Protein AF-0000000084386465 (afdb_homodimer)

Nearest PDB structures (foldseek):
  5f5l-assembly1_A  TM=6.661E-01  e=3.246E-19  Micromonospora okii
  2bd0-assembly1_D  TM=6.378E-01  e=7.106E-08  Chlorobaculum tepidum TLS
  5ffq-assembly1_B  TM=6.198E-01  e=1.302E-06  Escherichia coli O157:H7
  3ez4-assembly1_F  TM=2.962E-01  e=9.599E-02  Burkholderia pseudomallei
  8dpb-assembly1_C  TM=3.361E-01  e=9.031E-01  Methylorubrum extorquens AM1

Structure (mmCIF, N/CA/C/O backbone):
data_AF-0000000084386465-model_v1
#
loop_
_entity.id
_entity.type
_entity.pdbx_description
1 polymer 'NmrA-like family protein'
#
loop_
_atom_site.group_PDB
_atom_site.id
_atom_site.type_symbol
_atom_site.label_atom_id
_atom_site.label_alt_id
_atom_site.label_comp_id
_atom_site.label_asym_id
_atom_site.label_entity_id
_atom_site.label_seq_id
_atom_site.pdbx_PDB_ins_code
_atom_site.Cartn_x
_atom_site.Cartn_y
_atom_site.Cartn_z
_atom_site.occupancy
_atom_site.B_iso_or_equiv
_atom_site.auth_seq_id
_atom_site.auth_comp_id
_atom_site.auth_asym_id
_atom_site.auth_atom_id
_atom_site.pdbx_PDB_model_num
ATOM 1 N N . MET A 1 1 ? 12.57 51.125 13.156 1 39.88 1 MET A N 1
ATOM 2 C CA . MET A 1 1 ? 11.781 50.375 12.172 1 39.88 1 MET A CA 1
ATOM 3 C C . MET A 1 1 ? 10.68 49.562 12.859 1 39.88 1 MET A C 1
ATOM 5 O O . MET A 1 1 ? 10.883 49.062 13.961 1 39.88 1 MET A O 1
ATOM 9 N N . ALA A 1 2 ? 9.492 49.844 12.641 1 54.09 2 ALA A N 1
ATOM 10 C CA . ALA A 1 2 ? 8.422 49.344 13.5 1 54.09 2 ALA A CA 1
ATOM 11 C C . ALA A 1 2 ? 8.539 47.844 13.695 1 54.09 2 ALA A C 1
ATOM 13 O O . ALA A 1 2 ? 8.875 47.125 12.758 1 54.09 2 ALA A O 1
ATOM 14 N N . SER A 1 3 ? 8.727 47.375 14.922 1 78.94 3 SER A N 1
ATOM 15 C CA . SER A 1 3 ? 9 46 15.32 1 78.94 3 SER A CA 1
ATOM 16 C C . SER A 1 3 ? 7.891 45.062 14.867 1 78.94 3 SER A C 1
ATOM 18 O O . SER A 1 3 ? 6.711 45.406 14.93 1 78.94 3 SER A O 1
ATOM 20 N N . THR A 1 4 ? 8.094 44.094 13.891 1 88.25 4 THR A N 1
ATOM 21 C CA . THR A 1 4 ? 7.121 43.125 13.422 1 88.25 4 THR A CA 1
ATOM 22 C C . THR A 1 4 ? 7.258 41.812 14.188 1 88.25 4 THR A C 1
ATOM 24 O O . THR A 1 4 ? 8.336 41.5 14.711 1 88.25 4 THR A O 1
ATOM 27 N N . ARG A 1 5 ? 6.188 41.25 14.414 1 93.81 5 ARG A N 1
ATOM 28 C CA . ARG A 1 5 ? 6.195 39.906 14.938 1 93.81 5 ARG A CA 1
ATOM 29 C C . ARG A 1 5 ? 6.348 38.875 13.812 1 93.81 5 ARG A C 1
ATOM 31 O O . ARG A 1 5 ? 5.48 38.75 12.945 1 93.81 5 ARG A O 1
ATOM 38 N N . LYS A 1 6 ? 7.426 38.094 13.836 1 96.5 6 LYS A N 1
ATOM 39 C CA . LYS A 1 6 ? 7.762 37.188 12.742 1 96.5 6 LYS A CA 1
ATOM 40 C C . LYS A 1 6 ? 7.309 35.75 13.055 1 96.5 6 LYS A C 1
ATOM 42 O O . LYS A 1 6 ? 7.691 35.188 14.086 1 96.5 6 LYS A O 1
ATOM 47 N N . VAL A 1 7 ? 6.516 35.25 12.195 1 97.81 7 VAL A N 1
ATOM 48 C CA . VAL A 1 7 ? 6.051 33.875 12.305 1 97.81 7 VAL A CA 1
ATOM 49 C C . VAL A 1 7 ? 6.562 33.062 11.117 1 97.81 7 VAL A C 1
ATOM 51 O O . VAL A 1 7 ? 6.215 33.344 9.969 1 97.81 7 VAL A O 1
ATOM 54 N N . LEU A 1 8 ? 7.398 32.094 11.406 1 98.19 8 LEU A N 1
ATOM 55 C CA . LEU A 1 8 ? 7.852 31.156 10.383 1 98.19 8 LEU A CA 1
ATOM 56 C C . LEU A 1 8 ? 6.852 30.016 10.203 1 98.19 8 LEU A C 1
ATOM 58 O O . LEU A 1 8 ? 6.527 29.312 11.164 1 98.19 8 LEU A O 1
ATOM 62 N N . VAL A 1 9 ? 6.34 29.875 9.008 1 98.12 9 VAL A N 1
ATOM 63 C CA . VAL A 1 9 ? 5.398 28.797 8.703 1 98.12 9 VAL A CA 1
ATOM 64 C C . VAL A 1 9 ? 6.055 27.797 7.754 1 98.12 9 VAL A C 1
ATOM 66 O O . VAL A 1 9 ? 6.277 28.094 6.582 1 98.12 9 VAL A O 1
ATOM 69 N N . LEU A 1 10 ? 6.348 26.609 8.297 1 97.31 10 LEU A N 1
ATOM 70 C CA . LEU A 1 10 ? 6.852 25.531 7.441 1 97.31 10 LEU A CA 1
ATOM 71 C C . LEU A 1 10 ? 5.734 24.953 6.586 1 97.31 10 LEU A C 1
ATOM 73 O O . LEU A 1 10 ? 4.609 24.781 7.059 1 97.31 10 LEU A O 1
ATOM 77 N N . GLY A 1 11 ? 6.082 24.609 5.352 1 93.44 11 GLY A N 1
ATOM 78 C CA . GLY A 1 11 ? 5.078 24.047 4.461 1 93.44 11 GLY A CA 1
ATOM 79 C C . GLY A 1 11 ? 3.99 25.047 4.09 1 93.44 11 GLY A C 1
ATOM 80 O O . GLY A 1 11 ? 2.816 24.672 4.008 1 93.44 11 GLY A O 1
ATOM 81 N N . ALA A 1 12 ? 4.332 26.266 3.836 1 93.56 12 ALA A N 1
ATOM 82 C CA . ALA A 1 12 ? 3.363 27.344 3.699 1 93.56 12 ALA A CA 1
ATOM 83 C C . ALA A 1 12 ? 2.48 27.141 2.471 1 93.56 12 ALA A C 1
ATOM 85 O O . ALA A 1 12 ? 1.375 27.688 2.396 1 93.56 12 ALA A O 1
ATOM 86 N N . THR A 1 13 ? 2.938 26.359 1.527 1 90.44 13 THR A N 1
ATOM 87 C CA . THR A 1 13 ? 2.141 26.141 0.326 1 90.44 13 THR A CA 1
ATOM 88 C C . THR A 1 13 ? 1.492 24.766 0.353 1 90.44 13 THR A C 1
ATOM 90 O O . THR A 1 13 ? 0.796 24.375 -0.589 1 90.44 13 THR A O 1
ATOM 93 N N . GLY A 1 14 ? 1.757 24.078 1.378 1 90 14 GLY A N 1
ATOM 94 C CA . GLY A 1 14 ? 1.074 22.812 1.584 1 90 14 GLY A CA 1
ATOM 95 C C . GLY A 1 14 ? -0.308 22.969 2.189 1 90 14 GLY A C 1
ATOM 96 O O . GLY A 1 14 ? -0.783 24.094 2.379 1 90 14 GLY A O 1
ATOM 97 N N . LYS A 1 15 ? -0.957 21.844 2.496 1 90.44 15 LYS A N 1
ATOM 98 C CA . LYS A 1 15 ? -2.324 21.859 3.004 1 90.44 15 LYS A CA 1
ATOM 99 C C . LYS A 1 15 ? -2.396 22.547 4.367 1 90.44 15 LYS A C 1
ATOM 101 O O . LYS A 1 15 ? -3.076 23.562 4.527 1 90.44 15 LYS A O 1
ATOM 106 N N . GLN A 1 16 ? -1.587 22.031 5.25 1 95.06 16 GLN A N 1
ATOM 107 C CA . GLN A 1 16 ? -1.687 22.562 6.605 1 95.06 16 GLN A CA 1
ATOM 108 C C . GLN A 1 16 ? -1.074 23.969 6.695 1 95.06 16 GLN A C 1
ATOM 110 O O . GLN A 1 16 ? -1.676 24.875 7.27 1 95.06 16 GLN A O 1
ATOM 115 N N . GLY A 1 17 ? 0.125 24.188 6.102 1 95.56 17 GLY A N 1
ATOM 116 C CA . GLY A 1 17 ? 0.75 25.5 6.141 1 95.56 17 GLY A CA 1
ATOM 117 C C . GLY A 1 17 ? -0.101 26.594 5.512 1 95.56 17 GLY A C 1
ATOM 118 O O . GLY A 1 17 ? -0.226 27.688 6.062 1 95.56 17 GLY A O 1
ATOM 119 N N . ALA A 1 18 ? -0.693 26.297 4.391 1 93.06 18 ALA A N 1
ATOM 120 C CA . ALA A 1 18 ? -1.554 27.266 3.725 1 93.06 18 ALA A CA 1
ATOM 121 C C . ALA A 1 18 ? -2.764 27.609 4.59 1 93.06 18 ALA A C 1
ATOM 123 O O . ALA A 1 18 ? -3.178 28.766 4.652 1 93.06 18 ALA A O 1
ATOM 124 N N . ALA A 1 19 ? -3.33 26.609 5.219 1 95.31 19 ALA A N 1
ATOM 125 C CA . ALA A 1 19 ? -4.473 26.828 6.102 1 95.31 19 ALA A CA 1
ATOM 126 C C . ALA A 1 19 ? -4.094 27.734 7.273 1 95.31 19 ALA A C 1
ATOM 128 O O . ALA A 1 19 ? -4.891 28.578 7.703 1 95.31 19 ALA A O 1
ATOM 129 N N . VAL A 1 20 ? -2.891 27.562 7.773 1 97.62 20 VAL A N 1
ATOM 130 C CA . VAL A 1 20 ? -2.4 28.406 8.859 1 97.62 20 VAL A CA 1
ATOM 131 C C . VAL A 1 20 ? -2.268 29.859 8.375 1 97.62 20 VAL A C 1
ATOM 133 O O . VAL A 1 20 ? -2.729 30.781 9.039 1 97.62 20 VAL A O 1
ATOM 136 N N . VAL A 1 21 ? -1.655 30.047 7.223 1 96.06 21 VAL A N 1
ATOM 137 C CA . VAL A 1 21 ? -1.481 31.391 6.672 1 96.06 21 VAL A CA 1
ATOM 138 C C . VAL A 1 21 ? -2.846 32.031 6.457 1 96.06 21 VAL A C 1
ATOM 140 O O . VAL A 1 21 ? -3.068 33.188 6.875 1 96.06 21 VAL A O 1
ATOM 143 N N . ASP A 1 22 ? -3.781 31.297 5.863 1 94.25 22 ASP A N 1
ATOM 144 C CA . ASP A 1 22 ? -5.121 31.812 5.621 1 94.25 22 ASP A CA 1
ATOM 145 C C . ASP A 1 22 ? -5.781 32.25 6.922 1 94.25 22 ASP A C 1
ATOM 147 O O . ASP A 1 22 ? -6.367 33.344 6.996 1 94.25 22 ASP A O 1
ATOM 151 N N . ALA A 1 23 ? -5.68 31.422 7.922 1 96.38 23 ALA A N 1
ATOM 152 C CA . ALA A 1 23 ? -6.309 31.719 9.211 1 96.38 23 ALA A CA 1
ATOM 153 C C . ALA A 1 23 ? -5.652 32.938 9.875 1 96.38 23 ALA A C 1
ATOM 155 O O . ALA A 1 23 ? -6.332 33.75 10.508 1 96.38 23 ALA A O 1
ATOM 156 N N . LEU A 1 24 ? -4.34 33.062 9.766 1 96.38 24 LEU A N 1
ATOM 157 C CA . LEU A 1 24 ? -3.623 34.219 10.328 1 96.38 24 LEU A CA 1
ATOM 158 C C . LEU A 1 24 ? -4.062 35.531 9.68 1 96.38 24 LEU A C 1
ATOM 160 O O . LEU A 1 24 ? -4.16 36.562 10.344 1 96.38 24 LEU A O 1
ATOM 164 N N . LEU A 1 25 ? -4.316 35.438 8.383 1 94.12 25 LEU A N 1
ATOM 165 C CA . LEU A 1 25 ? -4.719 36.625 7.641 1 94.12 25 LEU A CA 1
ATOM 166 C C . LEU A 1 25 ? -6.109 37.094 8.07 1 94.12 25 LEU A C 1
ATOM 168 O O . LEU A 1 25 ? -6.492 38.219 7.812 1 94.12 25 LEU A O 1
ATOM 172 N N . GLU A 1 26 ? -6.848 36.188 8.672 1 92.69 26 GLU A N 1
ATOM 173 C CA . GLU A 1 26 ? -8.203 36.531 9.102 1 92.69 26 GLU A CA 1
ATOM 174 C C . GLU A 1 26 ? -8.211 37.125 10.508 1 92.69 26 GLU A C 1
ATOM 176 O O . GLU A 1 26 ? -9.234 37.656 10.961 1 92.69 26 GLU A O 1
ATOM 181 N N . LEU A 1 27 ? -7.082 37.094 11.148 1 91.5 27 LEU A N 1
ATOM 182 C CA . LEU A 1 27 ? -6.992 37.656 12.484 1 91.5 27 LEU A CA 1
ATOM 183 C C . LEU A 1 27 ? -7.062 39.188 12.438 1 91.5 27 LEU A C 1
ATOM 185 O O . LEU A 1 27 ? -6.668 39.781 11.445 1 91.5 27 LEU A O 1
ATOM 189 N N . PRO A 1 28 ? -7.527 39.719 13.57 1 88.62 28 PRO A N 1
ATOM 190 C CA . PRO A 1 28 ? -7.457 41.156 13.633 1 88.62 28 PRO A CA 1
ATOM 191 C C . PRO A 1 28 ? -6.023 41.688 13.586 1 88.62 28 PRO A C 1
ATOM 193 O O . PRO A 1 28 ? -5.094 41 14 1 88.62 28 PRO A O 1
ATOM 196 N N . ALA A 1 29 ? -5.918 42.875 13.094 1 83.38 29 ALA A N 1
ATOM 197 C CA . ALA A 1 29 ? -4.602 43.5 13.047 1 83.38 29 ALA A CA 1
ATOM 198 C C . ALA A 1 29 ? -3.969 43.562 14.438 1 83.38 29 ALA A C 1
ATOM 200 O O . ALA A 1 29 ? -4.66 43.781 15.43 1 83.38 29 ALA A O 1
ATOM 201 N N . SER A 1 30 ? -2.762 43.188 14.398 1 81.25 30 SER A N 1
ATOM 202 C CA . SER A 1 30 ? -2.047 43.188 15.672 1 81.25 30 SER A CA 1
ATOM 203 C C . SER A 1 30 ? -0.932 44.25 15.672 1 81.25 30 SER A C 1
ATOM 205 O O . SER A 1 30 ? -0.537 44.75 14.617 1 81.25 30 SER A O 1
ATOM 207 N N . SER A 1 31 ? -0.549 44.719 16.891 1 81.5 31 SER A N 1
ATOM 208 C CA . SER A 1 31 ? 0.614 45.531 17.141 1 81.5 31 SER A CA 1
ATOM 209 C C . SER A 1 31 ? 1.599 44.844 18.078 1 81.5 31 SER A C 1
ATOM 211 O O . SER A 1 31 ? 1.257 44.531 19.219 1 81.5 31 SER A O 1
ATOM 213 N N . PRO A 1 32 ? 2.666 44.625 17.547 1 88 32 PRO A N 1
ATOM 214 C CA . PRO A 1 32 ? 3.229 44.906 16.234 1 88 32 PRO A CA 1
ATOM 215 C C . PRO A 1 32 ? 2.594 44.062 15.125 1 88 32 PRO A C 1
ATOM 217 O O . PRO A 1 32 ? 2.006 43 15.398 1 88 32 PRO A O 1
ATOM 220 N N . PRO A 1 33 ? 2.779 44.5 13.914 1 89.94 33 PRO A N 1
ATOM 221 C CA . PRO A 1 33 ? 2.201 43.781 12.789 1 89.94 33 PRO A CA 1
ATOM 222 C C . PRO A 1 33 ? 2.875 42.406 12.562 1 89.94 33 PRO A C 1
ATOM 224 O O . PRO A 1 33 ? 4.047 42.25 12.906 1 89.94 33 PRO A O 1
ATOM 227 N N . LEU A 1 34 ? 2.137 41.625 11.898 1 92.38 34 LEU A N 1
ATOM 228 C CA . LEU A 1 34 ? 2.605 40.25 11.648 1 92.38 34 LEU A CA 1
ATOM 229 C C . LEU A 1 34 ? 3.377 40.188 10.336 1 92.38 34 LEU A C 1
ATOM 231 O O . LEU A 1 34 ? 2.975 40.781 9.336 1 92.38 34 LEU A O 1
ATOM 235 N N . GLU A 1 35 ? 4.469 39.562 10.398 1 95.5 35 GLU A N 1
ATOM 236 C CA . GLU A 1 35 ? 5.199 39.125 9.211 1 95.5 35 GLU A CA 1
ATOM 237 C C . GLU A 1 35 ? 5.289 37.625 9.141 1 95.5 35 GLU A C 1
ATOM 239 O O . GLU A 1 35 ? 5.828 36.969 10.055 1 95.5 35 GLU A O 1
ATOM 244 N N . ILE A 1 36 ? 4.766 37.094 8.055 1 96.81 36 ILE A N 1
ATOM 245 C CA . ILE A 1 36 ? 4.785 35.656 7.871 1 96.81 36 ILE A CA 1
ATOM 246 C C . ILE A 1 36 ? 5.945 35.25 6.957 1 96.81 36 ILE A C 1
ATOM 248 O O . ILE A 1 36 ? 5.996 35.688 5.797 1 96.81 36 ILE A O 1
ATOM 252 N N . LEU A 1 37 ? 6.879 34.562 7.516 1 97.06 37 LEU A N 1
ATOM 253 C CA . LEU A 1 37 ? 7.91 33.938 6.715 1 97.06 37 LEU A CA 1
ATOM 254 C C . LEU A 1 37 ? 7.422 32.594 6.188 1 97.06 37 LEU A C 1
ATOM 256 O O . LEU A 1 37 ? 7.316 31.609 6.945 1 97.06 37 LEU A O 1
ATOM 260 N N . ALA A 1 38 ? 7.137 32.531 4.891 1 96.81 38 ALA A N 1
ATOM 261 C CA . ALA A 1 38 ? 6.516 31.344 4.27 1 96.81 38 ALA A CA 1
ATOM 262 C C . ALA A 1 38 ? 7.57 30.438 3.635 1 96.81 38 ALA A C 1
ATOM 264 O O . ALA A 1 38 ? 8.031 30.703 2.52 1 96.81 38 ALA A O 1
ATOM 265 N N . LEU A 1 39 ? 7.941 29.406 4.328 1 96.06 39 LEU A N 1
ATOM 266 C CA . LEU A 1 39 ? 8.914 28.469 3.783 1 96.06 39 LEU A CA 1
ATOM 267 C C . LEU A 1 39 ? 8.289 27.609 2.682 1 96.06 39 LEU A C 1
ATOM 269 O O . LEU A 1 39 ? 7.246 26.984 2.891 1 96.06 39 LEU A O 1
ATOM 273 N N . THR A 1 40 ? 8.875 27.641 1.625 1 93.19 40 THR A N 1
ATOM 274 C CA . THR A 1 40 ? 8.391 26.906 0.459 1 93.19 40 THR A CA 1
ATOM 275 C C . THR A 1 40 ? 9.555 26.5 -0.446 1 93.19 40 THR A C 1
ATOM 277 O O . THR A 1 40 ? 10.609 27.141 -0.419 1 93.19 40 THR A O 1
ATOM 280 N N . ARG A 1 41 ? 9.383 25.438 -1.142 1 86.12 41 ARG A N 1
ATOM 281 C CA . ARG A 1 41 ? 10.398 24.969 -2.08 1 86.12 41 ARG A CA 1
ATOM 282 C C . ARG A 1 41 ? 10.453 25.859 -3.32 1 86.12 41 ARG A C 1
ATOM 284 O O . ARG A 1 41 ? 11.484 25.938 -3.986 1 86.12 41 ARG A O 1
ATOM 291 N N . ASN A 1 42 ? 9.211 26.531 -3.609 1 86.25 42 ASN A N 1
ATOM 292 C CA . ASN A 1 42 ? 9.062 27.359 -4.805 1 86.25 42 ASN A CA 1
ATOM 293 C C . ASN A 1 42 ? 8.555 28.75 -4.469 1 86.25 42 ASN A C 1
ATOM 295 O O . ASN A 1 42 ? 7.379 29.062 -4.688 1 86.25 42 ASN A O 1
ATOM 299 N N . PRO A 1 43 ? 9.492 29.641 -4.148 1 90.81 43 PRO A N 1
ATOM 300 C CA . PRO A 1 43 ? 9.07 30.969 -3.682 1 90.81 43 PRO A CA 1
ATOM 301 C C . PRO A 1 43 ? 8.453 31.812 -4.793 1 90.81 43 PRO A C 1
ATOM 303 O O . PRO A 1 43 ? 7.77 32.812 -4.516 1 90.81 43 PRO A O 1
ATOM 306 N N . ASP A 1 44 ? 8.648 31.359 -6.012 1 89.69 44 ASP A N 1
ATOM 307 C CA . ASP A 1 44 ? 8.156 32.188 -7.121 1 89.69 44 ASP A CA 1
ATOM 308 C C . ASP A 1 44 ? 6.898 31.562 -7.734 1 89.69 44 ASP A C 1
ATOM 310 O O . ASP A 1 44 ? 6.473 31.969 -8.82 1 89.69 44 ASP A O 1
ATOM 314 N N . SER A 1 45 ? 6.34 30.625 -7.035 1 88.56 45 SER A N 1
ATOM 315 C CA . SER A 1 45 ? 5.156 29.953 -7.562 1 88.56 45 SER A CA 1
ATOM 316 C C . SER A 1 45 ? 3.949 30.891 -7.57 1 88.56 45 SER A C 1
ATOM 318 O O . SER A 1 45 ? 3.904 31.859 -6.812 1 88.56 45 SER A O 1
ATOM 320 N N . ALA A 1 46 ? 2.992 30.547 -8.414 1 85.31 46 ALA A N 1
ATOM 321 C CA . ALA A 1 46 ? 1.735 31.297 -8.469 1 85.31 46 ALA A CA 1
ATOM 322 C C . ALA A 1 46 ? 1.006 31.234 -7.133 1 85.31 46 ALA A C 1
ATOM 324 O O . ALA A 1 46 ? 0.377 32.219 -6.719 1 85.31 46 ALA A O 1
ATOM 325 N N . LYS A 1 47 ? 1.113 30.188 -6.484 1 84.75 47 LYS A N 1
ATOM 326 C CA . LYS A 1 47 ? 0.475 30.016 -5.184 1 84.75 47 LYS A CA 1
ATOM 327 C C . LYS A 1 47 ? 1.054 30.984 -4.16 1 84.75 47 LYS A C 1
ATOM 329 O O . LYS A 1 47 ? 0.316 31.562 -3.359 1 84.75 47 LYS A O 1
ATOM 334 N N . VAL A 1 48 ? 2.312 31.156 -4.168 1 89.81 48 VAL A N 1
ATOM 335 C CA . VAL A 1 48 ? 2.977 32.062 -3.242 1 89.81 48 VAL A CA 1
ATOM 336 C C . VAL A 1 48 ? 2.551 33.5 -3.543 1 89.81 48 VAL A C 1
ATOM 338 O O . VAL A 1 48 ? 2.266 34.281 -2.627 1 89.81 48 VAL A O 1
ATOM 341 N N . GLN A 1 49 ? 2.521 33.812 -4.816 1 90.38 49 GLN A N 1
ATOM 342 C CA . GLN A 1 49 ? 2.111 35.156 -5.207 1 90.38 49 GLN A CA 1
ATOM 343 C C . GLN A 1 49 ? 0.684 35.438 -4.754 1 90.38 49 GLN A C 1
ATOM 345 O O . GLN A 1 49 ? 0.389 36.562 -4.285 1 90.38 49 GLN A O 1
ATOM 350 N N . SER A 1 50 ? -0.132 34.469 -4.902 1 88.31 50 SER A N 1
ATOM 351 C CA . SER A 1 50 ? -1.511 34.625 -4.449 1 88.31 50 SER A CA 1
ATOM 352 C C . SER A 1 50 ? -1.574 34.844 -2.945 1 88.31 50 SER A C 1
ATOM 354 O O . SER A 1 50 ? -2.381 35.656 -2.477 1 88.31 50 SER A O 1
ATOM 356 N N . LEU A 1 51 ? -0.748 34.188 -2.285 1 89.12 51 LEU A N 1
ATOM 357 C CA . LEU A 1 51 ? -0.677 34.344 -0.837 1 89.12 51 LEU A CA 1
ATOM 358 C C . LEU A 1 51 ? -0.197 35.75 -0.468 1 89.12 51 LEU A C 1
ATOM 360 O O . LEU A 1 51 ? -0.74 36.375 0.444 1 89.12 51 LEU A O 1
ATOM 364 N N . ILE A 1 52 ? 0.747 36.25 -1.151 1 91.25 52 ILE A N 1
ATOM 365 C CA . ILE A 1 52 ? 1.307 37.562 -0.912 1 91.25 52 ILE A CA 1
ATOM 366 C C . ILE A 1 52 ? 0.24 38.625 -1.163 1 91.25 52 ILE A C 1
ATOM 368 O O . ILE A 1 52 ? 0.057 39.562 -0.349 1 91.25 52 ILE A O 1
ATOM 372 N N . ASP A 1 53 ? -0.464 38.469 -2.238 1 91.06 53 ASP A N 1
ATOM 373 C CA . ASP A 1 53 ? -1.487 39.438 -2.605 1 91.06 53 ASP A CA 1
ATOM 374 C C . ASP A 1 53 ? -2.617 39.469 -1.578 1 91.06 53 ASP A C 1
ATOM 376 O O . ASP A 1 53 ? -3.074 40.531 -1.173 1 91.06 53 ASP A O 1
ATOM 380 N N . ALA A 1 54 ? -2.969 38.312 -1.164 1 87 54 ALA A N 1
ATOM 381 C CA . ALA A 1 54 ? -4.02 38.188 -0.155 1 87 54 ALA A CA 1
ATOM 382 C C . ALA A 1 54 ? -3.584 38.812 1.162 1 87 54 ALA A C 1
ATOM 384 O O . ALA A 1 54 ? -4.387 39.469 1.844 1 87 54 ALA A O 1
ATOM 385 N N . ALA A 1 55 ? -2.4 38.688 1.468 1 90.62 55 ALA A N 1
ATOM 386 C CA . ALA A 1 55 ? -1.859 39.219 2.723 1 90.62 55 ALA A CA 1
ATOM 387 C C . ALA A 1 55 ? -1.771 40.75 2.699 1 90.62 55 ALA A C 1
ATOM 389 O O . ALA A 1 55 ? -2.08 41.406 3.693 1 90.62 55 ALA A O 1
ATOM 390 N N . LYS A 1 56 ? -1.376 41.281 1.585 1 88.19 56 LYS A N 1
ATOM 391 C CA . LYS A 1 56 ? -1.24 42.719 1.433 1 88.19 56 LYS A CA 1
ATOM 392 C C . LYS A 1 56 ? -2.568 43.438 1.695 1 88.19 56 LYS A C 1
ATOM 394 O O . LYS A 1 56 ? -2.6 44.469 2.336 1 88.19 56 LYS A O 1
ATOM 399 N N . ALA A 1 57 ? -3.549 42.781 1.271 1 86.88 57 ALA A N 1
ATOM 400 C CA . ALA A 1 57 ? -4.887 43.344 1.438 1 86.88 57 ALA A CA 1
ATOM 401 C C . ALA A 1 57 ? -5.281 43.406 2.91 1 86.88 57 ALA A C 1
ATOM 403 O O . ALA A 1 57 ? -6.117 44.219 3.309 1 86.88 57 ALA A O 1
ATOM 404 N N . LYS A 1 58 ? -4.621 42.625 3.709 1 87.38 58 LYS A N 1
ATOM 405 C CA . LYS A 1 58 ? -4.961 42.531 5.125 1 87.38 58 LYS A CA 1
ATOM 406 C C . LYS A 1 58 ? -3.914 43.219 5.992 1 87.38 58 LYS A C 1
ATOM 408 O O . LYS A 1 58 ? -3.945 43.125 7.219 1 87.38 58 LYS A O 1
ATOM 413 N N . GLY A 1 59 ? -2.932 43.844 5.41 1 85.06 59 GLY A N 1
ATOM 414 C CA . GLY A 1 59 ? -1.896 44.531 6.148 1 85.06 59 GLY A CA 1
ATOM 415 C C . GLY A 1 59 ? -0.854 43.625 6.742 1 85.06 59 GLY A C 1
ATOM 416 O O . GLY A 1 59 ? -0.182 4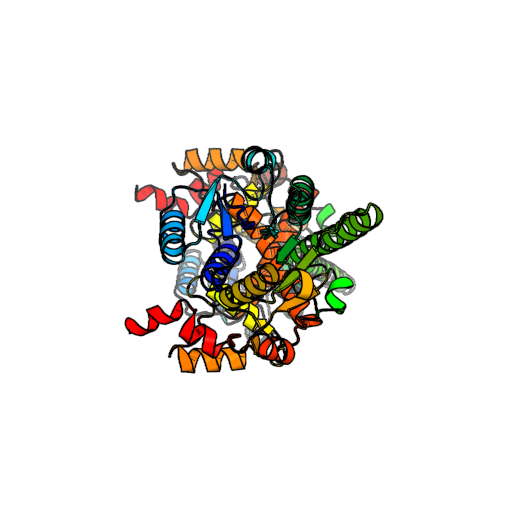3.969 7.715 1 85.06 59 GLY A O 1
ATOM 417 N N . VAL A 1 60 ? -0.845 42.406 6.27 1 90.69 60 VAL A N 1
ATOM 418 C CA . VAL A 1 60 ? 0.136 41.438 6.707 1 90.69 60 VAL A CA 1
ATOM 419 C C . VAL A 1 60 ? 1.196 41.25 5.625 1 90.69 60 VAL A C 1
ATOM 421 O O . VAL A 1 60 ? 0.891 41.281 4.434 1 90.69 60 VAL A O 1
ATOM 424 N N . THR A 1 61 ? 2.395 41.188 6.062 1 93.12 61 THR A N 1
ATOM 425 C CA . THR A 1 61 ? 3.477 40.906 5.121 1 93.12 61 THR A CA 1
ATOM 426 C C . THR A 1 61 ? 3.764 39.406 5.039 1 93.12 61 THR A C 1
ATOM 428 O O . THR A 1 61 ? 3.893 38.75 6.066 1 93.12 61 THR A O 1
ATOM 431 N N . VAL A 1 62 ? 3.756 38.906 3.824 1 95.25 62 VAL A N 1
ATOM 432 C CA . VAL A 1 62 ? 4.207 37.531 3.586 1 95.25 62 VAL A CA 1
ATOM 433 C C . VAL A 1 62 ? 5.531 37.562 2.828 1 95.25 62 VAL A C 1
ATOM 435 O O . VAL A 1 62 ? 5.629 38.125 1.747 1 95.25 62 VAL A O 1
ATOM 438 N N . THR A 1 63 ? 6.555 37.031 3.436 1 95.75 63 THR A N 1
ATOM 439 C CA . THR A 1 63 ? 7.883 36.906 2.84 1 95.75 63 THR A CA 1
ATOM 440 C C . THR A 1 63 ? 8.188 35.469 2.465 1 95.75 63 THR A C 1
ATOM 442 O O . THR A 1 63 ? 8.383 34.625 3.342 1 95.75 63 THR A O 1
ATOM 445 N N . PRO A 1 64 ? 8.258 35.156 1.156 1 95.56 64 PRO A N 1
ATOM 446 C CA . PRO A 1 64 ? 8.648 33.781 0.772 1 95.56 64 PRO A CA 1
ATOM 447 C C . PRO A 1 64 ? 10.094 33.469 1.138 1 95.56 64 PRO A C 1
ATOM 449 O O . PRO A 1 64 ? 10.984 34.312 0.949 1 95.56 64 PRO A O 1
ATOM 452 N N . VAL A 1 65 ? 10.258 32.375 1.772 1 95.06 65 VAL A N 1
ATOM 453 C CA . VAL A 1 65 ? 11.578 31.875 2.131 1 95.06 65 VAL A CA 1
ATOM 454 C C . VAL A 1 65 ? 11.82 30.531 1.432 1 95.06 65 VAL A C 1
ATOM 456 O O . VAL A 1 65 ? 11.047 29.594 1.59 1 95.06 65 VAL A O 1
ATOM 459 N N . GLN A 1 66 ? 12.859 30.469 0.673 1 92.88 66 GLN A N 1
ATOM 460 C CA . GLN A 1 66 ? 13.148 29.25 -0.063 1 92.88 66 GLN A CA 1
ATOM 461 C C . GLN A 1 66 ? 13.742 28.188 0.855 1 92.88 66 GLN A C 1
ATOM 463 O O . GLN A 1 66 ? 14.672 28.453 1.612 1 92.88 66 GLN A O 1
ATOM 468 N N . GLY A 1 67 ? 13.117 27.016 0.791 1 91.81 67 GLY A N 1
ATOM 469 C CA . GLY A 1 67 ? 13.656 25.891 1.557 1 91.81 67 GLY A CA 1
ATOM 470 C C . GLY A 1 67 ? 12.766 24.672 1.522 1 91.81 67 GLY A C 1
ATOM 471 O O . GLY A 1 67 ? 11.586 24.766 1.184 1 91.81 67 GLY A O 1
ATOM 472 N N . ASP A 1 68 ? 13.406 23.516 1.812 1 89.5 68 ASP A N 1
ATOM 473 C CA . ASP A 1 68 ? 12.711 22.234 1.989 1 89.5 68 ASP A CA 1
ATOM 474 C C . ASP A 1 68 ? 12.781 21.781 3.443 1 89.5 68 ASP A C 1
ATOM 476 O O . ASP A 1 68 ? 13.797 21.969 4.113 1 89.5 68 ASP A O 1
ATOM 480 N N . LEU A 1 69 ? 11.727 21.141 3.844 1 89.88 69 LEU A N 1
ATOM 481 C CA . LEU A 1 69 ? 11.656 20.672 5.223 1 89.88 69 LEU A CA 1
ATOM 482 C C . LEU A 1 69 ? 12.836 19.766 5.543 1 89.88 69 LEU A C 1
ATOM 484 O O . LEU A 1 69 ? 13.32 19.734 6.68 1 89.88 69 LEU A O 1
ATOM 488 N N . LYS A 1 70 ? 13.211 19 4.535 1 85.06 70 LYS A N 1
ATOM 489 C CA . LYS A 1 70 ? 14.203 17.969 4.777 1 85.06 70 LYS A CA 1
ATOM 490 C C . LYS A 1 70 ? 15.617 18.5 4.562 1 85.06 70 LYS A C 1
ATOM 492 O O . LYS A 1 70 ? 16.594 17.766 4.777 1 85.06 70 LYS A O 1
ATOM 497 N N . ASP A 1 71 ? 15.688 19.828 4.105 1 85.25 71 ASP A N 1
ATOM 498 C CA . ASP A 1 71 ? 16.984 20.469 3.93 1 85.25 71 ASP A CA 1
ATOM 499 C C . ASP A 1 71 ? 17.484 21.094 5.238 1 85.25 71 ASP A C 1
ATOM 501 O O . ASP A 1 71 ? 16.75 21.109 6.23 1 85.25 71 ASP A O 1
ATOM 505 N N . SER A 1 72 ? 18.734 21.562 5.133 1 85.75 72 SER A N 1
ATOM 506 C CA . SER A 1 72 ? 19.297 22.266 6.273 1 85.75 72 SER A CA 1
ATOM 507 C C . SER A 1 72 ? 18.547 23.562 6.547 1 85.75 72 SER A C 1
ATOM 509 O O . SER A 1 72 ? 18.172 24.281 5.613 1 85.75 72 SER A O 1
ATOM 511 N N . GLN A 1 73 ? 18.391 23.844 7.887 1 91.06 73 GLN A N 1
ATOM 512 C CA . GLN A 1 73 ? 17.703 25.047 8.344 1 91.06 73 GLN A CA 1
ATOM 513 C C . GLN A 1 73 ? 18.609 26.281 8.25 1 91.06 73 GLN A C 1
ATOM 515 O O . GLN A 1 73 ? 18.125 27.406 8.336 1 91.06 73 GLN A O 1
ATOM 520 N N . ALA A 1 74 ? 19.844 26.062 8.062 1 89.38 74 ALA A N 1
ATOM 521 C CA . ALA A 1 74 ? 20.859 27.109 8.227 1 89.38 74 ALA A CA 1
ATOM 522 C C . ALA A 1 74 ? 20.578 28.281 7.297 1 89.38 74 ALA A C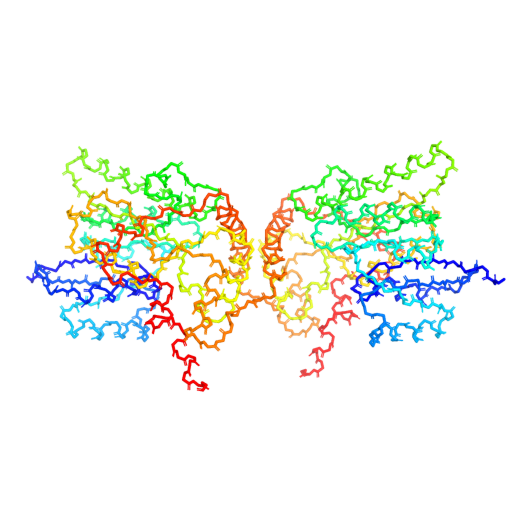 1
ATOM 524 O O . ALA A 1 74 ? 20.672 29.438 7.719 1 89.38 74 ALA A O 1
ATOM 525 N N . GLN A 1 75 ? 20.266 28 6.133 1 89.88 75 GLN A N 1
ATOM 526 C CA . GLN A 1 75 ? 20.031 29.078 5.172 1 89.88 75 GLN A CA 1
ATOM 527 C C . GLN A 1 75 ? 18.844 29.938 5.578 1 89.88 75 GLN A C 1
ATOM 529 O O . GLN A 1 75 ? 18.844 31.156 5.391 1 89.88 75 GLN A O 1
ATOM 534 N N . VAL A 1 76 ? 17.844 29.312 6.102 1 92.75 76 VAL A N 1
ATOM 535 C CA . VAL A 1 76 ? 16.641 30.016 6.531 1 92.75 76 VAL A CA 1
ATOM 536 C C . VAL A 1 76 ? 16.984 30.984 7.664 1 92.75 76 VAL A C 1
ATOM 538 O O . VAL A 1 76 ? 16.625 32.156 7.613 1 92.75 76 VAL A O 1
ATOM 541 N N . PHE A 1 77 ? 17.797 30.578 8.602 1 93.5 77 PHE A N 1
ATOM 542 C CA . PHE A 1 77 ? 18.016 31.375 9.805 1 93.5 77 PHE A CA 1
ATOM 543 C C . PHE A 1 77 ? 19.219 32.312 9.633 1 93.5 77 PHE A C 1
ATOM 545 O O . PHE A 1 77 ? 19.422 33.219 10.43 1 93.5 77 PHE A O 1
ATOM 552 N N . GLN A 1 78 ? 20.016 32.062 8.594 1 91.81 78 GLN A N 1
ATOM 553 C CA . GLN A 1 78 ? 20.984 33.062 8.188 1 91.81 78 GLN A CA 1
ATOM 554 C C . GLN A 1 78 ? 20.297 34.312 7.617 1 91.81 78 GLN A C 1
ATOM 556 O O . GLN A 1 78 ? 20.672 35.438 7.914 1 91.81 78 GLN A O 1
ATOM 561 N N . ALA A 1 79 ? 19.297 34.062 6.855 1 91.38 79 ALA A N 1
ATOM 562 C CA . ALA A 1 79 ? 18.547 35.125 6.23 1 91.38 79 ALA A CA 1
ATOM 563 C C . ALA A 1 79 ? 17.578 35.781 7.223 1 91.38 79 ALA A C 1
ATOM 565 O O . ALA A 1 79 ? 17.297 36.969 7.137 1 91.38 79 ALA A O 1
ATOM 566 N N . HIS A 1 80 ? 17.094 35.031 8.109 1 93.06 80 HIS A N 1
ATOM 567 C CA . HIS A 1 80 ? 16.156 35.469 9.148 1 93.06 80 HIS A CA 1
ATOM 568 C C . HIS A 1 80 ? 16.609 35 10.523 1 93.06 80 HIS A C 1
ATOM 570 O O . HIS A 1 80 ? 16.031 34.031 11.07 1 93.06 80 HIS A O 1
ATOM 576 N N . PRO A 1 81 ? 17.469 35.719 11.086 1 92.31 81 PRO A N 1
ATOM 577 C CA . PRO A 1 81 ? 18.156 35.219 12.289 1 92.31 81 PRO A CA 1
ATOM 578 C C . PRO A 1 81 ? 17.281 35.281 13.531 1 92.31 81 PRO A C 1
ATOM 580 O O . PRO A 1 81 ? 17.609 34.656 14.555 1 92.31 81 PRO A O 1
ATOM 583 N N . SER A 1 82 ? 16.219 36.094 13.461 1 94.19 82 SER A N 1
ATOM 584 C CA . SER A 1 82 ? 15.328 36.156 14.617 1 94.19 82 SER A CA 1
ATOM 585 C C . SER A 1 82 ? 13.875 35.969 14.219 1 94.19 82 SER A C 1
ATOM 587 O O . SER A 1 82 ? 13.375 36.625 13.297 1 94.19 82 SER A O 1
ATOM 589 N N . ILE A 1 83 ? 13.227 35.031 14.914 1 96.44 83 ILE A N 1
ATOM 590 C CA . ILE A 1 83 ? 11.797 34.781 14.719 1 96.44 83 ILE A CA 1
ATOM 591 C C . ILE A 1 83 ? 11.102 34.75 16.078 1 96.44 83 ILE A C 1
ATOM 593 O O . ILE A 1 83 ? 11.734 34.5 17.109 1 96.44 83 ILE A O 1
ATOM 597 N N . ASP A 1 84 ? 9.82 35.031 16.078 1 97.44 84 ASP A N 1
ATOM 598 C CA . ASP A 1 84 ? 9.039 35.031 17.312 1 97.44 84 ASP A CA 1
ATOM 599 C C . ASP A 1 84 ? 8.328 33.688 17.5 1 97.44 84 ASP A C 1
ATOM 601 O O . ASP A 1 84 ? 8.242 33.156 18.609 1 97.44 84 ASP A O 1
ATOM 605 N N . THR A 1 85 ? 7.789 33.219 16.406 1 98.38 85 THR A N 1
ATOM 606 C CA . THR A 1 85 ? 7.035 31.953 16.438 1 98.38 85 THR A CA 1
ATOM 607 C C . THR A 1 85 ? 7.387 31.078 15.25 1 98.38 85 THR A C 1
ATOM 609 O O . THR A 1 85 ? 7.578 31.578 14.133 1 98.38 85 THR A O 1
ATOM 612 N N . ALA A 1 86 ? 7.477 29.766 15.477 1 98.69 86 ALA A N 1
ATOM 613 C CA . ALA A 1 86 ? 7.633 28.781 14.398 1 98.69 86 ALA A CA 1
ATOM 614 C C . ALA A 1 86 ? 6.465 27.797 14.383 1 98.69 86 ALA A C 1
ATOM 616 O O . ALA A 1 86 ? 6.168 27.156 15.398 1 98.69 86 ALA A O 1
ATOM 617 N N . PHE A 1 87 ? 5.785 27.766 13.312 1 98.81 87 PHE A N 1
ATOM 618 C CA . PHE A 1 87 ? 4.859 26.672 13.047 1 98.81 87 PHE A CA 1
ATOM 619 C C . PHE A 1 87 ? 5.555 25.547 12.297 1 98.81 87 PHE A C 1
ATOM 621 O O . PHE A 1 87 ? 6.004 25.719 11.164 1 98.81 87 PHE A O 1
ATOM 628 N N . ILE A 1 88 ? 5.57 24.359 12.891 1 98.69 88 ILE A N 1
ATOM 629 C CA . ILE A 1 88 ? 6.352 23.25 12.367 1 98.69 88 ILE A CA 1
ATOM 630 C C . ILE A 1 88 ? 5.418 22.125 11.938 1 98.69 88 ILE A C 1
ATOM 632 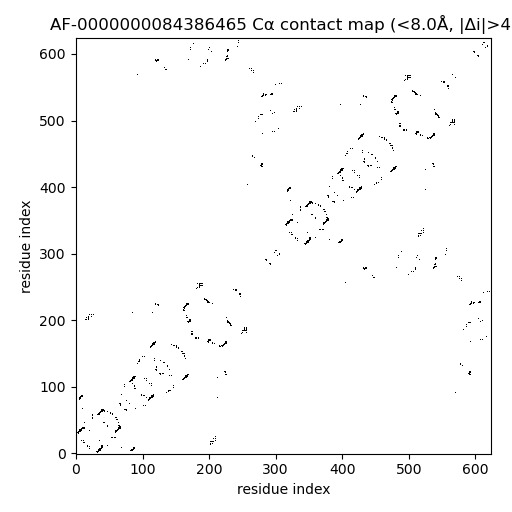O O . ILE A 1 88 ? 4.633 21.625 12.75 1 98.69 88 ILE A O 1
ATOM 636 N N . VAL A 1 89 ? 5.461 21.781 10.727 1 97.5 89 VAL A N 1
ATOM 637 C CA . VAL A 1 89 ? 4.812 20.609 10.148 1 97.5 89 VAL A CA 1
ATOM 638 C C . VAL A 1 89 ? 5.863 19.656 9.586 1 97.5 89 VAL A C 1
ATOM 640 O O . VAL A 1 89 ? 6.938 20.094 9.156 1 97.5 89 VAL A O 1
ATOM 643 N N . THR A 1 90 ? 5.648 18.406 9.727 1 93.44 90 THR A N 1
ATOM 644 C CA . THR A 1 90 ? 6.523 17.406 9.125 1 93.44 90 THR A CA 1
ATOM 645 C C . THR A 1 90 ? 5.762 16.578 8.102 1 93.44 90 THR A C 1
ATOM 647 O O . THR A 1 90 ? 4.531 16.609 8.047 1 93.44 90 THR A O 1
ATOM 650 N N . THR A 1 91 ? 6.504 15.992 7.258 1 85 91 THR A N 1
ATOM 651 C CA . THR A 1 91 ? 5.945 15.055 6.293 1 85 91 THR A CA 1
ATOM 652 C C . THR A 1 91 ? 6.559 13.664 6.473 1 85 91 THR A C 1
ATOM 654 O O . THR A 1 91 ? 7.637 13.531 7.047 1 85 91 THR A O 1
ATOM 657 N N . ILE A 1 92 ? 5.836 12.711 5.992 1 75.44 92 ILE A N 1
ATOM 658 C CA . ILE A 1 92 ? 6.219 11.32 6.172 1 75.44 92 ILE A CA 1
ATOM 659 C C . ILE A 1 92 ? 7.656 11.109 5.699 1 75.44 92 ILE A C 1
ATOM 661 O O . ILE A 1 92 ? 8.055 11.633 4.66 1 75.44 92 ILE A O 1
ATOM 665 N N . GLY A 1 93 ? 8.453 10.328 6.441 1 70.94 93 GLY A N 1
ATOM 666 C CA . GLY A 1 93 ? 9.852 10.039 6.18 1 70.94 93 GLY A CA 1
ATOM 667 C C . GLY A 1 93 ? 10.797 10.75 7.133 1 70.94 93 GLY A C 1
ATOM 668 O O . GLY A 1 93 ? 11.016 11.953 7.02 1 70.94 93 GLY A O 1
ATOM 669 N N . ASN A 1 94 ? 11.289 10.117 8.102 1 79.19 94 ASN A N 1
ATOM 670 C CA . ASN A 1 94 ? 12.203 10.617 9.125 1 79.19 94 ASN A CA 1
ATOM 671 C C . ASN A 1 94 ? 11.656 11.867 9.812 1 79.19 94 ASN A C 1
ATOM 673 O O . ASN A 1 94 ? 12.359 12.867 9.945 1 79.19 94 ASN A O 1
ATOM 677 N N . GLU A 1 95 ? 10.414 11.82 10.172 1 88.38 95 GLU A N 1
ATOM 678 C CA . GLU A 1 95 ? 9.742 12.984 10.734 1 88.38 95 GLU A CA 1
ATOM 679 C C . GLU A 1 95 ? 10.375 13.391 12.062 1 88.38 95 GLU A C 1
ATOM 681 O O . GLU A 1 95 ? 10.414 14.578 12.398 1 88.38 95 GLU A O 1
ATOM 686 N N . ASP A 1 96 ? 10.914 12.422 12.82 1 93.12 96 ASP A N 1
ATOM 687 C CA . ASP A 1 96 ? 11.539 12.719 14.102 1 93.12 96 ASP A CA 1
ATOM 688 C C . ASP A 1 96 ? 12.82 13.531 13.914 1 93.12 96 ASP A C 1
ATOM 690 O O . ASP A 1 96 ? 13.031 14.539 14.586 1 93.12 96 ASP A O 1
ATOM 694 N N . VAL A 1 97 ? 13.625 13.148 12.938 1 92.12 97 VAL A N 1
ATOM 695 C CA . VAL A 1 97 ? 14.891 13.836 12.664 1 92.12 97 VAL A CA 1
ATOM 696 C C . VAL A 1 97 ? 14.609 15.258 12.188 1 92.12 97 VAL A C 1
ATOM 698 O O . VAL A 1 97 ? 15.172 16.219 12.719 1 92.12 97 VAL A O 1
ATOM 701 N N . VAL A 1 98 ? 13.711 15.383 11.273 1 93.06 98 VAL A N 1
ATOM 702 C CA . VAL A 1 98 ? 13.391 16.672 10.664 1 93.06 98 VAL A CA 1
ATOM 703 C C . VAL A 1 98 ? 12.734 17.578 11.695 1 93.06 98 VAL A C 1
ATOM 705 O O . VAL A 1 98 ? 13.125 18.734 11.852 1 93.06 98 VAL A O 1
ATOM 708 N N . GLY A 1 99 ? 11.742 17.047 12.406 1 97.75 99 GLY A N 1
ATOM 709 C CA . GLY A 1 99 ? 11.016 17.828 13.391 1 97.75 99 GLY A CA 1
ATOM 710 C C . GLY A 1 99 ? 11.906 18.344 14.508 1 97.75 99 GLY A C 1
ATOM 711 O O . GLY A 1 99 ? 11.844 19.516 14.875 1 97.75 99 GLY A O 1
ATOM 712 N N . LYS A 1 100 ? 12.742 17.5 15.008 1 97.69 100 LYS A N 1
ATOM 713 C CA . LYS A 1 100 ? 13.648 17.906 16.078 1 97.69 100 LYS A CA 1
ATOM 714 C C . LYS A 1 100 ? 14.625 18.969 15.617 1 97.69 100 LYS A C 1
ATOM 716 O O . LYS A 1 100 ? 14.914 19.922 16.359 1 97.69 100 LYS A O 1
ATOM 721 N N . ALA A 1 101 ? 15.094 18.797 14.414 1 96.94 101 ALA A N 1
ATOM 722 C CA . ALA A 1 101 ? 16.031 19.781 13.859 1 96.94 101 ALA A CA 1
ATOM 723 C C . ALA A 1 101 ? 15.398 21.156 13.742 1 96.94 101 ALA A C 1
ATOM 725 O O . ALA A 1 101 ? 16.031 22.172 14.047 1 96.94 101 ALA A O 1
ATOM 726 N N . TRP A 1 102 ? 14.172 21.172 13.32 1 97.94 102 TRP A N 1
ATOM 727 C CA . TRP A 1 102 ? 13.484 22.453 13.164 1 97.94 102 TRP A CA 1
ATOM 728 C C . TRP A 1 102 ? 13.156 23.062 14.523 1 97.94 102 TRP A C 1
ATOM 730 O O . TRP A 1 102 ? 13.203 24.281 14.695 1 97.94 102 TRP A O 1
ATOM 740 N N . VAL A 1 103 ? 12.789 22.234 15.516 1 98.44 103 VAL A N 1
ATOM 741 C CA . VAL A 1 103 ? 12.578 22.719 16.875 1 98.44 103 VAL A CA 1
ATOM 742 C C . VAL A 1 103 ? 13.852 23.391 17.391 1 98.44 103 VAL A C 1
ATOM 744 O O . VAL A 1 103 ? 13.82 24.531 17.859 1 98.44 103 VAL A O 1
ATOM 747 N N . ASP A 1 104 ? 14.93 22.703 17.25 1 98.25 104 ASP A N 1
ATOM 748 C CA . ASP A 1 104 ? 16.203 23.219 17.75 1 98.25 104 ASP A CA 1
ATOM 749 C C . ASP A 1 104 ? 16.609 24.5 17.016 1 98.25 104 ASP A C 1
ATOM 751 O O . ASP A 1 104 ? 17.062 25.453 17.641 1 98.25 104 ASP A O 1
ATOM 755 N N . ALA A 1 105 ? 16.438 24.5 15.719 1 97.56 105 ALA A N 1
ATOM 756 C CA . ALA A 1 105 ? 16.797 25.672 14.922 1 97.56 105 ALA A CA 1
ATOM 757 C C . ALA A 1 105 ? 15.953 26.875 15.32 1 97.56 105 ALA A C 1
ATOM 759 O O . ALA A 1 105 ? 16.453 28 15.375 1 97.56 105 ALA A O 1
ATOM 760 N N . ALA A 1 106 ? 14.664 26.672 15.555 1 97.75 106 ALA A N 1
ATOM 761 C CA . ALA A 1 106 ? 13.789 27.75 16 1 97.75 106 ALA A CA 1
ATOM 762 C C . ALA A 1 106 ? 14.242 28.312 17.344 1 97.75 106 ALA A C 1
ATOM 764 O O . ALA A 1 106 ? 14.273 29.516 17.531 1 97.75 106 ALA A O 1
ATOM 765 N N . ILE A 1 107 ? 14.578 27.422 18.234 1 97.75 107 ILE A N 1
ATOM 766 C CA . ILE A 1 107 ? 15.078 27.812 19.547 1 97.75 107 ILE A CA 1
ATOM 767 C C . ILE A 1 107 ? 16.344 28.656 19.391 1 97.75 107 ILE A C 1
ATOM 769 O O . ILE A 1 107 ? 16.469 29.719 20 1 97.75 107 ILE A O 1
ATOM 773 N N . ASP A 1 108 ? 17.219 28.188 18.562 1 96.56 108 ASP A N 1
ATOM 774 C CA . ASP A 1 108 ? 18.484 28.875 18.344 1 96.56 108 ASP A CA 1
ATOM 775 C C . ASP A 1 108 ? 18.266 30.25 17.734 1 96.56 108 ASP A C 1
ATOM 777 O O . ASP A 1 108 ? 19.031 31.188 17.984 1 96.56 108 ASP A O 1
ATOM 781 N N . ALA A 1 109 ? 17.203 30.406 17.016 1 96.56 109 ALA A N 1
ATOM 782 C CA . ALA A 1 109 ? 16.859 31.656 16.359 1 96.56 109 ALA A CA 1
ATOM 783 C C . ALA A 1 109 ? 16.109 32.594 17.297 1 96.56 109 ALA A C 1
ATOM 785 O O . ALA A 1 109 ? 15.664 33.656 16.906 1 96.56 109 ALA A O 1
ATOM 786 N N . GLY A 1 110 ? 15.883 32.125 18.531 1 95.94 110 GLY A N 1
ATOM 787 C CA . GLY A 1 110 ? 15.312 33 19.562 1 95.94 110 GLY A CA 1
ATOM 788 C C . GLY A 1 110 ? 13.797 32.938 19.625 1 95.94 110 GLY A C 1
ATOM 789 O O . GLY A 1 110 ? 13.164 33.812 20.203 1 95.94 110 GLY A O 1
ATOM 790 N N . ALA A 1 111 ? 13.227 31.969 19 1 97.12 111 ALA A N 1
ATOM 791 C CA . ALA A 1 111 ? 11.773 31.859 19.016 1 97.12 111 ALA A CA 1
ATOM 792 C C . ALA A 1 111 ? 11.242 31.844 20.453 1 97.12 111 ALA A C 1
ATOM 794 O O . ALA A 1 111 ? 11.82 31.203 21.328 1 97.12 111 ALA A O 1
ATOM 795 N N . ALA A 1 112 ? 10.133 32.594 20.641 1 97.75 112 ALA A N 1
ATOM 796 C CA . ALA A 1 112 ? 9.445 32.562 21.938 1 97.75 112 ALA A CA 1
ATOM 797 C C . ALA A 1 112 ? 8.344 31.516 21.969 1 97.75 112 ALA A C 1
ATOM 799 O O . ALA A 1 112 ? 7.852 31.156 23.031 1 97.75 112 ALA A O 1
ATOM 800 N N . GLN A 1 113 ? 7.969 31.047 20.75 1 98.69 113 GLN A N 1
ATOM 801 C CA . GLN A 1 113 ? 6.906 30.047 20.656 1 98.69 113 GLN A CA 1
ATOM 802 C C . GLN A 1 113 ? 7.16 29.062 19.516 1 98.69 113 GLN A C 1
ATOM 804 O O . GLN A 1 113 ? 7.605 29.469 18.438 1 98.69 113 GLN A O 1
ATOM 809 N N . VAL A 1 114 ? 6.805 27.812 19.781 1 98.88 114 VAL A N 1
ATOM 810 C CA . VAL A 1 114 ? 6.742 26.797 18.734 1 98.88 114 VAL A CA 1
ATOM 811 C C . VAL A 1 114 ? 5.359 26.156 18.719 1 98.88 114 VAL A C 1
ATOM 813 O O . VAL A 1 114 ? 4.84 25.75 19.766 1 98.88 114 VAL A O 1
ATOM 816 N N . VAL A 1 115 ? 4.707 26.172 17.625 1 98.94 115 VAL A N 1
ATOM 817 C CA . VAL A 1 115 ? 3.484 25.422 17.375 1 98.94 115 VAL A CA 1
ATOM 818 C C . VAL A 1 115 ? 3.783 24.234 16.453 1 98.94 115 VAL A C 1
ATOM 820 O O . VAL A 1 115 ? 4.23 24.422 15.328 1 98.94 115 VAL A O 1
ATOM 823 N N . PHE A 1 116 ? 3.574 23.031 16.969 1 98.88 116 PHE A N 1
ATOM 824 C CA . PHE A 1 116 ? 3.873 21.812 16.234 1 98.88 116 PHE A CA 1
ATOM 825 C C . PHE A 1 116 ? 2.596 21.047 15.914 1 98.88 116 PHE A C 1
ATOM 827 O O . PHE A 1 116 ? 1.78 20.797 16.812 1 98.88 116 PHE A O 1
ATOM 834 N N . THR A 1 117 ? 2.346 20.766 14.625 1 98.69 117 THR A N 1
ATOM 835 C CA . THR A 1 117 ? 1.224 19.906 14.258 1 98.69 117 THR A CA 1
ATOM 836 C C . THR A 1 117 ? 1.652 18.438 14.219 1 98.69 117 THR A C 1
ATOM 838 O O . THR A 1 117 ? 2.453 18.047 13.367 1 98.69 117 THR A O 1
ATOM 841 N N . SER A 1 118 ? 1.124 17.672 15.133 1 98.31 118 SER A N 1
ATOM 842 C CA . SER A 1 118 ? 1.42 16.25 15.336 1 98.31 118 SER A CA 1
ATOM 843 C C . SER A 1 118 ? 0.239 15.383 14.93 1 98.31 118 SER A C 1
ATOM 845 O O . SER A 1 118 ? -0.298 15.531 13.828 1 98.31 118 SER A O 1
ATOM 847 N N . VAL A 1 119 ? -0.091 14.375 15.742 1 97.44 119 VAL A N 1
ATOM 848 C CA . VAL A 1 119 ? -1.191 13.453 15.492 1 97.44 119 VAL A CA 1
ATOM 849 C C . VAL A 1 119 ? -1.754 12.938 16.812 1 97.44 119 VAL A C 1
ATOM 851 O O . VAL A 1 119 ? -1.007 12.727 17.766 1 97.44 119 VAL A O 1
ATOM 854 N N . ASP A 1 120 ? -3.07 12.836 16.859 1 98 120 ASP A N 1
ATOM 855 C CA . ASP A 1 120 ? -3.707 12.281 18.047 1 98 120 ASP A CA 1
ATOM 856 C C . ASP A 1 120 ? -3.484 10.773 18.141 1 98 120 ASP A C 1
ATOM 858 O O . ASP A 1 120 ? -3.512 10.078 17.125 1 98 120 ASP A O 1
ATOM 862 N N . ARG A 1 121 ? -3.311 10.273 19.297 1 95.56 121 ARG A N 1
ATOM 863 C CA . ARG A 1 121 ? -3.084 8.852 19.547 1 95.56 121 ARG A CA 1
ATOM 864 C C . ARG A 1 121 ? -3.938 8.352 20.703 1 95.56 121 ARG A C 1
ATOM 866 O O . ARG A 1 121 ? -3.465 7.586 21.547 1 95.56 121 ARG A O 1
ATOM 873 N N . GLY A 1 122 ? -5.137 8.859 20.812 1 93.19 122 GLY A N 1
ATOM 874 C CA . GLY A 1 122 ? -6.086 8.336 21.797 1 93.19 122 GLY A CA 1
ATOM 875 C C . GLY A 1 122 ? -6.617 9.391 22.734 1 93.19 122 GLY A C 1
ATOM 876 O O . GLY A 1 122 ? -7.219 9.07 23.766 1 93.19 122 GLY A O 1
ATOM 877 N N . GLY A 1 123 ? -6.383 10.68 22.391 1 94.88 123 GLY A N 1
ATOM 878 C CA . GLY A 1 123 ? -6.801 11.773 23.266 1 94.88 123 GLY A CA 1
ATOM 879 C C . GLY A 1 123 ? -5.637 12.516 23.891 1 94.88 123 GLY A C 1
ATOM 880 O O . GLY A 1 123 ? -4.496 12.055 23.828 1 94.88 123 GLY A O 1
ATOM 881 N N . GLU A 1 124 ? -5.949 13.641 24.484 1 95.06 124 GLU A N 1
ATOM 882 C CA . GLU A 1 124 ? -4.926 14.578 24.938 1 95.06 124 GLU A CA 1
ATOM 883 C C . GLU A 1 124 ? -3.984 13.93 25.938 1 95.06 124 GLU A C 1
ATOM 885 O O . GLU A 1 124 ? -2.764 14.039 25.828 1 95.06 124 GLU A O 1
ATOM 890 N N . ASP A 1 125 ? -4.512 13.219 26.875 1 93.94 125 ASP A N 1
ATOM 891 C CA . ASP A 1 125 ? -3.672 12.633 27.922 1 93.94 125 ASP A CA 1
ATOM 892 C C . ASP A 1 125 ? -2.992 11.359 27.422 1 93.94 125 ASP A C 1
ATOM 894 O O . ASP A 1 125 ? -1.785 11.18 27.609 1 93.94 125 ASP A O 1
ATOM 898 N N . LYS A 1 126 ? -3.707 10.516 26.734 1 94.75 126 LYS A N 1
ATOM 899 C CA . LYS A 1 126 ? -3.197 9.219 26.297 1 94.75 126 LYS A CA 1
ATOM 900 C C . LYS A 1 126 ? -2.111 9.383 25.234 1 94.75 126 LYS A C 1
ATOM 902 O O . LYS A 1 126 ? -1.183 8.57 25.172 1 94.75 126 LYS A O 1
ATOM 907 N N . SER A 1 127 ? -2.184 10.422 24.484 1 96.38 127 SER A N 1
ATOM 908 C CA . SER A 1 127 ? -1.244 10.633 23.391 1 96.38 127 SER A CA 1
ATOM 909 C C . SER A 1 127 ? 0.181 10.797 23.906 1 96.38 127 SER A C 1
ATOM 911 O O . SER A 1 127 ? 1.145 10.547 23.172 1 96.38 127 SER A O 1
ATOM 913 N N . TRP A 1 128 ? 0.349 11.227 25.188 1 96.81 128 TRP A N 1
ATOM 914 C CA . TRP A 1 128 ? 1.686 11.367 25.75 1 96.81 128 TRP A CA 1
ATOM 915 C C . TRP A 1 128 ? 2.309 10 26.031 1 96.81 128 TRP A C 1
ATOM 917 O O . TRP A 1 128 ? 3.527 9.836 25.922 1 96.81 128 TRP A O 1
ATOM 927 N N . GLU A 1 129 ? 1.456 9.055 26.297 1 95.06 129 GLU A N 1
ATOM 928 C CA . GLU A 1 129 ? 1.938 7.762 26.781 1 95.06 129 GLU A CA 1
ATOM 929 C C . GLU A 1 129 ? 1.81 6.691 25.703 1 95.06 129 GLU A C 1
ATOM 931 O O . GLU A 1 129 ? 2.225 5.547 25.891 1 95.06 129 GLU A O 1
ATOM 936 N N . ASN A 1 130 ? 1.224 7.031 24.578 1 91.5 130 ASN A N 1
ATOM 937 C CA . ASN A 1 130 ? 0.932 6.07 23.516 1 91.5 130 ASN A CA 1
ATOM 938 C C . ASN A 1 130 ? 1.605 6.457 22.203 1 91.5 130 ASN A C 1
ATOM 940 O O . ASN A 1 130 ? 0.947 6.957 21.281 1 91.5 130 ASN A O 1
ATOM 944 N N . PRO A 1 131 ? 2.881 6.191 22.062 1 91.44 131 PRO A N 1
ATOM 945 C CA . PRO A 1 131 ? 3.539 6.508 20.797 1 91.44 131 PRO A CA 1
ATOM 946 C C . PRO A 1 131 ? 2.996 5.688 19.625 1 91.44 131 PRO A C 1
ATOM 948 O O . PRO A 1 131 ? 3.137 6.086 18.469 1 91.44 131 PRO A O 1
ATOM 951 N N . THR A 1 132 ? 2.318 4.543 19.891 1 87.69 132 THR A N 1
ATOM 952 C CA . THR A 1 132 ? 1.8 3.559 18.953 1 87.69 132 THR A CA 1
ATOM 953 C C . THR A 1 132 ? 2.939 2.887 18.188 1 87.69 132 THR A C 1
ATOM 955 O O . THR A 1 132 ? 4.113 3.148 18.453 1 87.69 132 THR A O 1
ATOM 958 N N . ASP A 1 133 ? 2.645 1.905 17.234 1 79.31 133 ASP A N 1
ATOM 959 C CA . ASP A 1 133 ? 3.635 1.254 16.391 1 79.31 133 ASP A CA 1
ATOM 960 C C . ASP A 1 133 ? 3.512 1.729 14.938 1 79.31 133 ASP A C 1
ATOM 962 O O . ASP A 1 133 ? 4.145 1.171 14.039 1 79.31 133 ASP A O 1
ATOM 966 N N . VAL A 1 134 ? 2.656 2.725 14.758 1 77.94 134 VAL A N 1
ATOM 967 C CA . VAL A 1 134 ? 2.578 3.375 13.461 1 77.94 134 VAL A CA 1
ATOM 968 C C . VAL A 1 134 ? 3.791 4.281 13.258 1 77.94 134 VAL A C 1
ATOM 970 O O . VAL A 1 134 ? 3.971 5.254 14 1 77.94 134 VAL A O 1
ATOM 973 N N . PRO A 1 135 ? 4.59 4.086 12.297 1 80.31 135 PRO A N 1
ATOM 974 C CA . PRO A 1 135 ? 5.891 4.75 12.219 1 80.31 135 PRO A CA 1
ATOM 975 C C . PRO A 1 135 ? 5.773 6.273 12.211 1 80.31 135 PRO A C 1
ATOM 977 O O . PRO A 1 135 ? 6.484 6.953 12.961 1 80.31 135 PRO A O 1
ATOM 980 N N . HIS A 1 136 ? 4.91 6.82 11.438 1 85.81 136 HIS A N 1
ATOM 981 C CA . HIS A 1 136 ? 4.855 8.281 11.414 1 85.81 136 HIS A CA 1
ATOM 982 C C . HIS A 1 136 ? 4.238 8.836 12.695 1 85.81 136 HIS A C 1
ATOM 984 O O . HIS A 1 136 ? 4.523 9.969 13.086 1 85.81 136 HIS A O 1
ATOM 990 N N . PHE A 1 137 ? 3.32 8.062 13.422 1 90.94 137 PHE A N 1
ATOM 991 C CA . PHE A 1 137 ? 2.83 8.484 14.727 1 90.94 137 PHE A CA 1
ATOM 992 C C . PHE A 1 137 ? 3.959 8.508 15.75 1 90.94 137 PHE A C 1
ATOM 994 O O . PHE A 1 137 ? 4.102 9.469 16.5 1 90.94 137 PHE A O 1
ATOM 1001 N N . LEU A 1 138 ? 4.742 7.402 15.695 1 90.31 138 LEU A N 1
ATOM 1002 C CA . LEU A 1 138 ? 5.879 7.262 16.594 1 90.31 138 LEU A CA 1
ATOM 1003 C C . LEU A 1 138 ? 6.863 8.406 16.422 1 90.31 138 LEU A C 1
ATOM 1005 O O . LEU A 1 138 ? 7.363 8.961 17.406 1 90.31 138 LEU A O 1
ATOM 1009 N N . GLN A 1 139 ? 7.148 8.734 15.242 1 91.12 139 GLN A N 1
ATOM 1010 C CA . GLN A 1 139 ? 8.117 9.781 14.938 1 91.12 139 GLN A CA 1
ATOM 1011 C C . GLN A 1 139 ? 7.598 11.148 15.367 1 91.12 139 GLN A C 1
ATOM 1013 O O . GLN A 1 139 ? 8.359 11.961 15.898 1 91.12 139 GLN A O 1
ATOM 1018 N N . LYS A 1 140 ? 6.301 11.375 15.148 1 95.56 140 LYS A N 1
ATOM 1019 C CA . LYS A 1 140 ? 5.727 12.648 15.594 1 95.56 140 LYS A CA 1
ATO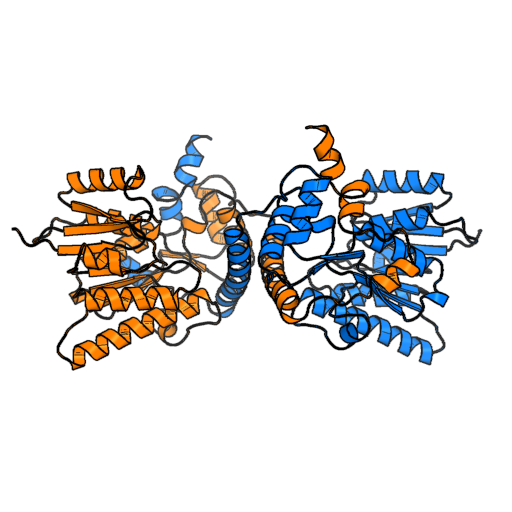M 1020 C C . LYS A 1 140 ? 5.695 12.734 17.109 1 95.56 140 LYS A C 1
ATOM 1022 O O . LYS A 1 140 ? 5.898 13.805 17.688 1 95.56 140 LYS A O 1
ATOM 1027 N N . HIS A 1 141 ? 5.426 11.641 17.75 1 97.25 141 HIS A N 1
ATOM 1028 C CA . HIS A 1 141 ? 5.492 11.586 19.203 1 97.25 141 HIS A CA 1
ATOM 1029 C C . HIS A 1 141 ? 6.879 11.969 19.719 1 97.25 141 HIS A C 1
ATOM 1031 O O . HIS A 1 141 ? 7.004 12.703 20.703 1 97.25 141 HIS A O 1
ATOM 1037 N N . ALA A 1 142 ? 7.891 11.531 19.078 1 97.12 142 ALA A N 1
ATOM 1038 C CA . ALA A 1 142 ? 9.266 11.844 19.469 1 97.12 142 ALA A CA 1
ATOM 1039 C C . ALA A 1 142 ? 9.531 13.344 19.375 1 97.12 142 ALA A C 1
ATOM 1041 O O . ALA A 1 142 ? 10.25 13.906 20.203 1 97.12 142 ALA A O 1
ATOM 1042 N N . VAL A 1 143 ? 8.969 13.953 18.359 1 98.44 143 VAL A N 1
ATOM 1043 C CA . VAL A 1 143 ? 9.133 15.398 18.203 1 98.44 143 VAL A CA 1
ATOM 1044 C C . VAL A 1 143 ? 8.422 16.125 19.344 1 98.44 143 VAL A C 1
ATOM 1046 O O . VAL A 1 143 ? 8.945 17.109 19.875 1 98.44 143 VAL A O 1
ATOM 1049 N N . GLU A 1 144 ? 7.199 15.656 19.734 1 98.75 144 GLU A N 1
ATOM 1050 C CA . GLU A 1 144 ? 6.465 16.25 20.844 1 98.75 144 GLU A CA 1
ATOM 1051 C C . GLU A 1 144 ? 7.301 16.234 22.125 1 98.75 144 GLU A C 1
ATOM 1053 O O . GLU A 1 144 ? 7.406 17.25 22.812 1 98.75 144 GLU A O 1
ATOM 1058 N N . VAL A 1 145 ? 7.836 15.109 22.391 1 98.62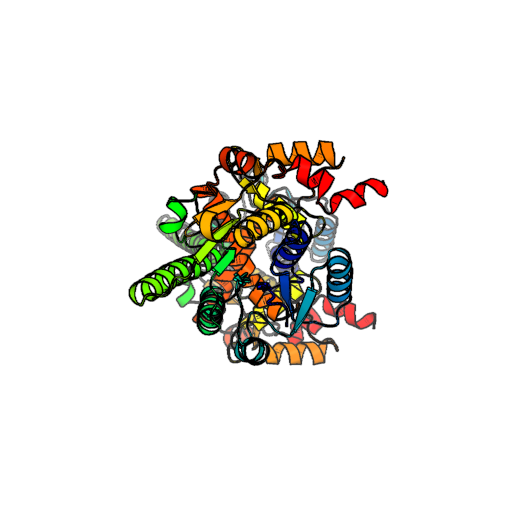 145 VAL A N 1
ATOM 1059 C CA . VAL A 1 145 ? 8.609 14.922 23.609 1 98.62 145 VAL A CA 1
ATOM 1060 C C . VAL A 1 145 ? 9.844 15.82 23.578 1 98.62 145 VAL A C 1
ATOM 1062 O O . VAL A 1 145 ? 10.172 16.469 24.578 1 98.62 145 VAL A O 1
ATOM 1065 N N . HIS A 1 146 ? 10.484 15.867 22.469 1 98.69 146 HIS A N 1
ATOM 1066 C CA . HIS A 1 146 ? 11.656 16.719 22.297 1 98.69 146 HIS A CA 1
ATOM 1067 C C . HIS A 1 146 ? 11.328 18.188 22.562 1 98.69 146 HIS A C 1
ATOM 1069 O O . HIS A 1 146 ? 12.047 18.859 23.281 1 98.69 146 HIS A O 1
ATOM 1075 N N . LEU A 1 147 ? 10.242 18.625 21.984 1 98.88 147 LEU A N 1
ATOM 1076 C CA . LEU A 1 147 ? 9.805 20.016 22.156 1 98.88 147 LEU A CA 1
ATOM 1077 C C . LEU A 1 147 ? 9.531 20.328 23.625 1 98.88 147 LEU A C 1
ATOM 1079 O O . LEU A 1 147 ? 10.023 21.328 24.141 1 98.88 147 LEU A O 1
ATOM 1083 N N . ARG A 1 148 ? 8.766 19.516 24.234 1 98.62 148 ARG A N 1
ATOM 1084 C CA . ARG A 1 148 ? 8.453 19.672 25.641 1 98.62 148 ARG A CA 1
ATOM 1085 C C . ARG A 1 148 ? 9.719 19.703 26.484 1 98.62 148 ARG A C 1
ATOM 1087 O O . ARG A 1 148 ? 9.898 20.609 27.312 1 98.62 148 ARG A O 1
ATOM 1094 N N . ASP A 1 149 ? 10.594 18.734 26.234 1 98.56 149 ASP A N 1
ATOM 1095 C CA . ASP A 1 149 ? 11.805 18.609 27.047 1 98.56 149 ASP A CA 1
ATOM 1096 C C . ASP A 1 149 ? 12.742 19.797 26.828 1 98.56 149 ASP A C 1
ATOM 1098 O O . ASP A 1 149 ? 13.359 20.281 27.781 1 98.56 149 ASP A O 1
ATOM 1102 N N . ARG A 1 150 ? 12.875 20.234 25.609 1 98.56 150 ARG A N 1
ATOM 1103 C CA . ARG A 1 150 ? 13.703 21.406 25.328 1 98.56 150 ARG A CA 1
ATOM 1104 C C . ARG A 1 150 ? 13.164 22.641 26.016 1 98.56 150 ARG A C 1
ATOM 1106 O O . ARG A 1 150 ? 13.938 23.453 26.547 1 98.56 150 ARG A O 1
ATOM 1113 N N . ALA A 1 151 ? 11.867 22.812 26 1 98.62 151 ALA A N 1
ATOM 1114 C CA . ALA A 1 151 ? 11.258 23.938 26.688 1 98.62 151 ALA A CA 1
ATOM 1115 C C . ALA A 1 151 ? 11.523 23.891 28.188 1 98.62 151 ALA A C 1
ATOM 1117 O O . ALA A 1 151 ? 11.82 24.922 28.797 1 98.62 151 ALA A O 1
ATOM 1118 N N . ASP A 1 152 ? 11.445 22.703 28.75 1 98.38 152 ASP A N 1
ATOM 1119 C CA . ASP A 1 152 ? 11.711 22.531 30.172 1 98.38 152 ASP A CA 1
ATOM 1120 C C . ASP A 1 152 ? 13.164 22.859 30.5 1 98.38 152 ASP A C 1
ATOM 1122 O O . ASP A 1 152 ? 13.438 23.5 31.516 1 98.38 152 ASP A O 1
ATOM 1126 N N . GLN A 1 153 ? 14.039 22.422 29.672 1 98.19 153 GLN A N 1
ATOM 1127 C CA . GLN A 1 153 ? 15.461 22.719 29.875 1 98.19 153 GLN A CA 1
ATOM 1128 C C . GLN A 1 153 ? 15.719 24.234 29.812 1 98.19 153 GLN A C 1
ATOM 1130 O O . GLN A 1 153 ? 16.469 24.766 30.625 1 98.19 153 GLN A O 1
ATOM 1135 N N . LEU A 1 154 ? 15.148 24.875 28.859 1 98.12 154 LEU A N 1
ATOM 1136 C CA . LEU A 1 154 ? 15.312 26.312 28.719 1 98.12 154 LEU A CA 1
ATOM 1137 C C . LEU A 1 154 ? 14.773 27.062 29.938 1 98.12 154 LEU A C 1
ATOM 1139 O O . LEU A 1 154 ? 15.367 28.047 30.375 1 98.12 154 LEU A O 1
ATOM 1143 N N . ALA A 1 155 ? 13.688 26.609 30.438 1 97.19 155 ALA A N 1
ATOM 1144 C CA . ALA A 1 155 ? 13.086 27.234 31.609 1 97.19 155 ALA A CA 1
ATOM 1145 C C . ALA A 1 155 ? 14.039 27.188 32.812 1 97.19 155 ALA A C 1
ATOM 1147 O O . ALA A 1 155 ? 14.102 28.125 33.594 1 97.19 155 ALA A O 1
ATOM 1148 N N . LYS A 1 156 ? 14.734 26.094 32.906 1 97.19 156 LYS A N 1
ATOM 1149 C CA . LYS A 1 156 ? 15.719 25.969 34 1 97.19 156 LYS A CA 1
ATOM 1150 C C . LYS A 1 156 ? 16.844 26.984 33.844 1 97.19 156 LYS A C 1
ATOM 1152 O O . LYS A 1 156 ? 17.438 27.422 34.844 1 97.19 156 LYS A O 1
ATOM 1157 N N . ASP A 1 157 ? 17.047 27.406 32.688 1 95.38 157 ASP A N 1
ATOM 1158 C CA . ASP A 1 157 ? 18.109 28.359 32.375 1 95.38 157 ASP A CA 1
ATOM 1159 C C . ASP A 1 157 ? 17.562 29.781 32.312 1 95.38 157 ASP A C 1
ATOM 1161 O O . ASP A 1 157 ? 18.281 30.703 31.922 1 95.38 157 ASP A O 1
ATOM 1165 N N . GLY A 1 158 ? 16.297 29.969 32.531 1 96.19 158 GLY A N 1
ATOM 1166 C CA . GLY A 1 158 ? 15.703 31.281 32.656 1 96.19 158 GLY A CA 1
ATOM 1167 C C . GLY A 1 158 ? 15.102 31.797 31.375 1 96.19 158 GLY A C 1
ATOM 1168 O O . GLY A 1 158 ? 14.734 32.969 31.266 1 96.19 158 GLY A O 1
ATOM 1169 N N . ARG A 1 159 ? 15.016 30.922 30.391 1 97.38 159 ARG A N 1
ATOM 1170 C CA . ARG A 1 159 ? 14.391 31.297 29.125 1 97.38 159 ARG A CA 1
ATOM 1171 C C . ARG A 1 159 ? 13.078 30.547 28.922 1 97.38 159 ARG A C 1
ATOM 1173 O O . ARG A 1 159 ? 13.039 29.312 29.047 1 97.38 159 ARG A O 1
ATOM 1180 N N . THR A 1 160 ? 12.102 31.359 28.594 1 97.56 160 THR A N 1
ATOM 1181 C CA . THR A 1 160 ? 10.797 30.734 28.391 1 97.56 160 THR A CA 1
ATOM 1182 C C . THR A 1 160 ? 10.562 30.453 26.906 1 97.56 160 THR A C 1
ATOM 1184 O O . THR A 1 160 ? 10.672 31.344 26.078 1 97.56 160 THR A O 1
ATOM 1187 N N . LEU A 1 161 ? 10.312 29.25 26.578 1 98.62 161 LEU A N 1
ATOM 1188 C CA . LEU A 1 161 ? 9.789 28.828 25.281 1 98.62 161 LEU A CA 1
ATOM 1189 C C . LEU A 1 161 ? 8.367 28.281 25.422 1 98.62 161 LEU A C 1
ATOM 1191 O O . LEU A 1 161 ? 8.156 27.25 26.047 1 98.62 161 LEU A O 1
ATOM 1195 N N . ARG A 1 162 ? 7.445 29.016 24.875 1 98.69 162 ARG A N 1
ATOM 1196 C CA . ARG A 1 162 ? 6.074 28.516 24.844 1 98.69 162 ARG A CA 1
ATOM 1197 C C . ARG A 1 162 ? 5.883 27.516 23.703 1 98.69 162 ARG A C 1
ATOM 1199 O O . ARG A 1 162 ? 6.492 27.656 22.641 1 98.69 162 ARG A O 1
ATOM 1206 N N . TRP A 1 163 ? 5.043 26.5 24.016 1 98.88 163 TRP A N 1
ATOM 1207 C CA . TRP A 1 163 ? 4.785 25.547 22.938 1 98.88 163 TRP A CA 1
ATOM 1208 C C . TRP A 1 163 ? 3.324 25.109 22.938 1 98.88 163 TRP A C 1
ATOM 1210 O O . TRP A 1 163 ? 2.674 25.094 23.984 1 98.88 163 TRP A O 1
ATOM 1220 N N . THR A 1 164 ? 2.816 24.906 21.797 1 98.88 164 THR A N 1
ATOM 1221 C CA . THR A 1 164 ? 1.522 24.281 21.531 1 98.88 164 THR A CA 1
ATOM 1222 C C . THR A 1 164 ? 1.67 23.125 20.562 1 98.88 164 THR A C 1
ATOM 1224 O O . THR A 1 164 ? 2.375 23.234 19.562 1 98.88 164 THR A O 1
ATOM 1227 N N . ILE A 1 165 ? 1.115 22 20.969 1 98.88 165 ILE A N 1
ATOM 1228 C CA . ILE A 1 165 ? 1.064 20.844 20.094 1 98.88 165 ILE A CA 1
ATOM 1229 C C . ILE A 1 165 ? -0.372 20.609 19.625 1 98.88 165 ILE A C 1
ATOM 1231 O O . ILE A 1 165 ? -1.284 20.5 20.453 1 98.88 165 ILE A O 1
ATOM 1235 N N . LEU A 1 166 ? -0.568 20.688 18.344 1 98.81 166 LEU A N 1
ATOM 1236 C CA . LEU A 1 166 ? -1.841 20.312 17.734 1 98.81 166 LEU A CA 1
ATOM 1237 C C . LEU A 1 166 ? -1.803 18.859 17.25 1 98.81 166 LEU A C 1
ATOM 1239 O O . LEU A 1 166 ? -0.878 18.469 16.547 1 98.81 166 LEU A O 1
ATOM 1243 N N . ARG A 1 167 ? -2.781 18.062 17.703 1 98.69 167 ARG A N 1
ATOM 1244 C CA . ARG A 1 167 ? -2.854 16.641 17.344 1 98.69 167 ARG A CA 1
ATOM 1245 C C . ARG A 1 167 ? -4.078 16.359 16.484 1 98.69 167 ARG A C 1
ATOM 1247 O O . ARG A 1 167 ? -5.082 15.844 16.984 1 98.69 167 ARG A O 1
ATOM 1254 N N . PRO A 1 168 ? -3.934 16.672 15.164 1 98.31 168 PRO A N 1
ATOM 1255 C CA . PRO A 1 168 ? -5.051 16.344 14.273 1 98.31 168 PRO A CA 1
ATOM 1256 C C . PRO A 1 168 ? -5.352 14.844 14.242 1 98.31 168 PRO A C 1
ATOM 1258 O O . PRO A 1 168 ? -4.453 14.023 14.453 1 98.31 168 PRO A O 1
ATOM 1261 N N . THR A 1 169 ? -6.621 14.523 14.047 1 97.31 169 THR A N 1
ATOM 1262 C CA . THR A 1 169 ? -7.039 13.172 13.695 1 97.31 169 THR A CA 1
ATOM 1263 C C . THR A 1 169 ? -6.977 12.961 12.188 1 97.31 169 THR A C 1
ATOM 1265 O O . THR A 1 169 ? -6.172 13.586 11.5 1 97.31 169 THR A O 1
ATOM 1268 N N . ALA A 1 170 ? -7.695 11.984 11.633 1 93.25 170 ALA A N 1
ATOM 1269 C CA . ALA A 1 170 ? -7.699 11.836 10.188 1 93.25 170 ALA A CA 1
ATOM 1270 C C . ALA A 1 170 ? -8.25 13.086 9.508 1 93.25 170 ALA A C 1
ATOM 1272 O O . ALA A 1 170 ? -9.117 13.766 10.055 1 93.25 170 ALA A O 1
ATOM 1273 N N . PHE A 1 171 ? -7.742 13.367 8.281 1 93.88 171 PHE A N 1
ATOM 1274 C CA . PHE A 1 171 ? -8.188 14.578 7.598 1 93.88 171 PHE A CA 1
ATOM 1275 C C . PHE A 1 171 ? -9.5 14.32 6.855 1 93.88 171 PHE A C 1
ATOM 1277 O O . PHE A 1 171 ? -9.609 13.367 6.09 1 93.88 171 PHE A O 1
ATOM 1284 N N . LEU A 1 172 ? -10.477 15.18 7.113 1 94.19 172 LEU A N 1
ATOM 1285 C CA . LEU A 1 172 ? -11.656 15.172 6.25 1 94.19 172 LEU A CA 1
ATOM 1286 C C . LEU A 1 172 ? -11.258 15.305 4.785 1 94.19 172 LEU A C 1
ATOM 1288 O O . LEU A 1 172 ? -11.875 14.695 3.91 1 94.19 172 LEU A O 1
ATOM 1292 N N . ASP A 1 173 ? -10.203 15.992 4.539 1 93.56 173 ASP A N 1
ATOM 1293 C CA . ASP A 1 173 ? -9.703 16.312 3.205 1 93.56 173 ASP A CA 1
ATOM 1294 C C . ASP A 1 173 ? -9.211 15.062 2.486 1 93.56 173 ASP A C 1
ATOM 1296 O O . ASP A 1 173 ? -9.023 15.07 1.27 1 93.56 173 ASP A O 1
ATOM 1300 N N . ASN A 1 174 ? -8.992 13.945 3.225 1 87 174 ASN A N 1
ATOM 1301 C CA . ASN A 1 174 ? -8.648 12.664 2.617 1 87 174 ASN A CA 1
ATOM 1302 C C . ASN A 1 174 ? -9.797 12.109 1.775 1 87 174 ASN A C 1
ATOM 1304 O O . ASN A 1 174 ? -9.602 11.188 0.981 1 87 174 ASN A O 1
ATOM 1308 N N . THR A 1 175 ? -10.969 12.625 1.927 1 88.75 175 THR A N 1
ATOM 1309 C CA . THR A 1 175 ? -12.148 12.148 1.207 1 88.75 175 THR A CA 1
ATOM 1310 C C . THR A 1 175 ? -12.383 12.984 -0.047 1 88.75 175 THR A C 1
ATOM 1312 O O . THR A 1 175 ? -13.438 12.867 -0.687 1 88.75 175 THR A O 1
ATOM 1315 N N . ASN A 1 176 ? -11.469 13.914 -0.371 1 88 176 ASN A N 1
ATOM 1316 C CA . ASN A 1 176 ? -11.57 14.695 -1.598 1 88 176 ASN A CA 1
ATOM 1317 C C . ASN A 1 176 ? -11.586 13.797 -2.834 1 88 176 ASN A C 1
ATOM 1319 O O . ASN A 1 176 ? -11.188 12.633 -2.766 1 88 176 ASN A O 1
ATOM 1323 N N . PRO A 1 177 ? -12.078 14.344 -3.957 1 80.19 177 PRO A N 1
ATOM 1324 C CA . PRO A 1 177 ? -12.07 13.547 -5.184 1 80.19 177 PRO A CA 1
ATOM 1325 C C . PRO A 1 177 ? -10.664 13.078 -5.566 1 80.19 177 PRO A C 1
ATOM 1327 O O . PRO A 1 177 ? -9.672 13.695 -5.168 1 80.19 177 PRO A O 1
ATOM 1330 N N . GLY A 1 178 ? -10.664 11.992 -6.289 1 71 178 GLY A N 1
ATOM 1331 C CA . GLY A 1 178 ? -9.391 11.469 -6.762 1 71 178 GLY A CA 1
ATOM 1332 C C . GLY A 1 178 ? -9.07 10.102 -6.203 1 71 178 GLY A C 1
ATOM 1333 O O . GLY A 1 178 ? -9.828 9.562 -5.391 1 71 178 GLY A O 1
ATOM 1334 N N . MET A 1 179 ? -7.922 9.508 -6.594 1 65.12 179 MET A N 1
ATOM 1335 C CA . MET A 1 179 ? -7.535 8.148 -6.234 1 65.12 179 MET A CA 1
ATOM 1336 C C . MET A 1 179 ? -7.297 8.023 -4.734 1 65.12 179 MET A C 1
ATOM 1338 O O . MET A 1 179 ? -7.68 7.031 -4.117 1 65.12 179 MET A O 1
ATOM 1342 N N . PHE A 1 180 ? -6.73 9.039 -4.191 1 71.88 180 PHE A N 1
ATOM 1343 C CA . PHE A 1 180 ? -6.445 8.977 -2.762 1 71.88 180 PHE A CA 1
ATOM 1344 C C . PHE A 1 180 ? -7.734 8.953 -1.951 1 71.88 180 PHE A C 1
ATOM 1346 O O . PHE A 1 180 ? -7.844 8.203 -0.975 1 71.88 180 PHE A O 1
ATOM 1353 N N . GLY A 1 181 ? -8.672 9.812 -2.336 1 78.75 181 GLY A N 1
ATOM 1354 C CA . GLY A 1 181 ? -9.961 9.781 -1.663 1 78.75 181 GLY A CA 1
ATOM 1355 C C . GLY A 1 181 ? -10.648 8.43 -1.752 1 78.75 181 GLY A C 1
ATOM 1356 O O . GLY A 1 181 ? -11.234 7.965 -0.774 1 78.75 181 GLY A O 1
ATOM 1357 N N . LYS A 1 182 ? -10.531 7.793 -2.9 1 73.62 182 LYS A N 1
ATOM 1358 C CA . LYS A 1 182 ? -11.117 6.473 -3.098 1 73.62 182 LYS A CA 1
ATOM 1359 C C . LYS A 1 182 ? -10.445 5.43 -2.215 1 73.62 182 LYS A C 1
ATOM 1361 O O . LYS A 1 182 ? -11.109 4.582 -1.62 1 73.62 182 LYS A O 1
ATOM 1366 N N . VAL A 1 183 ? -9.086 5.531 -2.164 1 71.25 183 VAL A N 1
ATOM 1367 C CA . VAL A 1 183 ? -8.312 4.59 -1.359 1 71.25 183 VAL A CA 1
ATOM 1368 C C . VAL A 1 183 ? -8.641 4.781 0.119 1 71.25 183 VAL A C 1
ATOM 1370 O O . VAL A 1 183 ? -8.828 3.809 0.852 1 71.25 183 VAL A O 1
ATOM 1373 N N . PHE A 1 184 ? -8.711 5.992 0.563 1 80.25 184 PHE A N 1
ATOM 1374 C CA . PHE A 1 184 ? -9.039 6.285 1.952 1 80.25 184 PHE A CA 1
ATOM 1375 C C . PHE A 1 184 ? -10.422 5.738 2.305 1 80.25 184 PHE A C 1
ATOM 1377 O O . PHE A 1 184 ? -10.594 5.109 3.35 1 80.25 184 PHE A O 1
ATOM 1384 N N . ALA A 1 185 ? -11.383 6.008 1.415 1 80.94 185 ALA A N 1
ATOM 1385 C CA . ALA A 1 185 ? -12.734 5.508 1.636 1 80.94 185 ALA A CA 1
ATOM 1386 C C . ALA A 1 185 ? -12.75 3.984 1.708 1 80.94 185 ALA A C 1
ATOM 1388 O O . ALA A 1 185 ? -13.453 3.402 2.543 1 80.94 185 ALA A O 1
ATOM 1389 N N . ALA A 1 186 ? -12.031 3.393 0.823 1 74.56 186 ALA A N 1
ATOM 1390 C CA . ALA A 1 186 ? -11.961 1.934 0.814 1 74.56 186 ALA A CA 1
ATOM 1391 C C . ALA A 1 186 ? -11.391 1.404 2.129 1 74.56 186 ALA A C 1
ATOM 1393 O O . ALA A 1 186 ? -11.922 0.447 2.699 1 74.56 186 ALA A O 1
ATOM 1394 N N . MET A 1 187 ? -10.344 1.994 2.574 1 76.56 187 MET A N 1
ATOM 1395 C CA . MET A 1 187 ? -9.734 1.572 3.828 1 76.56 187 MET A CA 1
ATOM 1396 C C . MET A 1 187 ? -10.664 1.832 5.008 1 76.56 187 MET A C 1
ATOM 1398 O O . MET A 1 187 ? -10.766 1.009 5.918 1 76.56 187 MET A O 1
ATOM 1402 N N . TRP A 1 188 ? -11.305 3.016 4.969 1 82.75 188 TRP A N 1
ATOM 1403 C CA . TRP A 1 188 ? -12.281 3.371 5.992 1 82.75 188 TRP A CA 1
ATOM 1404 C C . TRP A 1 188 ? -13.398 2.334 6.066 1 82.75 188 TRP A C 1
ATOM 1406 O O . TRP A 1 188 ? -13.867 1.988 7.152 1 82.75 188 TRP A O 1
ATOM 1416 N N . SER A 1 189 ? -13.742 1.769 5.008 1 80.75 189 SER A N 1
ATOM 1417 C CA . SER A 1 189 ? -14.836 0.804 4.93 1 80.75 189 SER A CA 1
ATOM 1418 C C . SER A 1 189 ? -14.461 -0.509 5.613 1 80.75 189 SER A C 1
ATOM 1420 O O . SER A 1 189 ? -15.328 -1.342 5.883 1 80.75 189 SER A O 1
ATOM 1422 N N . THR A 1 190 ? -13.164 -0.717 5.848 1 73.31 190 THR A N 1
ATOM 1423 C CA . THR A 1 190 ? -12.719 -1.979 6.43 1 73.31 190 THR A CA 1
ATOM 1424 C C . THR A 1 190 ? -12.852 -1.947 7.949 1 73.31 190 THR A C 1
ATOM 1426 O O . THR A 1 190 ? -12.719 -2.977 8.609 1 73.31 190 THR A O 1
ATOM 1429 N N . LEU A 1 191 ? -13.086 -0.77 8.508 1 79.81 191 LEU A N 1
ATOM 1430 C CA . LEU A 1 191 ? -13.297 -0.696 9.953 1 79.81 191 LEU A CA 1
ATOM 1431 C C . LEU A 1 191 ? -14.578 -1.409 10.352 1 79.81 191 LEU A C 1
ATOM 1433 O O . LEU A 1 191 ? -15.539 -1.447 9.586 1 79.81 191 LEU A O 1
ATOM 1437 N N . PRO A 1 192 ? -14.609 -1.981 11.617 1 79.25 192 PRO A N 1
ATOM 1438 C CA . PRO A 1 192 ? -15.875 -2.539 12.102 1 79.25 192 PRO A CA 1
ATOM 1439 C C . PRO A 1 192 ? -17.031 -1.55 11.992 1 79.25 192 PRO A C 1
ATOM 1441 O O . PRO A 1 192 ? -16.844 -0.345 12.18 1 79.25 192 PRO A O 1
ATOM 1444 N N . ALA A 1 193 ? -18.281 -2.08 11.75 1 83.44 193 ALA A N 1
ATOM 1445 C CA . ALA A 1 193 ? -19.453 -1.269 11.461 1 83.44 193 ALA A CA 1
ATOM 1446 C C . ALA A 1 193 ? -19.75 -0.302 12.602 1 83.44 193 ALA A C 1
ATOM 1448 O O . ALA A 1 193 ? -20.25 0.802 12.375 1 83.44 193 ALA A O 1
ATOM 1449 N N . ASP A 1 194 ? -19.375 -0.701 13.766 1 88.75 194 ASP A N 1
ATOM 1450 C CA . ASP A 1 194 ? -19.719 0.106 14.93 1 88.75 194 ASP A CA 1
ATOM 1451 C C . ASP A 1 194 ? -18.547 0.998 15.344 1 88.75 194 ASP A C 1
ATOM 1453 O O . ASP A 1 194 ? -18.641 1.713 16.344 1 88.75 194 ASP A O 1
ATOM 1457 N N . ARG A 1 195 ? -17.5 0.927 14.531 1 87.94 195 ARG A N 1
ATOM 1458 C CA . ARG A 1 195 ? -16.328 1.726 14.867 1 87.94 195 ARG A CA 1
ATOM 1459 C C . ARG A 1 195 ? -16.359 3.068 14.148 1 87.94 195 ARG A C 1
ATOM 1461 O O . ARG A 1 195 ? -16.375 3.119 12.914 1 87.94 195 ARG A O 1
ATOM 1468 N N . SER A 1 196 ? -16.312 4.152 14.93 1 92.94 196 SER A N 1
ATOM 1469 C CA . SER A 1 196 ? -16.25 5.488 14.352 1 92.94 196 SER A CA 1
ATOM 1470 C C . SER A 1 196 ? -14.812 5.934 14.133 1 92.94 196 SER A C 1
ATOM 1472 O O . SER A 1 196 ? -13.891 5.391 14.75 1 92.94 196 SER A O 1
ATOM 1474 N N . LEU A 1 197 ? -14.617 6.75 13.172 1 92.44 197 LEU A N 1
ATOM 1475 C CA . LEU A 1 197 ? -13.359 7.426 12.906 1 92.44 197 LEU A CA 1
ATOM 1476 C C . LEU A 1 197 ? -13.477 8.922 13.164 1 92.44 197 LEU A C 1
ATOM 1478 O O . LEU A 1 197 ? -14.453 9.555 12.75 1 92.44 197 LEU A O 1
ATOM 1482 N N . GLN A 1 198 ? -12.562 9.508 13.953 1 95.69 198 GLN A N 1
ATOM 1483 C CA . GLN A 1 198 ? -12.539 10.953 14.141 1 95.69 198 GLN A CA 1
ATOM 1484 C C . GLN A 1 198 ? -11.766 11.641 13.016 1 95.69 198 GLN A C 1
ATOM 1486 O O . GLN A 1 198 ? -10.734 11.133 12.57 1 95.69 198 GLN A O 1
ATOM 1491 N N . LEU A 1 199 ? -12.32 12.719 12.5 1 96.56 199 LEU A N 1
ATOM 1492 C CA . LEU A 1 199 ? -11.75 13.461 11.383 1 96.56 199 LEU A CA 1
ATOM 1493 C C . LEU A 1 199 ? -11.727 14.961 11.68 1 96.56 199 LEU A C 1
ATOM 1495 O O . LEU A 1 199 ? -12.555 15.453 12.445 1 96.56 199 LEU A O 1
ATOM 1499 N N . VAL A 1 200 ? -10.812 15.656 11.133 1 98 200 VAL A N 1
ATOM 1500 C CA . VAL A 1 200 ? -10.695 17.109 11.219 1 98 200 VAL A CA 1
ATOM 1501 C C . VAL A 1 200 ? -10.336 17.672 9.852 1 98 200 VAL A C 1
ATOM 1503 O O . VAL A 1 200 ? -9.641 17.031 9.062 1 98 200 VAL A O 1
ATOM 1506 N N . SER A 1 201 ? -10.891 18.844 9.508 1 97 201 SER A N 1
ATOM 1507 C CA . SER A 1 201 ? -10.523 19.484 8.25 1 97 201 SER A CA 1
ATOM 1508 C C . SER A 1 201 ? -9.188 20.203 8.367 1 97 201 SER A C 1
ATOM 1510 O O . SER A 1 201 ? -8.844 20.719 9.43 1 97 201 SER A O 1
ATOM 1512 N N . VAL A 1 202 ? -8.5 20.266 7.27 1 96.69 202 VAL A N 1
ATOM 1513 C CA . VAL A 1 202 ? -7.234 21 7.215 1 96.69 202 VAL A CA 1
ATOM 1514 C C . VAL A 1 202 ? -7.477 22.469 7.559 1 96.69 202 VAL A C 1
ATOM 1516 O O . VAL A 1 202 ? -6.66 23.094 8.234 1 96.69 202 VAL A O 1
ATOM 1519 N N . ARG A 1 203 ? -8.578 23.016 7.148 1 95.94 203 ARG A N 1
ATOM 1520 C CA . ARG A 1 203 ? -8.977 24.375 7.48 1 95.94 203 ARG A CA 1
ATOM 1521 C C . ARG A 1 203 ? -9 24.594 8.992 1 95.94 203 ARG A C 1
ATOM 1523 O O . ARG A 1 203 ? -8.469 25.578 9.492 1 95.94 203 ARG A O 1
ATOM 1530 N N . ASP A 1 204 ? -9.594 23.656 9.664 1 98 204 ASP A N 1
ATOM 1531 C CA . ASP A 1 204 ? -9.758 23.812 11.109 1 98 204 ASP A CA 1
ATOM 1532 C C . ASP A 1 204 ? -8.422 23.656 11.836 1 98 204 ASP A C 1
ATOM 1534 O O . ASP A 1 204 ? -8.203 24.281 12.875 1 98 204 ASP A O 1
ATOM 1538 N N . ILE A 1 205 ? -7.508 22.844 11.32 1 98.31 205 ILE A N 1
ATOM 1539 C CA . ILE A 1 205 ? -6.152 22.812 11.859 1 98.31 205 ILE A CA 1
ATOM 1540 C C . ILE A 1 205 ? -5.531 24.203 11.797 1 98.31 205 ILE A C 1
ATOM 1542 O O . ILE A 1 205 ? -4.938 24.672 12.766 1 98.31 205 ILE A O 1
ATOM 1546 N N . GLY A 1 206 ? -5.695 24.875 10.641 1 98.06 206 GLY A N 1
ATOM 1547 C CA . GLY A 1 206 ? -5.203 26.234 10.477 1 98.06 206 GLY A CA 1
ATOM 1548 C C . GLY A 1 206 ? -5.797 27.203 11.484 1 98.06 206 GLY A C 1
ATOM 1549 O O . GLY A 1 206 ? -5.09 28.047 12.031 1 98.06 206 GLY A O 1
ATOM 1550 N N . LEU A 1 207 ? -7.078 27.078 11.758 1 97.44 207 LEU A N 1
ATOM 1551 C CA . LEU A 1 207 ? -7.758 27.953 12.703 1 97.44 207 LEU A CA 1
ATOM 1552 C C . LEU A 1 207 ? -7.18 27.797 14.102 1 97.44 207 LEU A C 1
ATOM 1554 O O . LEU A 1 207 ? -6.898 28.797 14.773 1 97.44 207 LEU A O 1
ATOM 1558 N N . PHE A 1 208 ? -6.996 26.578 14.492 1 98.25 208 PHE A N 1
ATOM 1559 C CA . PHE A 1 208 ? -6.477 26.359 15.828 1 98.25 208 PHE A CA 1
ATOM 1560 C C . PHE A 1 208 ? -5.02 26.781 15.93 1 98.25 208 PHE A C 1
ATOM 1562 O O . PHE A 1 208 ? -4.582 27.281 16.969 1 98.25 208 PHE A O 1
ATOM 1569 N N . ALA A 1 209 ? -4.258 26.578 14.852 1 98.69 209 ALA A N 1
ATOM 1570 C CA . ALA A 1 209 ? -2.887 27.078 14.836 1 98.69 209 ALA A CA 1
ATOM 1571 C C . ALA A 1 209 ? -2.852 28.609 14.977 1 98.69 209 ALA A C 1
ATOM 1573 O O . ALA A 1 209 ? -2.062 29.141 15.758 1 98.69 209 ALA A O 1
ATOM 1574 N N . ALA A 1 210 ? -3.695 29.297 14.258 1 97.88 210 ALA A N 1
ATOM 1575 C CA . ALA A 1 210 ? -3.758 30.75 14.312 1 97.88 210 ALA A CA 1
ATOM 1576 C C . ALA A 1 210 ? -4.16 31.234 15.711 1 97.88 210 ALA A C 1
ATOM 1578 O O . ALA A 1 210 ? -3.635 32.219 16.203 1 97.88 210 ALA A O 1
ATOM 1579 N N . LYS A 1 211 ? -5.094 30.5 16.344 1 97.38 211 LYS A N 1
ATOM 1580 C CA . LYS A 1 211 ? -5.48 30.844 17.703 1 97.38 211 LYS A CA 1
ATOM 1581 C C . LYS A 1 211 ? -4.293 30.734 18.656 1 97.38 211 LYS A C 1
ATOM 1583 O O . LYS A 1 211 ? -4.078 31.609 19.5 1 97.38 211 LYS A O 1
ATOM 1588 N N . ALA A 1 212 ? -3.555 29.688 18.516 1 98.12 212 ALA A N 1
ATOM 1589 C CA . ALA A 1 212 ? -2.381 29.484 19.359 1 98.12 212 ALA A CA 1
ATOM 1590 C C . ALA A 1 212 ? -1.346 30.578 19.125 1 98.12 212 ALA A C 1
ATOM 1592 O O . ALA A 1 212 ? -0.777 31.109 20.078 1 98.12 212 ALA A O 1
ATOM 1593 N N . ILE A 1 213 ? -1.146 30.953 17.891 1 97.75 213 ILE A N 1
ATOM 1594 C CA . ILE A 1 213 ? -0.143 31.938 17.531 1 97.75 213 ILE A CA 1
ATOM 1595 C C . ILE A 1 213 ? -0.582 33.312 18.016 1 97.75 213 ILE A C 1
ATOM 1597 O O . ILE A 1 213 ? 0.247 34.125 18.453 1 97.75 213 ILE A O 1
ATOM 1601 N N . ALA A 1 214 ? -1.824 33.594 18.031 1 95.81 214 ALA A N 1
ATOM 1602 C CA . ALA A 1 214 ? -2.365 34.875 18.438 1 95.81 214 ALA A CA 1
ATOM 1603 C C . ALA A 1 214 ? -2.338 35.031 19.953 1 95.81 214 ALA A C 1
ATOM 1605 O O . ALA A 1 214 ? -2.297 36.156 20.469 1 95.81 214 ALA A O 1
ATOM 1606 N N . ASP A 1 215 ? -2.359 33.938 20.672 1 96.38 215 ASP A N 1
ATOM 1607 C CA . ASP A 1 215 ? -2.391 33.969 22.141 1 96.38 215 ASP A CA 1
ATOM 1608 C C . ASP A 1 215 ? -1.396 32.969 22.719 1 96.38 215 ASP A C 1
ATOM 1610 O O . ASP A 1 215 ? -1.791 32 23.391 1 96.38 215 ASP A O 1
ATOM 1614 N N . PRO A 1 216 ? -0.112 33.25 22.531 1 97.19 216 PRO A N 1
ATOM 1615 C CA . PRO A 1 216 ? 0.91 32.312 22.984 1 97.19 216 PRO A CA 1
ATOM 1616 C C . PRO A 1 216 ? 0.8 31.984 24.469 1 97.19 216 PRO A C 1
ATOM 1618 O O . PRO A 1 216 ? 1.02 30.828 24.859 1 97.19 216 PRO A O 1
ATOM 1621 N N . GLU A 1 217 ? 0.451 32.875 25.297 1 97.31 217 GLU A N 1
ATOM 1622 C CA . GLU A 1 217 ? 0.365 32.625 26.734 1 97.31 217 GLU A CA 1
ATOM 1623 C C . GLU A 1 217 ? -0.797 31.703 27.062 1 97.31 217 GLU A C 1
ATOM 1625 O O . GLU A 1 217 ? -0.639 30.75 27.844 1 97.31 217 GLU A O 1
ATOM 1630 N N . GLY A 1 218 ? -1.979 31.969 26.484 1 97.56 218 GLY A N 1
ATOM 1631 C CA . GLY A 1 218 ? -3.156 31.156 26.75 1 97.56 218 GLY A CA 1
ATOM 1632 C C . GLY A 1 218 ? -3.027 29.734 26.234 1 97.56 218 GLY A C 1
ATOM 1633 O O . GLY A 1 218 ? -3.67 28.812 26.75 1 97.56 218 GLY A O 1
ATOM 1634 N N . TRP A 1 219 ? -2.141 29.531 25.266 1 98.12 219 TRP A N 1
ATOM 1635 C CA . TRP A 1 219 ? -2.021 28.219 24.625 1 98.12 219 TRP A CA 1
ATOM 1636 C C . TRP A 1 219 ? -0.735 27.531 25.047 1 98.12 219 TRP A C 1
ATOM 1638 O O . TRP A 1 219 ? -0.42 26.438 24.562 1 98.12 219 TRP A O 1
ATOM 1648 N N . ASP A 1 220 ? 0.022 28.188 26 1 98.62 220 ASP A N 1
ATOM 1649 C CA . ASP A 1 220 ? 1.297 27.625 26.422 1 98.62 220 ASP A CA 1
ATOM 1650 C C . ASP A 1 220 ? 1.1 26.266 27.094 1 98.62 220 ASP A C 1
ATOM 1652 O O . ASP A 1 220 ? 0.205 26.094 27.922 1 98.62 220 ASP A O 1
ATOM 1656 N N . ARG A 1 221 ? 1.849 25.297 26.625 1 98.44 221 ARG A N 1
ATOM 1657 C CA . ARG A 1 221 ? 1.911 23.953 27.188 1 98.44 221 ARG A CA 1
ATOM 1658 C C . ARG A 1 221 ? 0.591 23.219 26.984 1 98.44 221 ARG A C 1
ATOM 1660 O O . ARG A 1 221 ? 0.153 22.469 27.859 1 98.44 221 ARG A O 1
ATOM 1667 N N . ARG A 1 222 ? -0.048 23.5 25.875 1 98.06 222 ARG A N 1
ATOM 1668 C CA . ARG A 1 222 ? -1.242 22.75 25.484 1 98.06 222 ARG A CA 1
ATOM 1669 C C . ARG A 1 222 ? -0.939 21.781 24.344 1 98.06 222 ARG A C 1
ATOM 1671 O O . ARG A 1 222 ? -0.292 22.156 23.359 1 98.06 222 ARG A O 1
ATOM 1678 N N . ALA A 1 223 ? -1.295 20.562 24.594 1 98.5 223 ALA A N 1
ATOM 1679 C CA . ALA A 1 223 ? -1.372 19.562 23.531 1 98.5 223 ALA A CA 1
ATOM 1680 C C . ALA A 1 223 ? -2.82 19.188 23.234 1 98.5 223 ALA A C 1
ATOM 1682 O O . ALA A 1 223 ? -3.471 18.516 24.031 1 98.5 223 ALA A O 1
ATOM 1683 N N . VAL A 1 224 ? -3.322 19.656 22.109 1 98.12 224 VAL A N 1
ATOM 1684 C CA . VAL A 1 224 ? -4.758 19.625 21.844 1 98.12 224 VAL A CA 1
ATOM 1685 C C . VAL A 1 224 ? -5.055 18.641 20.703 1 98.12 224 VAL A C 1
ATOM 1687 O O . VAL A 1 224 ? -4.48 18.75 19.625 1 98.12 224 VAL A O 1
ATOM 1690 N N . SER A 1 225 ? -5.914 17.656 21.016 1 98.31 225 SER A N 1
ATOM 1691 C CA . SER A 1 225 ? -6.441 16.781 19.969 1 98.31 225 SER A CA 1
ATOM 1692 C C . SER A 1 225 ? -7.531 17.469 19.172 1 98.31 225 SER A C 1
ATOM 1694 O O . SER A 1 225 ? -8.422 18.109 19.734 1 98.31 225 SER A O 1
ATOM 1696 N N . LEU A 1 226 ? -7.391 17.391 17.828 1 98.38 226 LEU A N 1
ATOM 1697 C CA . LEU A 1 226 ? -8.312 18.125 16.969 1 98.38 226 LEU A CA 1
ATOM 1698 C C . LEU A 1 226 ? -9.195 17.172 16.188 1 98.38 226 LEU A C 1
ATOM 1700 O O . LEU A 1 226 ? -8.688 16.328 15.43 1 98.38 226 LEU A O 1
ATOM 1704 N N . ALA A 1 227 ? -10.461 17.266 16.328 1 98.19 227 ALA A N 1
ATOM 1705 C CA . ALA A 1 227 ? -11.469 16.547 15.555 1 98.19 227 ALA A CA 1
ATOM 1706 C C . ALA A 1 227 ? -12.773 17.344 15.492 1 98.19 227 ALA A C 1
ATOM 1708 O O . ALA A 1 227 ? -13.18 17.953 16.484 1 98.19 227 ALA A O 1
ATOM 1709 N N . GLY A 1 228 ? -13.375 17.391 14.359 1 97.38 228 GLY A N 1
ATOM 1710 C CA . GLY A 1 228 ? -14.68 18.016 14.211 1 97.38 228 GLY A CA 1
ATOM 1711 C C . GLY A 1 228 ? -15.789 17.031 13.898 1 97.38 228 GLY A C 1
ATOM 1712 O O . GLY A 1 228 ? -16.969 17.391 13.875 1 97.38 228 GLY A O 1
ATOM 1713 N N . GLU A 1 229 ? -15.383 15.758 13.656 1 95.75 229 GLU A N 1
ATOM 1714 C CA . GLU A 1 229 ? -16.328 14.695 13.32 1 95.75 229 GLU A CA 1
ATOM 1715 C C . GLU A 1 229 ? -15.938 13.383 13.984 1 95.75 229 GLU A C 1
ATOM 1717 O O . GLU A 1 229 ? -14.75 13.094 14.164 1 95.75 229 GLU A O 1
ATOM 1722 N N . ASP A 1 230 ? -16.844 12.672 14.508 1 96.25 230 ASP A N 1
ATOM 1723 C CA . ASP A 1 230 ? -16.766 11.281 14.961 1 96.25 230 ASP A CA 1
ATOM 1724 C C . ASP A 1 230 ? -17.891 10.453 14.344 1 96.25 230 ASP A C 1
ATOM 1726 O O . ASP A 1 230 ? -19.047 10.531 14.781 1 96.25 230 ASP A O 1
ATOM 1730 N N . ILE A 1 231 ? -17.516 9.648 13.266 1 95 231 ILE A N 1
ATOM 1731 C CA . ILE A 1 231 ? -18.594 9.102 12.453 1 95 231 ILE A CA 1
ATOM 1732 C C . ILE A 1 231 ? -18.203 7.719 11.938 1 95 231 ILE A C 1
ATOM 1734 O O . ILE A 1 231 ? -17.031 7.473 11.617 1 95 231 ILE A O 1
ATOM 1738 N N . THR A 1 232 ? -19.203 6.801 11.883 1 93 232 THR A N 1
ATOM 1739 C CA . THR A 1 232 ? -18.984 5.5 11.258 1 93 232 THR A CA 1
ATOM 1740 C C . THR A 1 232 ? -18.953 5.629 9.742 1 93 232 THR A C 1
ATOM 1742 O O . THR A 1 232 ? -19.422 6.625 9.188 1 93 232 THR A O 1
ATOM 1745 N N . TYR A 1 233 ? -18.406 4.637 9.102 1 90.5 233 TYR A N 1
ATOM 1746 C CA . TYR A 1 233 ? -18.344 4.66 7.648 1 90.5 233 TYR A CA 1
ATOM 1747 C C . TYR A 1 233 ? -19.75 4.695 7.043 1 90.5 233 TYR A C 1
ATOM 1749 O O . TYR A 1 233 ? -20 5.426 6.082 1 90.5 233 TYR A O 1
ATOM 1757 N N . ALA A 1 234 ? -20.656 3.889 7.598 1 91.88 234 ALA A N 1
ATOM 1758 C CA . ALA A 1 234 ? -22.016 3.832 7.094 1 91.88 234 ALA A CA 1
ATOM 1759 C C . ALA A 1 234 ? -22.688 5.203 7.168 1 91.88 234 ALA A C 1
ATOM 1761 O O . ALA A 1 234 ? -23.312 5.648 6.203 1 91.88 234 ALA A O 1
ATOM 1762 N N . LYS A 1 235 ? -22.547 5.863 8.266 1 95.06 235 LYS A N 1
ATOM 1763 C CA . LYS A 1 235 ? -23.156 7.184 8.43 1 95.06 235 LYS A CA 1
ATOM 1764 C C . LYS A 1 235 ? -22.484 8.211 7.52 1 95.06 235 LYS A C 1
ATOM 1766 O O . LYS A 1 235 ? -23.141 9.117 7 1 95.06 235 LYS A O 1
ATOM 1771 N N . ALA A 1 236 ? -21.188 8.125 7.344 1 94.69 236 ALA A N 1
ATOM 1772 C CA . ALA A 1 236 ? -20.469 9.023 6.441 1 94.69 236 ALA A CA 1
ATOM 1773 C C . ALA A 1 236 ? -20.984 8.891 5.012 1 94.69 236 ALA A C 1
ATOM 1775 O O . ALA A 1 236 ? -21.156 9.891 4.312 1 94.69 236 ALA A O 1
ATOM 1776 N N . ARG A 1 237 ? -21.203 7.676 4.656 1 92.38 237 ARG A N 1
ATOM 1777 C CA . ARG A 1 237 ? -21.734 7.449 3.316 1 92.38 237 ARG A CA 1
ATOM 1778 C C . ARG A 1 237 ? -23.109 8.109 3.152 1 92.38 237 ARG A C 1
ATOM 1780 O O . ARG A 1 237 ? -23.406 8.672 2.098 1 92.38 237 ARG A O 1
ATOM 1787 N N . GLU A 1 238 ? -23.906 7.996 4.152 1 94.75 238 GLU A N 1
ATOM 1788 C CA . GLU A 1 238 ? -25.219 8.617 4.117 1 94.75 238 GLU A CA 1
ATOM 1789 C C . GLU A 1 238 ? -25.109 10.133 3.98 1 94.75 238 GLU A C 1
ATOM 1791 O O . GLU A 1 238 ? -25.797 10.742 3.16 1 94.75 238 GLU A O 1
ATOM 1796 N N . VAL A 1 239 ? -24.281 10.758 4.789 1 94.12 239 VAL A N 1
ATOM 1797 C CA . VAL A 1 239 ? -24.078 12.203 4.758 1 94.12 239 VAL A CA 1
ATOM 1798 C C . VAL A 1 239 ? -23.547 12.617 3.389 1 94.12 239 VAL A C 1
ATOM 1800 O O . VAL A 1 239 ? -24 13.602 2.807 1 94.12 239 VAL A O 1
ATOM 1803 N N . PHE A 1 240 ? -22.562 11.836 2.895 1 92.19 240 PHE A N 1
ATOM 1804 C CA . PHE A 1 240 ? -21.953 12.125 1.599 1 92.19 240 PHE A CA 1
ATOM 1805 C C . PHE A 1 240 ? -23.016 12.117 0.498 1 92.19 240 PHE A C 1
ATOM 1807 O O . PHE A 1 240 ? -23.078 13.047 -0.312 1 92.19 240 PHE A O 1
ATOM 1814 N N . LYS A 1 241 ? -23.828 11.094 0.485 1 91.12 241 LYS A N 1
ATOM 1815 C CA . LYS A 1 241 ? -24.875 10.969 -0.527 1 91.12 241 LYS A CA 1
ATOM 1816 C C . LYS A 1 241 ? -25.875 12.125 -0.445 1 91.12 241 LYS A C 1
ATOM 1818 O O . LYS A 1 241 ? -26.266 12.688 -1.47 1 91.12 241 LYS A O 1
ATOM 1823 N N . ARG A 1 242 ? -26.25 12.453 0.698 1 92.38 242 ARG A N 1
ATOM 1824 C CA . ARG A 1 242 ? -27.219 13.531 0.897 1 92.38 242 ARG A CA 1
ATOM 1825 C C . ARG A 1 242 ? -26.656 14.867 0.416 1 92.38 242 ARG A C 1
ATOM 1827 O O . ARG A 1 242 ? -27.359 15.664 -0.198 1 92.38 242 ARG A O 1
ATOM 1834 N N . VAL A 1 243 ? -25.391 15.148 0.635 1 90.12 243 VAL A N 1
ATOM 1835 C CA . VAL A 1 243 ? -24.797 16.469 0.382 1 90.12 243 VAL A CA 1
ATOM 1836 C C . VAL A 1 243 ? -24.312 16.531 -1.062 1 90.12 243 VAL A C 1
ATOM 1838 O O . VAL A 1 243 ? -24.516 17.547 -1.743 1 90.12 243 VAL A O 1
ATOM 1841 N N . VAL A 1 244 ? -23.656 15.469 -1.516 1 87.62 244 VAL A N 1
ATOM 1842 C CA . VAL A 1 244 ? -23 15.484 -2.814 1 87.62 244 VAL A CA 1
ATOM 1843 C C . VAL A 1 244 ? -23.953 14.984 -3.891 1 87.62 244 VAL A C 1
ATOM 1845 O O . VAL A 1 244 ? -23.844 15.367 -5.059 1 87.62 244 VAL A O 1
ATOM 1848 N N . GLY A 1 245 ? -24.875 14.055 -3.504 1 87 245 GLY A N 1
ATOM 1849 C CA . GLY A 1 245 ? -25.859 13.562 -4.445 1 87 245 GLY A CA 1
ATOM 1850 C C . GLY A 1 245 ? -25.453 12.273 -5.125 1 87 245 GLY A C 1
ATOM 1851 O O . GLY A 1 245 ? -26.172 11.766 -5.996 1 87 245 GLY A O 1
ATOM 1852 N N . SER A 1 246 ? -24.281 11.758 -4.836 1 84.56 246 SER A N 1
ATOM 1853 C CA . SER A 1 246 ? -23.797 10.477 -5.34 1 84.56 246 SER A CA 1
ATOM 1854 C C . SER A 1 246 ? -23.172 9.648 -4.227 1 84.56 246 SER A C 1
ATOM 1856 O O . SER A 1 246 ? -22.906 10.156 -3.139 1 84.56 246 SER A O 1
ATOM 1858 N N . ASP A 1 247 ? -23.016 8.398 -4.484 1 85.62 247 ASP A N 1
ATOM 1859 C CA . ASP A 1 247 ? -22.359 7.551 -3.496 1 85.62 247 ASP A CA 1
ATOM 1860 C C . ASP A 1 247 ? -20.891 7.938 -3.318 1 85.62 247 ASP A C 1
ATOM 1862 O O . ASP A 1 247 ? -20.25 8.398 -4.262 1 85.62 247 ASP A O 1
ATOM 1866 N N . MET A 1 248 ? -20.453 7.82 -2.105 1 84.88 248 MET A N 1
ATOM 1867 C CA . MET A 1 248 ? -19.031 8.016 -1.855 1 84.88 248 MET A CA 1
ATOM 1868 C C . MET A 1 248 ? -18.188 7.051 -2.691 1 84.88 248 MET A C 1
ATOM 1870 O O . MET A 1 248 ? -18.438 5.84 -2.68 1 84.88 248 MET A O 1
ATOM 1874 N N . PRO A 1 249 ? -17.328 7.617 -3.482 1 72.44 249 PRO A N 1
ATOM 1875 C CA . PRO A 1 249 ? -16.531 6.734 -4.324 1 72.44 249 PRO A CA 1
ATOM 1876 C C . PRO A 1 249 ? -15.648 5.785 -3.514 1 72.44 249 PRO A C 1
ATOM 1878 O O . PRO A 1 249 ? -15.117 6.168 -2.469 1 72.44 249 PRO A O 1
ATOM 1881 N N . GLN A 1 250 ? -15.789 4.527 -3.592 1 63.09 250 GLN A N 1
ATOM 1882 C CA . GLN A 1 250 ? -14.891 3.551 -2.979 1 63.09 250 GLN A CA 1
ATOM 1883 C C . GLN A 1 250 ? -14.266 2.637 -4.031 1 63.09 250 GLN A C 1
ATOM 1885 O O . GLN A 1 250 ? -14.867 2.396 -5.082 1 63.09 250 GLN A O 1
ATOM 1890 N N . THR A 1 251 ? -13.07 2.592 -3.996 1 57 251 THR A N 1
ATOM 1891 C CA . THR A 1 251 ? -12.578 1.459 -4.777 1 57 251 THR A CA 1
ATOM 1892 C C . THR A 1 251 ? -13.133 0.147 -4.23 1 57 251 THR A C 1
ATOM 1894 O O . THR A 1 251 ? -13.625 0.097 -3.098 1 57 251 THR A O 1
ATOM 1897 N N . TYR A 1 252 ? -13.438 -0.939 -4.832 1 49.16 252 TYR A N 1
ATOM 1898 C CA . TYR A 1 252 ? -14.086 -2.162 -4.371 1 49.16 252 TYR A CA 1
ATOM 1899 C C . TYR A 1 252 ? -13.57 -2.564 -2.994 1 49.16 252 TYR A C 1
ATOM 1901 O O . TYR A 1 252 ? -12.383 -2.412 -2.699 1 49.16 252 TYR A O 1
ATOM 1909 N N . THR A 1 253 ? -14.508 -2.418 -1.938 1 47.72 253 THR A N 1
ATOM 1910 C CA . THR A 1 253 ? -14.281 -2.867 -0.569 1 47.72 253 THR A CA 1
ATOM 1911 C C . THR A 1 253 ? -13.211 -3.961 -0.531 1 47.72 253 THR A C 1
ATOM 1913 O O . THR A 1 253 ? -12.32 -3.938 0.319 1 47.72 253 THR A O 1
ATOM 1916 N N . ILE A 1 254 ? -13.523 -4.965 -1.282 1 42.44 254 ILE A N 1
ATOM 1917 C CA . ILE A 1 254 ? -12.586 -6.078 -1.354 1 42.44 254 ILE A CA 1
ATOM 1918 C C . ILE A 1 254 ? -11.188 -5.562 -1.696 1 42.44 254 ILE A C 1
ATOM 1920 O O . ILE A 1 254 ? -10.195 -6.008 -1.117 1 42.44 254 ILE A O 1
ATOM 1924 N N . LEU A 1 255 ? -11.258 -4.422 -2.35 1 47.72 255 LEU A N 1
ATOM 1925 C CA . LEU A 1 255 ? -10.008 -3.844 -2.83 1 47.72 255 LEU A CA 1
ATOM 1926 C C . LEU A 1 255 ? -9.281 -3.115 -1.706 1 47.72 255 LEU A C 1
ATOM 1928 O O . LEU A 1 255 ? -8.055 -3.184 -1.612 1 47.72 255 LEU A O 1
ATOM 1932 N N . GLY A 1 256 ? -10.133 -2.512 -0.84 1 52.94 256 GLY A N 1
ATOM 1933 C CA . GLY A 1 256 ? -9.484 -1.806 0.254 1 52.94 256 GLY A CA 1
ATOM 1934 C C . GLY A 1 256 ? -8.766 -2.729 1.218 1 52.94 256 GLY A C 1
ATOM 1935 O O . GLY A 1 256 ? -7.609 -2.492 1.564 1 52.94 256 GLY A O 1
ATOM 1936 N N . GLN A 1 257 ? -9.578 -3.734 1.647 1 52.41 257 GLN A N 1
ATOM 1937 C CA . GLN A 1 257 ? -8.945 -4.723 2.516 1 52.41 257 GLN A CA 1
ATOM 1938 C C . GLN A 1 257 ? -7.789 -5.418 1.806 1 52.41 257 GLN A C 1
ATOM 1940 O O . GLN A 1 257 ? -6.73 -5.633 2.398 1 52.41 257 GLN A O 1
ATOM 1945 N N . GLY A 1 258 ? -8.117 -5.742 0.568 1 55.53 258 GLY A N 1
ATOM 1946 C CA . GLY A 1 258 ? -7.09 -6.367 -0.252 1 55.53 258 GLY A CA 1
ATOM 1947 C C . GLY A 1 258 ? -5.871 -5.484 -0.454 1 55.53 258 GLY A C 1
ATOM 1948 O O . GLY A 1 258 ? -4.734 -5.965 -0.408 1 55.53 258 GLY A O 1
ATOM 1949 N N . MET A 1 259 ? -6.23 -4.207 -0.463 1 56.47 259 MET A N 1
ATOM 1950 C CA . MET A 1 259 ? -5.145 -3.258 -0.678 1 56.47 259 MET A CA 1
ATOM 1951 C C . MET A 1 259 ? -4.281 -3.127 0.572 1 56.47 259 MET A C 1
ATOM 1953 O O . MET A 1 259 ? -3.053 -3.102 0.482 1 56.47 259 MET A O 1
ATOM 1957 N N . LEU A 1 260 ? -4.988 -2.996 1.676 1 57.19 260 LEU A N 1
ATOM 1958 C CA . LEU A 1 260 ? -4.223 -2.896 2.912 1 57.19 260 LEU A CA 1
ATOM 1959 C C . LEU A 1 260 ? -3.354 -4.133 3.113 1 57.19 260 LEU A C 1
ATOM 1961 O O . LEU A 1 260 ? -2.188 -4.023 3.498 1 57.19 260 LEU A O 1
ATOM 1965 N N . TRP A 1 261 ? -3.982 -5.273 2.93 1 58.72 261 TRP A N 1
ATOM 1966 C CA . TRP A 1 261 ? -3.24 -6.523 3.057 1 58.72 261 TRP A CA 1
ATOM 1967 C C . TRP A 1 261 ? -2.092 -6.578 2.055 1 58.72 261 TRP A C 1
ATOM 1969 O O . TRP A 1 261 ? -0.973 -6.961 2.404 1 58.72 261 TRP A O 1
ATOM 1979 N N . ALA A 1 262 ? -2.482 -6.055 0.976 1 60.78 262 ALA A N 1
ATOM 1980 C CA . ALA A 1 262 ? -1.48 -6.094 -0.086 1 60.78 262 ALA A CA 1
ATOM 1981 C C . ALA A 1 262 ? -0.31 -5.164 0.231 1 60.78 262 ALA A C 1
ATOM 1983 O O . ALA A 1 262 ? 0.85 -5.527 0.019 1 60.78 262 ALA A O 1
ATOM 1984 N N . ILE A 1 263 ? -0.724 -4.129 0.869 1 59.94 263 ILE A N 1
ATOM 1985 C CA . ILE A 1 263 ? 0.3 -3.139 1.18 1 59.94 263 ILE A CA 1
ATOM 1986 C C . ILE A 1 263 ? 1.207 -3.664 2.291 1 59.94 263 ILE A C 1
ATOM 1988 O O . ILE A 1 263 ? 2.434 -3.594 2.184 1 59.94 263 ILE A O 1
ATOM 1992 N N . ALA A 1 264 ? 0.694 -4.152 3.377 1 60.66 264 ALA A N 1
ATOM 1993 C CA . ALA A 1 264 ? 1.479 -4.684 4.488 1 60.66 264 ALA A CA 1
ATOM 1994 C C . ALA A 1 264 ? 2.311 -5.887 4.047 1 60.66 264 ALA A C 1
ATOM 1996 O O . ALA A 1 264 ? 3.477 -6.012 4.426 1 60.66 264 ALA A O 1
ATOM 1997 N N . ASP A 1 265 ? 1.749 -6.684 3.264 1 68.12 265 ASP A N 1
ATOM 1998 C CA . ASP A 1 265 ? 2.422 -7.875 2.752 1 68.12 265 ASP A CA 1
ATOM 1999 C C . ASP A 1 265 ? 3.586 -7.496 1.837 1 68.12 265 ASP A C 1
ATOM 2001 O O . ASP A 1 265 ? 4.676 -8.062 1.943 1 68.12 265 ASP A O 1
ATOM 2005 N N . MET A 1 266 ? 3.373 -6.457 1.065 1 69.62 266 MET A N 1
ATOM 2006 C CA . MET A 1 266 ? 4.41 -6 0.146 1 69.62 266 MET A CA 1
ATOM 2007 C C . MET A 1 266 ? 5.598 -5.414 0.909 1 69.62 266 MET A C 1
ATOM 2009 O O . MET A 1 266 ? 6.75 -5.637 0.537 1 69.62 266 MET A O 1
ATOM 2013 N N . GLY A 1 267 ? 5.25 -4.652 1.962 1 66.31 267 GLY A N 1
ATOM 2014 C CA . GLY A 1 267 ? 6.32 -4.125 2.793 1 66.31 267 GLY A CA 1
ATOM 2015 C C . GLY A 1 267 ? 7.18 -5.211 3.414 1 66.31 267 GLY A C 1
ATOM 2016 O O . GLY A 1 267 ? 8.414 -5.137 3.375 1 66.31 267 GLY A O 1
ATOM 2017 N N . LYS A 1 268 ? 6.594 -6.18 4.023 1 71.19 268 LYS A N 1
ATOM 2018 C CA . LYS A 1 268 ? 7.316 -7.297 4.621 1 71.19 268 LYS A CA 1
ATOM 2019 C C . LYS A 1 268 ? 8.07 -8.094 3.559 1 71.19 268 LYS A C 1
ATOM 2021 O O . LYS A 1 268 ? 9.188 -8.555 3.799 1 71.19 268 LYS A O 1
ATOM 2026 N N . MET A 1 269 ? 7.496 -8.211 2.346 1 77.12 269 MET A N 1
ATOM 2027 C CA . MET A 1 269 ? 8.117 -8.945 1.246 1 77.12 269 MET A CA 1
ATOM 2028 C C . MET A 1 269 ? 9.391 -8.25 0.782 1 77.12 269 MET A C 1
ATOM 2030 O O . MET A 1 269 ? 10.43 -8.898 0.619 1 77.12 269 MET A O 1
ATOM 2034 N N . PHE A 1 270 ? 9.391 -7.023 0.676 1 73.38 270 PHE A N 1
ATOM 2035 C CA . PHE A 1 270 ? 10.586 -6.328 0.214 1 73.38 270 PHE A CA 1
ATOM 2036 C C . PHE A 1 270 ? 11.625 -6.234 1.327 1 73.38 270 PHE A C 1
ATOM 2038 O O . PHE A 1 270 ? 12.828 -6.184 1.061 1 73.38 270 PHE A O 1
ATOM 2045 N N . GLY A 1 271 ? 11.086 -6.16 2.643 1 69.81 271 GLY A N 1
ATOM 2046 C CA . GLY A 1 271 ? 12.023 -6.379 3.73 1 69.81 271 GLY A CA 1
ATOM 2047 C C . GLY A 1 271 ? 12.758 -7.703 3.629 1 69.81 271 GLY A C 1
ATOM 2048 O O . GLY A 1 271 ? 13.969 -7.762 3.84 1 69.81 271 GLY A O 1
ATOM 2049 N N . PHE A 1 272 ? 12.055 -8.773 3.275 1 79.75 272 PHE A N 1
ATOM 2050 C CA . PHE A 1 272 ? 12.641 -10.086 3.047 1 79.75 272 PHE A CA 1
ATOM 2051 C C . PHE A 1 272 ? 13.633 -10.047 1.892 1 79.75 272 PHE A C 1
ATOM 2053 O O . PHE A 1 272 ? 14.719 -10.625 1.979 1 79.75 272 PHE A O 1
ATOM 2060 N N . PHE A 1 273 ? 13.328 -9.383 0.76 1 80.56 273 PHE A N 1
ATOM 2061 C CA . PHE A 1 273 ? 14.234 -9.281 -0.379 1 80.56 273 PHE A CA 1
ATOM 2062 C C . PHE A 1 273 ? 15.516 -8.562 0.009 1 80.56 273 PHE A C 1
ATOM 2064 O O . PHE A 1 273 ? 16.609 -8.945 -0.43 1 80.56 273 PHE A O 1
ATOM 2071 N N . LYS A 1 274 ? 15.383 -7.535 0.85 1 73 274 LYS A N 1
ATOM 2072 C CA . LYS A 1 274 ? 16.531 -6.734 1.272 1 73 274 LYS A CA 1
ATOM 2073 C C . LYS A 1 274 ? 17.438 -7.523 2.213 1 73 274 LYS A C 1
ATOM 2075 O O . LYS A 1 274 ? 18.672 -7.441 2.115 1 73 274 LYS A O 1
ATOM 2080 N N . GLY A 1 275 ? 16.938 -8.297 3.137 1 73.31 275 GLY A N 1
ATOM 2081 C CA . GLY A 1 275 ? 17.688 -8.938 4.203 1 73.31 275 GLY A CA 1
ATOM 2082 C C . GLY A 1 275 ? 18.141 -10.344 3.852 1 73.31 275 GLY A C 1
ATOM 2083 O O . GLY A 1 275 ? 19.172 -10.812 4.34 1 73.31 275 GLY A O 1
ATOM 2084 N N . GLU A 1 276 ? 17.297 -11.188 3.17 1 84.19 276 GLU A N 1
ATOM 2085 C CA . GLU A 1 276 ? 17.578 -12.586 2.832 1 84.19 276 GLU A CA 1
ATOM 2086 C C . GLU A 1 276 ? 17.484 -12.82 1.328 1 84.19 276 GLU A C 1
ATOM 2088 O O . GLU A 1 276 ? 18.484 -12.703 0.609 1 84.19 276 GLU A O 1
ATOM 2093 N N . GLY A 1 277 ? 16.188 -12.727 0.679 1 85.25 277 GLY A N 1
ATOM 2094 C CA . GLY A 1 277 ? 15.938 -12.898 -0.741 1 85.25 277 GLY A CA 1
ATOM 2095 C C . GLY A 1 277 ? 15.742 -14.352 -1.138 1 85.25 277 GLY A C 1
ATOM 2096 O O . GLY A 1 277 ? 15.883 -15.25 -0.305 1 85.25 277 GLY A O 1
ATOM 2097 N N . TYR A 1 278 ? 15.383 -14.602 -2.424 1 94.06 278 TYR A N 1
ATOM 2098 C CA . TYR A 1 278 ? 15.195 -15.93 -3 1 94.06 278 TYR A CA 1
ATOM 2099 C C . TYR A 1 278 ? 16.531 -16.625 -3.211 1 94.06 278 TYR A C 1
ATOM 2101 O O . TYR A 1 278 ? 17.594 -16.016 -3.084 1 94.06 278 TYR A O 1
ATOM 2109 N N . GLY A 1 279 ? 16.469 -17.906 -3.346 1 92.56 279 GLY A N 1
ATOM 2110 C CA . GLY A 1 279 ? 17.703 -18.656 -3.49 1 92.56 279 GLY A CA 1
ATOM 2111 C C . GLY A 1 279 ? 17.578 -19.828 -4.445 1 92.56 279 GLY A C 1
ATOM 2112 O O . GLY A 1 279 ? 18.047 -20.922 -4.152 1 92.56 279 GLY A O 1
ATOM 2113 N N . ALA A 1 280 ? 16.875 -19.672 -5.602 1 97.5 280 ALA A N 1
ATOM 2114 C CA . ALA A 1 280 ? 16.734 -20.734 -6.59 1 97.5 280 ALA A CA 1
ATOM 2115 C C . ALA A 1 280 ? 18.047 -21 -7.309 1 97.5 280 ALA A C 1
ATOM 2117 O O . ALA A 1 280 ? 18.828 -20.078 -7.539 1 97.5 280 ALA A O 1
ATOM 2118 N N . ASP A 1 281 ? 18.375 -22.234 -7.637 1 94.25 281 ASP A N 1
ATOM 2119 C CA . ASP A 1 281 ? 19.531 -22.641 -8.43 1 94.25 281 ASP A CA 1
ATOM 2120 C C . ASP A 1 281 ? 19.234 -22.547 -9.922 1 94.25 281 ASP A C 1
ATOM 2122 O O . ASP A 1 281 ? 18.922 -23.547 -10.562 1 94.25 281 ASP A O 1
ATOM 2126 N N . ILE A 1 282 ? 19.469 -21.375 -10.492 1 95.38 282 ILE A N 1
ATOM 2127 C CA . ILE A 1 282 ? 19.078 -21.078 -11.867 1 95.38 282 ILE A CA 1
ATOM 2128 C C . ILE A 1 282 ? 19.828 -21.984 -12.828 1 95.38 282 ILE A C 1
ATOM 2130 O O . ILE A 1 282 ? 19.266 -22.484 -13.805 1 95.38 282 ILE A O 1
ATOM 2134 N N . GLN A 1 283 ? 21.109 -22.125 -12.547 1 93.56 283 GLN A N 1
ATOM 2135 C CA . GLN A 1 283 ? 21.906 -22.984 -13.422 1 93.56 283 GLN A CA 1
ATOM 2136 C C . GLN A 1 283 ? 21.344 -24.406 -13.438 1 93.56 283 GLN A C 1
ATOM 2138 O O . GLN A 1 283 ? 21.234 -25.016 -14.508 1 93.56 283 GLN A O 1
ATOM 2143 N N . GLY A 1 284 ? 21 -24.984 -12.289 1 94.38 284 GLY A N 1
ATOM 2144 C CA . GLY A 1 284 ? 20.375 -26.312 -12.227 1 94.38 284 GLY A CA 1
ATOM 2145 C C . GLY A 1 284 ? 19.047 -26.375 -12.953 1 94.38 284 GLY A C 1
ATOM 2146 O O . GLY A 1 284 ? 18.75 -27.359 -13.641 1 94.38 284 GLY A O 1
ATOM 2147 N N . LEU A 1 285 ? 18.219 -25.344 -12.836 1 95 285 LEU A N 1
ATOM 2148 C CA . LEU A 1 285 ? 16.922 -25.281 -13.484 1 95 285 LEU A CA 1
ATOM 2149 C C . LEU A 1 285 ? 17.078 -25.266 -15.008 1 95 285 LEU A C 1
ATOM 2151 O O . LEU A 1 285 ? 16.312 -25.922 -15.719 1 95 285 LEU A O 1
ATOM 2155 N N . ARG A 1 286 ? 18.047 -24.453 -15.508 1 94.62 286 ARG A N 1
ATOM 2156 C CA . ARG A 1 286 ? 18.266 -24.328 -16.953 1 94.62 286 ARG A CA 1
ATOM 2157 C C . ARG A 1 286 ? 18.688 -25.672 -17.547 1 94.62 286 ARG A C 1
ATOM 2159 O O . ARG A 1 286 ? 18.375 -25.969 -18.703 1 94.62 286 ARG A O 1
ATOM 2166 N N . LYS A 1 287 ? 19.422 -26.531 -16.766 1 94.69 287 LYS A N 1
ATOM 2167 C CA . LYS A 1 287 ? 19.766 -27.875 -17.219 1 94.69 287 LYS A CA 1
ATOM 2168 C C . LYS A 1 287 ? 18.516 -28.734 -17.375 1 94.69 287 LYS A C 1
ATOM 2170 O O . LYS A 1 287 ? 18.422 -29.547 -18.297 1 94.69 287 LYS A O 1
ATOM 2175 N N . GLU A 1 288 ? 17.562 -28.547 -16.5 1 92.75 288 GLU A N 1
ATOM 2176 C CA . GLU A 1 288 ? 16.312 -29.312 -16.531 1 92.75 288 GLU A CA 1
ATOM 2177 C C . GLU A 1 288 ? 15.359 -28.797 -17.594 1 92.75 288 GLU A C 1
ATOM 2179 O O . GLU A 1 288 ? 14.578 -29.547 -18.156 1 92.75 288 GLU A O 1
ATOM 2184 N N . GLU A 1 289 ? 15.367 -27.469 -17.875 1 94.62 289 GLU A N 1
ATOM 2185 C CA . GLU A 1 289 ? 14.516 -26.812 -18.875 1 94.62 289 GLU A CA 1
ATOM 2186 C C . GLU A 1 289 ? 15.273 -25.703 -19.609 1 94.62 289 GLU A C 1
ATOM 2188 O O . GLU A 1 289 ? 15.281 -24.562 -19.172 1 94.62 289 GLU A O 1
ATOM 2193 N N . PRO A 1 290 ? 15.891 -26.047 -20.688 1 93.44 290 PRO A N 1
ATOM 2194 C CA . PRO A 1 290 ? 16.734 -25.109 -21.422 1 93.44 290 PRO A CA 1
ATOM 2195 C C . PRO A 1 290 ? 15.969 -23.906 -21.938 1 93.44 290 PRO A C 1
ATOM 2197 O O . PRO A 1 290 ? 16.578 -22.875 -22.266 1 93.44 290 PRO A O 1
ATOM 2200 N N . ARG A 1 291 ? 14.633 -23.922 -22.062 1 91.62 291 ARG A N 1
ATOM 2201 C CA . ARG A 1 291 ? 13.82 -22.828 -22.562 1 91.62 291 ARG A CA 1
ATOM 2202 C C . ARG A 1 291 ? 13.539 -21.812 -21.453 1 91.62 291 ARG A C 1
ATOM 2204 O O . ARG A 1 291 ? 12.828 -20.828 -21.672 1 91.62 291 ARG A O 1
ATOM 2211 N N . LEU A 1 292 ? 14.07 -22.109 -20.141 1 95.12 292 LEU A N 1
ATOM 2212 C CA . LEU A 1 292 ? 13.852 -21.234 -19.016 1 95.12 292 LEU A CA 1
ATOM 2213 C C . LEU A 1 292 ? 14.18 -19.781 -19.375 1 95.12 292 LEU A C 1
ATOM 2215 O O . LEU A 1 292 ? 15.289 -19.484 -19.828 1 95.12 292 LEU A O 1
ATOM 2219 N N . GLN A 1 293 ? 13.25 -18.875 -19.188 1 96.44 293 GLN A N 1
ATOM 2220 C CA . GLN A 1 293 ? 13.406 -17.5 -19.656 1 96.44 293 GLN A CA 1
ATOM 2221 C C . GLN A 1 293 ? 14.195 -16.656 -18.641 1 96.44 293 GLN A C 1
ATOM 2223 O O . GLN A 1 293 ? 13.953 -16.75 -17.438 1 96.44 293 GLN A O 1
ATOM 2228 N N . ASP A 1 294 ? 15.164 -15.953 -19.109 1 94.31 294 ASP A N 1
ATOM 2229 C CA . ASP A 1 294 ? 15.672 -14.812 -18.359 1 94.31 294 ASP A CA 1
ATOM 2230 C C . ASP A 1 294 ? 14.883 -13.539 -18.688 1 94.31 294 ASP A C 1
ATOM 2232 O O . ASP A 1 294 ? 13.859 -13.602 -19.375 1 94.31 294 ASP A O 1
ATOM 2236 N N . PHE A 1 295 ? 15.297 -12.43 -18.109 1 93.94 295 PHE A N 1
ATOM 2237 C CA . PHE A 1 295 ? 14.531 -11.195 -18.266 1 93.94 295 PHE A CA 1
ATOM 2238 C C . PHE A 1 295 ? 14.43 -10.805 -19.734 1 93.94 295 PHE A C 1
ATOM 2240 O O . PHE A 1 295 ? 13.344 -10.461 -20.219 1 93.94 295 PHE A O 1
ATOM 2247 N N . GLU A 1 296 ? 15.539 -10.898 -20.5 1 93.44 296 GLU A N 1
ATOM 2248 C CA . GLU A 1 296 ? 15.539 -10.539 -21.906 1 93.44 296 GLU A CA 1
ATOM 2249 C C . GLU A 1 296 ? 14.617 -11.453 -22.719 1 93.44 296 GLU A C 1
ATOM 2251 O O . GLU A 1 296 ? 13.789 -10.977 -23.5 1 93.44 296 GLU A O 1
ATOM 2256 N N . ALA A 1 297 ? 14.797 -12.781 -22.562 1 93.81 297 ALA A N 1
ATOM 2257 C CA . ALA A 1 297 ? 13.953 -13.734 -23.281 1 93.81 297 ALA A CA 1
ATOM 2258 C C . ALA A 1 297 ? 12.477 -13.508 -22.969 1 93.81 297 ALA A C 1
ATOM 2260 O O . ALA A 1 297 ? 11.633 -13.57 -23.859 1 93.81 297 ALA A O 1
ATOM 2261 N N . TRP A 1 298 ? 12.172 -13.203 -21.672 1 94.25 298 TRP A N 1
ATOM 2262 C CA . TRP A 1 298 ? 10.789 -12.961 -21.281 1 94.25 298 TRP A CA 1
ATOM 2263 C C . TRP A 1 298 ? 10.242 -11.703 -21.953 1 94.25 298 TRP A C 1
ATOM 2265 O O . TRP A 1 298 ? 9.125 -11.703 -22.469 1 94.25 298 TRP A O 1
ATOM 2275 N N . LEU A 1 299 ? 11 -10.578 -21.953 1 92.31 299 LEU A N 1
ATOM 2276 C CA . LEU A 1 299 ? 10.578 -9.344 -22.594 1 92.31 299 LEU A CA 1
ATOM 2277 C C . LEU A 1 299 ? 10.242 -9.578 -24.062 1 92.31 299 LEU A C 1
ATOM 2279 O O . LEU A 1 299 ? 9.25 -9.047 -24.578 1 92.31 299 LEU A O 1
ATOM 2283 N N . LYS A 1 300 ? 11.016 -10.461 -24.766 1 91.06 300 LYS A N 1
ATOM 2284 C CA . LYS A 1 300 ? 10.891 -10.68 -26.203 1 91.06 300 LYS A CA 1
ATOM 2285 C C . LYS A 1 300 ? 9.766 -11.656 -26.516 1 91.06 300 LYS A C 1
ATOM 2287 O O . LYS A 1 300 ? 9.078 -11.516 -27.531 1 91.06 300 LYS A O 1
ATOM 2292 N N . GLU A 1 301 ? 9.586 -12.617 -25.594 1 92.75 301 GLU A N 1
ATOM 2293 C CA . GLU A 1 301 ? 8.781 -13.773 -25.984 1 92.75 301 GLU A CA 1
ATOM 2294 C C . GLU A 1 301 ? 7.426 -13.766 -25.281 1 92.75 301 GLU A C 1
ATOM 2296 O O . GLU A 1 301 ? 6.453 -14.328 -25.797 1 92.75 301 GLU A O 1
ATOM 2301 N N . SER A 1 302 ? 7.371 -13.148 -24.047 1 91.25 302 SER A N 1
ATOM 2302 C CA . SER A 1 302 ? 6.203 -13.445 -23.219 1 91.25 302 SER A CA 1
ATOM 2303 C C . SER A 1 302 ? 5.586 -12.164 -22.656 1 91.25 302 SER A C 1
ATOM 2305 O O . SER A 1 302 ? 4.438 -12.172 -22.203 1 91.25 302 SER A O 1
ATOM 2307 N N . SER A 1 303 ? 6.324 -11.008 -22.625 1 87.62 303 SER A N 1
ATOM 2308 C CA . SER A 1 303 ? 5.883 -9.812 -21.906 1 87.62 303 SER A CA 1
ATOM 2309 C C . SER A 1 303 ? 4.801 -9.07 -22.688 1 87.62 303 SER A C 1
ATOM 2311 O O . SER A 1 303 ? 4.602 -9.328 -23.875 1 87.62 303 SER A O 1
ATOM 2313 N N . GLY A 1 304 ? 4.055 -8.219 -22.016 1 85.12 304 GLY A N 1
ATOM 2314 C CA . GLY A 1 304 ? 3.084 -7.34 -22.641 1 85.12 304 GLY A CA 1
ATOM 2315 C C . GLY A 1 304 ? 3.725 -6.223 -23.438 1 85.12 304 GLY A C 1
ATOM 2316 O O . GLY A 1 304 ? 3.027 -5.445 -24.094 1 85.12 304 GLY A O 1
ATOM 2317 N N . TRP A 1 305 ? 5.004 -6.105 -23.359 1 82.56 305 TRP A N 1
ATOM 2318 C CA . TRP A 1 305 ? 5.723 -5.051 -24.062 1 82.56 305 TRP A CA 1
ATOM 2319 C C . TRP A 1 305 ? 5.934 -5.418 -25.531 1 82.56 305 TRP A C 1
ATOM 2321 O O . TRP A 1 305 ? 6.289 -4.562 -26.344 1 82.56 305 TRP A O 1
ATOM 2331 N N . LYS A 1 306 ? 5.766 -6.73 -25.844 1 78.94 306 LYS A N 1
ATOM 2332 C CA . LYS A 1 306 ? 5.934 -7.172 -27.219 1 78.94 306 LYS A CA 1
ATOM 2333 C C . LYS A 1 306 ? 5.008 -6.406 -28.156 1 78.94 306 LYS A C 1
ATOM 2335 O O . LYS A 1 306 ? 5.363 -6.141 -29.312 1 78.94 306 LYS A O 1
ATOM 2340 N N . SER A 1 307 ? 3.801 -6.148 -27.641 1 63.34 307 SER A N 1
ATOM 2341 C CA . SER A 1 307 ? 2.816 -5.461 -28.484 1 63.34 307 SER A CA 1
ATOM 2342 C C . SER A 1 307 ? 3.02 -3.949 -28.438 1 63.34 307 SER A C 1
ATOM 2344 O O . SER A 1 307 ? 2.475 -3.225 -29.281 1 63.34 307 SER A O 1
ATOM 2346 N N . GLU A 1 308 ? 3.641 -3.482 -27.469 1 54.12 308 GLU A N 1
ATOM 2347 C CA . GLU A 1 308 ? 3.814 -2.035 -27.391 1 54.12 308 GLU A CA 1
ATOM 2348 C C . GLU A 1 308 ? 4.879 -1.556 -28.375 1 54.12 308 GLU A C 1
ATOM 2350 O O . GLU A 1 308 ? 4.875 -0.391 -28.781 1 54.12 308 GLU A O 1
ATOM 2355 N N . LYS A 1 309 ? 5.863 -2.344 -28.844 1 50.5 309 LYS A N 1
ATOM 2356 C CA . LYS A 1 309 ? 6.832 -1.921 -29.844 1 50.5 309 LYS A CA 1
ATOM 2357 C C . LYS A 1 309 ? 6.145 -1.591 -31.172 1 50.5 309 LYS A C 1
ATOM 2359 O O . LYS A 1 309 ? 6.66 -0.799 -31.953 1 50.5 309 LYS A O 1
ATOM 2364 N N . SER A 1 310 ? 5.117 -2.305 -31.516 1 41.06 310 SER A N 1
ATOM 2365 C CA . SER A 1 310 ? 4.652 -2.064 -32.875 1 41.06 310 SER A CA 1
ATOM 2366 C C . SER A 1 310 ? 4.012 -0.686 -33 1 41.06 310 SER A C 1
ATOM 2368 O O . SER A 1 310 ? 3.764 -0.213 -34.125 1 41.06 310 SER A O 1
ATOM 2370 N N . GLU A 1 311 ? 3.475 -0.171 -32.031 1 33.25 311 GLU A N 1
ATOM 2371 C CA . GLU A 1 311 ? 2.83 1.118 -32.25 1 33.25 311 GLU A CA 1
ATOM 2372 C C . GLU A 1 311 ? 3.832 2.264 -32.156 1 33.25 311 GLU A C 1
ATOM 2374 O O . GLU A 1 311 ? 3.461 3.434 -32.25 1 33.25 311 GLU A O 1
ATOM 2379 N N . ILE A 1 312 ? 5.027 1.871 -31.922 1 27.36 312 ILE A N 1
ATOM 2380 C CA . ILE A 1 312 ? 5.91 2.99 -32.25 1 27.36 312 ILE A CA 1
ATOM 2381 C C . ILE A 1 312 ? 6.434 2.854 -33.656 1 27.36 312 ILE A C 1
ATOM 2383 O O . ILE A 1 312 ? 6.922 1.789 -34.062 1 27.36 312 ILE A O 1
ATOM 2387 N N . MET B 1 1 ? -14.859 -47.781 -21.266 1 40.06 1 MET B N 1
ATOM 2388 C CA . MET B 1 1 ? -14.664 -46.406 -21.656 1 40.06 1 MET B CA 1
ATOM 2389 C C . MET B 1 1 ? -13.211 -45.969 -21.453 1 40.06 1 MET B C 1
ATOM 2391 O O . MET B 1 1 ? -12.562 -46.406 -20.5 1 40.06 1 MET B O 1
ATOM 2395 N N . ALA B 1 2 ? -12.531 -45.656 -22.438 1 55 2 ALA B N 1
ATOM 2396 C CA . ALA B 1 2 ? -11.078 -45.594 -22.359 1 55 2 ALA B CA 1
ATOM 2397 C C . ALA B 1 2 ? -10.641 -44.719 -21.188 1 55 2 ALA B C 1
ATOM 2399 O O . ALA B 1 2 ? -11.242 -43.656 -20.922 1 55 2 ALA B O 1
ATOM 2400 N N . SER B 1 3 ? -9.922 -45.281 -20.203 1 79.62 3 SER B N 1
ATOM 2401 C CA . SER B 1 3 ? -9.523 -44.688 -18.938 1 79.62 3 SER B CA 1
ATOM 2402 C C . SER B 1 3 ? -8.703 -43.406 -19.172 1 79.62 3 SER B C 1
ATOM 2404 O O . SER B 1 3 ? -7.863 -43.344 -20.078 1 79.62 3 SER B O 1
ATOM 2406 N N . THR B 1 4 ? -9.18 -42.156 -18.812 1 88.5 4 THR B N 1
ATOM 2407 C CA . THR B 1 4 ? -8.461 -40.875 -18.938 1 88.5 4 THR B CA 1
ATOM 2408 C C . THR B 1 4 ? -7.75 -40.531 -17.625 1 88.5 4 THR B C 1
ATOM 2410 O O . THR B 1 4 ? -8.156 -40.969 -16.562 1 88.5 4 THR B O 1
ATOM 2413 N N . ARG B 1 5 ? -6.656 -40 -17.812 1 93.88 5 ARG B N 1
ATOM 2414 C CA . ARG B 1 5 ? -5.977 -39.406 -16.656 1 93.88 5 ARG B CA 1
ATOM 2415 C C . ARG B 1 5 ? -6.496 -38 -16.375 1 93.88 5 ARG B C 1
ATOM 2417 O O . ARG B 1 5 ? -6.328 -37.094 -17.203 1 93.88 5 ARG B O 1
ATOM 2424 N N . LYS B 1 6 ? -7.09 -37.781 -15.195 1 96.5 6 LYS B N 1
ATOM 2425 C CA . LYS B 1 6 ? -7.758 -36.531 -14.867 1 96.5 6 LYS B CA 1
ATOM 2426 C C . LYS B 1 6 ? -6.852 -35.625 -14.039 1 96.5 6 LYS B C 1
ATOM 2428 O O . LYS B 1 6 ? -6.363 -36.031 -12.977 1 96.5 6 LYS B O 1
ATOM 2433 N N . VAL B 1 7 ? -6.645 -34.5 -14.562 1 97.81 7 VAL B N 1
ATOM 2434 C CA . VAL B 1 7 ? -5.863 -33.469 -13.867 1 97.81 7 VAL B CA 1
ATOM 2435 C C . VAL B 1 7 ? -6.75 -32.281 -13.547 1 97.81 7 VAL B C 1
ATOM 2437 O O . VAL B 1 7 ? -7.254 -31.594 -14.453 1 97.81 7 VAL B O 1
ATOM 2440 N N . LEU B 1 8 ? -6.934 -32.031 -12.25 1 98.19 8 LEU B N 1
ATOM 2441 C CA . LEU B 1 8 ? -7.645 -30.828 -11.812 1 98.19 8 LEU B CA 1
ATOM 2442 C C . LEU B 1 8 ? -6.699 -29.641 -11.719 1 98.19 8 LEU B C 1
ATOM 2444 O O . LEU B 1 8 ? -5.691 -29.703 -11.008 1 98.19 8 LEU B O 1
ATOM 2448 N N . VAL B 1 9 ? -6.992 -28.609 -12.453 1 98.12 9 VAL B N 1
ATOM 2449 C CA . VAL B 1 9 ? -6.184 -27.391 -12.422 1 98.12 9 VAL B CA 1
ATOM 2450 C C . VAL B 1 9 ? -6.977 -26.266 -11.781 1 98.12 9 VAL B C 1
ATOM 2452 O O . VAL B 1 9 ? -7.938 -25.75 -12.367 1 98.12 9 VAL B O 1
ATOM 2455 N N . LEU B 1 10 ? -6.547 -25.875 -10.562 1 97.31 10 LEU B N 1
ATOM 2456 C CA . LEU B 1 10 ? -7.152 -24.719 -9.922 1 97.31 10 LEU B CA 1
ATOM 2457 C C . LEU B 1 10 ? -6.676 -23.422 -10.57 1 97.31 10 LEU B C 1
ATOM 2459 O O . LEU B 1 10 ? -5.5 -23.297 -10.914 1 97.31 10 LEU B O 1
ATOM 2463 N N . GLY B 1 11 ? -7.594 -22.469 -10.68 1 93.5 11 GLY B N 1
ATOM 2464 C CA . GLY B 1 11 ? -7.23 -21.203 -11.297 1 93.5 11 GLY B CA 1
ATOM 2465 C C . GLY B 1 11 ? -6.902 -21.344 -12.773 1 93.5 11 GLY B C 1
ATOM 2466 O O . GLY B 1 11 ? -5.969 -20.703 -13.258 1 93.5 11 GLY B O 1
ATOM 2467 N N . ALA B 1 12 ? -7.625 -22.109 -13.508 1 93.56 12 ALA B N 1
ATOM 2468 C CA . ALA B 1 12 ? -7.273 -22.484 -14.875 1 93.56 12 ALA B CA 1
ATOM 2469 C C . ALA B 1 12 ? -7.297 -21.281 -15.805 1 93.56 12 ALA B C 1
ATOM 2471 O O . ALA B 1 12 ? -6.656 -21.281 -16.859 1 93.56 12 ALA B O 1
ATOM 2472 N N . THR B 1 13 ? -7.992 -20.234 -15.422 1 90.69 13 THR B N 1
ATOM 2473 C CA . THR B 1 13 ? -8.062 -19.062 -16.266 1 90.69 13 THR B CA 1
ATOM 2474 C C . THR B 1 13 ? -7.191 -17.938 -15.711 1 90.69 13 THR B C 1
ATOM 2476 O O . THR B 1 13 ? -7.141 -16.844 -16.281 1 90.69 13 THR B O 1
ATOM 2479 N N . GLY B 1 14 ? -6.594 -18.219 -14.633 1 90.06 14 GLY B N 1
ATOM 2480 C CA . GLY B 1 14 ? -5.613 -17.281 -14.094 1 90.06 14 GLY B CA 1
ATOM 2481 C C . GLY B 1 14 ? -4.254 -17.406 -14.758 1 90.06 14 GLY B C 1
ATOM 2482 O O . GLY B 1 14 ? -4.082 -18.172 -15.703 1 90.06 14 GLY B O 1
ATOM 2483 N N . LYS B 1 15 ? -3.289 -16.641 -14.258 1 90.62 15 LYS B N 1
ATOM 2484 C CA . LYS B 1 15 ? -1.96 -16.594 -14.859 1 90.62 15 LYS B CA 1
ATOM 2485 C C . LYS B 1 15 ? -1.267 -17.953 -14.758 1 90.62 15 LYS B C 1
ATOM 2487 O O . LYS B 1 15 ? -0.934 -18.562 -15.773 1 90.62 15 LYS B O 1
ATOM 2492 N N . GLN B 1 16 ? -1.199 -18.422 -13.539 1 95 16 GLN B N 1
ATOM 2493 C CA . GLN B 1 16 ? -0.449 -19.656 -13.352 1 95 16 GLN B CA 1
ATOM 2494 C C . GLN B 1 16 ? -1.228 -20.859 -13.891 1 95 16 GLN B C 1
ATOM 2496 O O . GLN B 1 16 ? -0.675 -21.703 -14.602 1 95 16 GLN B O 1
ATOM 2501 N N . GLY B 1 17 ? -2.559 -20.969 -13.594 1 95.62 17 GLY B N 1
ATOM 2502 C CA . GLY B 1 17 ? -3.355 -22.094 -14.086 1 95.62 17 GLY B CA 1
ATOM 2503 C C . GLY B 1 17 ? -3.391 -22.172 -15.602 1 95.62 17 GLY B C 1
ATOM 2504 O O . GLY B 1 17 ? -3.256 -23.266 -16.172 1 95.62 17 GLY B O 1
ATOM 2505 N N . ALA B 1 18 ? -3.537 -21.047 -16.25 1 93.12 18 ALA B N 1
ATOM 2506 C CA . ALA B 1 18 ? -3.555 -21.031 -17.719 1 93.12 18 ALA B CA 1
ATOM 2507 C C . ALA B 1 18 ? -2.217 -21.5 -18.281 1 93.12 18 ALA B C 1
ATOM 2509 O O . ALA B 1 18 ? -2.18 -22.219 -19.281 1 93.12 18 ALA B O 1
ATOM 2510 N N . ALA B 1 19 ? -1.146 -21.062 -17.656 1 95.31 19 ALA B N 1
ATOM 2511 C CA . ALA B 1 19 ? 0.186 -21.484 -18.094 1 95.31 19 ALA B CA 1
ATOM 2512 C C . ALA B 1 19 ? 0.365 -22.984 -17.969 1 95.31 19 ALA B C 1
ATOM 2514 O O . ALA B 1 19 ? 0.999 -23.625 -18.812 1 95.31 19 ALA B O 1
ATOM 2515 N N . VAL B 1 20 ? -0.185 -23.547 -16.906 1 97.56 20 VAL B N 1
ATOM 2516 C CA . VAL B 1 20 ? -0.124 -25 -16.703 1 97.56 20 VAL B CA 1
ATOM 2517 C C . VAL B 1 20 ? -0.901 -25.703 -17.812 1 97.56 20 VAL B C 1
ATOM 2519 O O . VAL B 1 20 ? -0.4 -26.656 -18.422 1 97.56 20 VAL B O 1
ATOM 2522 N N . VAL B 1 21 ? -2.115 -25.25 -18.094 1 96.06 21 VAL B N 1
ATOM 2523 C CA . VAL B 1 21 ? -2.936 -25.859 -19.141 1 96.06 21 VAL B CA 1
ATOM 2524 C C . VAL B 1 21 ? -2.213 -25.766 -20.469 1 96.06 21 VAL B C 1
ATOM 2526 O O . VAL B 1 21 ? -2.096 -26.766 -21.188 1 96.06 21 VAL B O 1
ATOM 2529 N N . ASP B 1 22 ? -1.669 -24.594 -20.781 1 94.25 22 ASP B N 1
ATOM 2530 C CA . ASP B 1 22 ? -0.948 -24.406 -22.047 1 94.25 22 ASP B CA 1
ATOM 2531 C C . ASP B 1 22 ? 0.218 -25.375 -22.156 1 94.25 22 ASP B C 1
ATOM 2533 O O . ASP B 1 22 ? 0.409 -26.016 -23.203 1 94.25 22 ASP B O 1
ATOM 2537 N N . ALA B 1 23 ? 0.968 -25.516 -21.109 1 96.38 23 ALA B N 1
ATOM 2538 C CA . ALA B 1 23 ? 2.137 -26.391 -21.109 1 96.38 23 ALA B CA 1
ATOM 2539 C C . ALA B 1 23 ? 1.726 -27.844 -21.234 1 96.38 23 ALA B C 1
ATOM 2541 O O . ALA B 1 23 ? 2.402 -28.641 -21.906 1 96.38 23 ALA B O 1
ATOM 2542 N N . LEU B 1 24 ? 0.629 -28.25 -20.594 1 96.38 24 LEU B N 1
ATOM 2543 C CA . LEU B 1 24 ? 0.131 -29.625 -20.688 1 96.38 24 LEU B CA 1
ATOM 2544 C C . LEU B 1 24 ? -0.28 -29.953 -22.109 1 96.38 24 LEU B C 1
ATOM 2546 O O . LEU B 1 24 ? -0.078 -31.078 -22.578 1 96.38 24 LEU B O 1
ATOM 2550 N N . LEU B 1 25 ? -0.855 -28.969 -22.781 1 94.12 25 LEU B N 1
ATOM 2551 C CA . LEU B 1 25 ? -1.315 -29.172 -24.156 1 94.12 25 LEU B CA 1
ATOM 2552 C C . LEU B 1 25 ? -0.137 -29.391 -25.094 1 94.12 25 LEU B C 1
ATOM 2554 O O . LEU B 1 25 ? -0.307 -29.891 -26.203 1 94.12 25 LEU B O 1
ATOM 2558 N N . GLU B 1 26 ? 1.021 -28.953 -24.672 1 92.69 26 GLU B N 1
ATOM 2559 C CA . GLU B 1 26 ? 2.209 -29.078 -25.516 1 92.69 26 GLU B CA 1
ATOM 2560 C C . GLU B 1 26 ? 2.906 -30.422 -25.297 1 92.69 26 GLU B C 1
ATOM 2562 O O . GLU B 1 26 ? 3.82 -30.781 -26.047 1 92.69 26 GLU B O 1
ATOM 2567 N N . LEU B 1 27 ? 2.457 -31.141 -24.328 1 91.44 27 LEU B N 1
ATOM 2568 C CA . LEU B 1 27 ? 3.049 -32.438 -24.062 1 91.44 27 LEU B CA 1
ATOM 2569 C C . LEU B 1 27 ? 2.666 -33.438 -25.156 1 91.44 27 LEU B C 1
ATOM 2571 O O . LEU B 1 27 ? 1.604 -33.312 -25.766 1 91.44 27 LEU B O 1
ATOM 2575 N N . PRO B 1 28 ? 3.568 -34.438 -25.297 1 88.5 28 PRO B N 1
ATOM 2576 C CA . PRO B 1 28 ? 3.16 -35.5 -26.203 1 88.5 28 PRO B CA 1
ATOM 2577 C C . PRO B 1 28 ? 1.915 -36.25 -25.734 1 88.5 28 PRO B C 1
ATOM 2579 O O . PRO B 1 28 ? 1.655 -36.312 -24.531 1 88.5 28 PRO B O 1
ATOM 2582 N N . ALA B 1 29 ? 1.226 -36.75 -26.672 1 83.25 29 ALA B N 1
ATOM 2583 C CA . ALA B 1 29 ? 0.04 -37.531 -26.328 1 83.25 29 ALA B CA 1
ATOM 2584 C C . ALA B 1 29 ? 0.387 -38.688 -25.375 1 83.25 29 ALA B C 1
ATOM 2586 O O . ALA B 1 29 ? 1.443 -39.281 -25.5 1 83.25 29 ALA B O 1
ATOM 2587 N N . SER B 1 30 ? -0.449 -38.75 -24.438 1 81.44 30 SER B N 1
ATOM 2588 C CA . SER B 1 30 ? -0.221 -39.812 -23.453 1 81.44 30 SER B CA 1
ATOM 2589 C C . SER B 1 30 ? -1.33 -40.844 -23.484 1 81.44 30 SER B C 1
ATOM 2591 O O . SER B 1 30 ? -2.395 -40.625 -24.062 1 81.44 30 SER B O 1
ATOM 2593 N N . SER B 1 31 ? -1.014 -42.062 -23.031 1 81.69 31 SER B N 1
ATOM 2594 C CA . SER B 1 31 ? -1.957 -43.156 -22.797 1 81.69 31 SER B CA 1
ATOM 2595 C C . SER B 1 31 ? -1.947 -43.594 -21.344 1 81.69 31 SER B C 1
ATOM 2597 O O . SER B 1 31 ? -0.918 -44.031 -20.828 1 81.69 31 SER B O 1
ATOM 2599 N N . PRO B 1 32 ? -2.984 -43.375 -20.766 1 88.12 32 PRO B N 1
ATOM 2600 C CA . PRO B 1 32 ? -4.285 -42.875 -21.203 1 88.12 32 PRO B CA 1
ATOM 2601 C C . PRO B 1 32 ? -4.254 -41.375 -21.516 1 88.12 32 PRO B C 1
ATOM 2603 O O . PRO B 1 32 ? -3.365 -40.656 -21.031 1 88.12 32 PRO B O 1
ATOM 2606 N N . PRO B 1 33 ? -5.262 -40.938 -22.234 1 90 33 PRO B N 1
ATOM 2607 C CA . PRO B 1 33 ? -5.309 -39.5 -22.578 1 90 33 PRO B CA 1
ATOM 2608 C C . PRO B 1 33 ? -5.594 -38.625 -21.375 1 90 33 PRO B C 1
ATOM 2610 O O . PRO B 1 33 ? -6.219 -39.062 -20.406 1 90 33 PRO B O 1
ATOM 2613 N N . LEU B 1 34 ? -5.223 -37.406 -21.562 1 92.44 34 LEU B N 1
ATOM 2614 C CA . LEU B 1 34 ? -5.367 -36.438 -20.484 1 92.44 34 LEU B CA 1
ATOM 2615 C C . LEU B 1 34 ? -6.723 -35.75 -20.562 1 92.44 34 LEU B C 1
ATOM 2617 O O . LEU B 1 34 ? -7.18 -35.406 -21.641 1 92.44 34 LEU B O 1
ATOM 2621 N N . GLU B 1 35 ? -7.34 -35.688 -19.453 1 95.56 35 GLU B N 1
ATOM 2622 C CA . GLU B 1 35 ? -8.492 -34.812 -19.266 1 95.56 35 GLU B CA 1
ATOM 2623 C C . GLU B 1 35 ? -8.195 -33.75 -18.219 1 95.56 35 GLU B C 1
ATOM 2625 O O . GLU B 1 35 ? -7.883 -34.062 -17.062 1 95.56 35 GLU B O 1
ATOM 2630 N N . ILE B 1 36 ? -8.312 -32.5 -18.656 1 96.81 36 ILE B N 1
ATOM 2631 C CA . ILE B 1 36 ? -8.047 -31.391 -17.766 1 96.81 36 ILE B CA 1
ATOM 2632 C C . ILE B 1 36 ? -9.367 -30.844 -17.219 1 96.81 36 ILE B C 1
ATOM 2634 O O . ILE B 1 36 ? -10.219 -30.375 -17.984 1 96.81 36 ILE B O 1
ATOM 2638 N N . LEU B 1 37 ? -9.547 -31.016 -15.953 1 97.06 37 LEU B N 1
ATOM 2639 C CA . LEU B 1 37 ? -10.633 -30.328 -15.258 1 97.06 37 LEU B CA 1
ATOM 2640 C C . LEU B 1 37 ? -10.227 -28.906 -14.875 1 97.06 37 LEU B C 1
ATOM 2642 O O . LEU B 1 37 ? -9.43 -28.703 -13.953 1 97.06 37 LEU B O 1
ATOM 2646 N N . ALA B 1 38 ? -10.773 -27.922 -15.586 1 96.88 38 ALA B N 1
ATOM 2647 C CA . ALA B 1 38 ? -10.375 -26.531 -15.438 1 96.88 38 ALA B CA 1
ATOM 2648 C C . ALA B 1 38 ? -11.305 -25.781 -14.484 1 96.88 38 ALA B C 1
ATOM 2650 O O . ALA B 1 38 ? -12.391 -25.344 -14.883 1 96.88 38 ALA B O 1
ATOM 2651 N N . LEU B 1 39 ? -10.883 -25.625 -13.258 1 96.06 39 LEU B N 1
ATOM 2652 C CA . LEU B 1 39 ? -11.688 -24.891 -12.289 1 96.06 39 LEU B CA 1
ATOM 2653 C C . LEU B 1 39 ? -11.656 -23.406 -12.578 1 96.06 39 LEU B C 1
ATOM 2655 O O . LEU B 1 39 ? -10.578 -22.812 -12.688 1 96.06 39 LEU B O 1
ATOM 2659 N N . THR B 1 40 ? -12.742 -22.891 -12.719 1 93.31 40 THR B N 1
ATOM 2660 C CA . THR B 1 40 ? -12.883 -21.469 -13.023 1 93.31 40 THR B CA 1
ATOM 2661 C C . THR B 1 40 ? -14.188 -20.922 -12.461 1 93.31 40 THR B C 1
ATOM 2663 O O . THR B 1 40 ? -15.141 -21.672 -12.258 1 93.31 40 THR B O 1
ATOM 2666 N N . ARG B 1 41 ? -14.195 -19.672 -12.148 1 86.38 41 ARG B N 1
ATOM 2667 C CA . ARG B 1 41 ? -15.398 -19.016 -11.648 1 86.38 41 ARG B CA 1
ATOM 2668 C C . ARG B 1 41 ? -16.422 -18.812 -12.758 1 86.38 41 ARG B C 1
ATOM 2670 O O . ARG B 1 41 ? -17.625 -18.734 -12.5 1 86.38 41 ARG B O 1
ATOM 2677 N N . ASN B 1 42 ? -15.836 -18.75 -14.086 1 86.5 42 ASN B N 1
ATOM 2678 C CA . ASN B 1 42 ? -16.672 -18.469 -15.25 1 86.5 42 ASN B CA 1
ATOM 2679 C C . ASN B 1 42 ? -16.469 -19.516 -16.344 1 86.5 42 ASN B C 1
ATOM 2681 O O . ASN B 1 42 ? -15.797 -19.25 -17.344 1 86.5 42 ASN B O 1
ATOM 2685 N N . PRO B 1 43 ? -17.219 -20.625 -16.25 1 90.88 43 PRO B N 1
ATOM 2686 C CA . PRO B 1 43 ? -16.984 -21.719 -17.188 1 90.88 43 PRO B CA 1
ATOM 2687 C C . PRO B 1 43 ? -17.406 -21.391 -18.609 1 90.88 43 PRO B C 1
ATOM 2689 O O . PRO B 1 43 ? -16.984 -22.062 -19.562 1 90.88 43 PRO B O 1
ATOM 2692 N N . ASP B 1 44 ? -18.172 -20.312 -18.734 1 89.81 44 ASP B N 1
ATOM 2693 C CA . ASP B 1 44 ? -18.688 -20 -20.062 1 89.81 44 ASP B CA 1
ATOM 2694 C C . ASP B 1 44 ? -17.938 -18.812 -20.672 1 89.81 44 ASP B C 1
ATOM 2696 O O . ASP B 1 44 ? -18.375 -18.234 -21.672 1 89.81 44 ASP B O 1
ATOM 2700 N N . SER B 1 45 ? -16.859 -18.469 -20.047 1 88.69 45 SER B N 1
ATOM 2701 C CA . SER B 1 45 ? -16.094 -17.328 -20.531 1 88.69 45 SER B CA 1
ATOM 2702 C C . SER B 1 45 ? -15.445 -17.609 -21.875 1 88.69 45 SER B C 1
ATOM 2704 O O . SER B 1 45 ? -15.219 -18.781 -22.234 1 88.69 45 SER B O 1
ATOM 2706 N N . ALA B 1 46 ? -15.148 -16.531 -22.609 1 85.62 46 ALA B N 1
ATOM 2707 C CA . ALA B 1 46 ? -14.438 -16.656 -23.875 1 85.62 46 ALA B CA 1
ATOM 2708 C C . ALA B 1 46 ? -13.062 -17.297 -23.688 1 85.62 46 ALA B C 1
ATOM 2710 O O . ALA B 1 46 ? -12.609 -18.062 -24.531 1 85.62 46 ALA B O 1
ATOM 2711 N N . LYS B 1 47 ? -12.469 -17.031 -22.609 1 85 47 LYS B N 1
ATOM 2712 C CA . LYS B 1 47 ? -11.156 -17.594 -22.312 1 85 47 LYS B CA 1
ATOM 2713 C C . LYS B 1 47 ? -11.234 -19.109 -22.156 1 85 47 LYS B C 1
ATOM 2715 O O . LYS B 1 47 ? -10.359 -19.844 -22.641 1 85 47 LYS B O 1
ATOM 2720 N N . VAL B 1 48 ? -12.234 -19.594 -21.547 1 90 48 VAL B N 1
ATOM 2721 C CA . VAL B 1 48 ? -12.422 -21.031 -21.359 1 90 48 VAL B CA 1
ATOM 2722 C C . VAL B 1 48 ? -12.672 -21.703 -22.703 1 90 48 VAL B C 1
ATOM 2724 O O . VAL B 1 48 ? -12.109 -22.75 -22.984 1 90 48 VAL B O 1
ATOM 2727 N N . GLN B 1 49 ? -13.492 -21.047 -23.484 1 90.44 49 GLN B N 1
ATOM 2728 C CA . GLN B 1 49 ? -13.781 -21.594 -24.812 1 90.44 49 GLN B CA 1
ATOM 2729 C C . GLN B 1 49 ? -12.516 -21.688 -25.656 1 90.44 49 GLN B C 1
ATOM 2731 O O . GLN B 1 49 ? -12.305 -22.688 -26.359 1 90.44 49 GLN B O 1
ATOM 2736 N N . SER B 1 50 ? -11.734 -20.688 -25.547 1 88.5 50 SER B N 1
ATOM 2737 C CA . SER B 1 50 ? -10.461 -20.703 -26.266 1 88.5 50 SER B CA 1
ATOM 2738 C C . SER B 1 50 ? -9.57 -21.844 -25.797 1 88.5 50 SER B C 1
ATOM 2740 O O . SER B 1 50 ? -8.898 -22.484 -26.609 1 88.5 50 SER B O 1
ATOM 2742 N N . LEU B 1 51 ? -9.625 -22.062 -24.562 1 89.31 51 LEU B N 1
ATOM 2743 C CA . LEU B 1 51 ? -8.844 -23.156 -23.984 1 89.31 51 LEU B CA 1
ATOM 2744 C C . LEU B 1 51 ? -9.359 -24.5 -24.484 1 89.31 51 LEU B C 1
ATOM 2746 O O . LEU B 1 51 ? -8.57 -25.375 -24.828 1 89.31 51 LEU B O 1
ATOM 2750 N N . ILE B 1 52 ? -10.602 -24.656 -24.562 1 91.31 52 ILE B N 1
ATOM 2751 C CA . ILE B 1 52 ? -11.234 -25.891 -25 1 91.31 52 ILE B CA 1
ATOM 2752 C C . ILE B 1 52 ? -10.867 -26.156 -26.469 1 91.31 52 ILE B C 1
ATOM 2754 O O . ILE B 1 52 ? -10.484 -27.281 -26.828 1 91.31 52 ILE B O 1
ATOM 2758 N N . ASP B 1 53 ? -10.953 -25.125 -27.25 1 91.12 53 ASP B N 1
ATOM 2759 C CA . ASP B 1 53 ? -10.664 -25.266 -28.672 1 91.12 53 ASP B CA 1
ATOM 2760 C C . ASP B 1 53 ? -9.203 -25.641 -28.906 1 91.12 53 ASP B C 1
ATOM 2762 O O . ASP B 1 53 ? -8.898 -26.516 -29.719 1 91.12 53 ASP B O 1
ATOM 2766 N N . ALA B 1 54 ? -8.359 -25 -28.156 1 87.19 54 ALA B N 1
ATOM 2767 C CA . ALA B 1 54 ? -6.934 -25.297 -28.266 1 87.19 54 ALA B CA 1
ATOM 2768 C C . ALA B 1 54 ? -6.637 -26.734 -27.844 1 87.19 54 ALA B C 1
ATOM 2770 O O . ALA B 1 54 ? -5.801 -27.406 -28.453 1 87.19 54 ALA B O 1
ATOM 2771 N N . ALA B 1 55 ? -7.32 -27.188 -26.922 1 90.75 55 ALA B N 1
ATOM 2772 C CA . ALA B 1 55 ? -7.109 -28.531 -26.375 1 90.75 55 ALA B CA 1
ATOM 2773 C C . ALA B 1 55 ? -7.598 -29.594 -27.359 1 90.75 55 ALA B C 1
ATOM 2775 O O . ALA B 1 55 ? -6.938 -30.625 -27.547 1 90.75 55 ALA B O 1
ATOM 2776 N N . LYS B 1 56 ? -8.703 -29.344 -27.969 1 88.19 56 LYS B N 1
ATOM 2777 C CA . LYS B 1 56 ? -9.281 -30.281 -28.938 1 88.19 56 LYS B CA 1
ATOM 2778 C C . LYS B 1 56 ? -8.312 -30.562 -30.078 1 88.19 56 LYS B C 1
ATOM 2780 O O . LYS B 1 56 ? -8.18 -31.703 -30.516 1 88.19 56 LYS B O 1
ATOM 2785 N N . ALA B 1 57 ? -7.664 -29.562 -30.438 1 86.94 57 ALA B N 1
ATOM 2786 C CA . ALA B 1 57 ? -6.707 -29.672 -31.531 1 86.94 57 ALA B CA 1
ATOM 2787 C C . ALA B 1 57 ? -5.535 -30.578 -31.141 1 86.94 57 ALA B C 1
ATOM 2789 O O . ALA B 1 57 ? -4.883 -31.156 -32 1 86.94 57 ALA B O 1
ATOM 2790 N N . LYS B 1 58 ? -5.344 -30.75 -29.891 1 87.31 58 LYS B N 1
ATOM 2791 C CA . LYS B 1 58 ? -4.207 -31.531 -29.391 1 87.31 58 LYS B CA 1
ATOM 2792 C C . LYS B 1 58 ? -4.656 -32.875 -28.859 1 87.31 58 LYS B C 1
ATOM 2794 O O . LYS B 1 58 ? -3.865 -33.625 -28.25 1 87.31 58 LYS B O 1
ATOM 2799 N N . GLY B 1 59 ? -5.91 -33.188 -28.938 1 85.12 59 GLY B N 1
ATOM 2800 C CA . GLY B 1 59 ? -6.43 -34.469 -28.469 1 85.12 59 GLY B CA 1
ATOM 2801 C C . GLY B 1 59 ? -6.605 -34.531 -26.953 1 85.12 59 GLY B C 1
ATOM 2802 O O . GLY B 1 59 ? -6.613 -35.594 -26.359 1 85.12 59 GLY B O 1
ATOM 2803 N N . VAL B 1 60 ? -6.574 -33.375 -26.359 1 90.75 60 VAL B N 1
ATOM 2804 C CA . VAL B 1 60 ? -6.785 -33.281 -24.922 1 90.75 60 VAL B CA 1
ATOM 2805 C C . VAL B 1 60 ? -8.188 -32.719 -24.641 1 90.75 60 VAL B C 1
ATOM 2807 O O . VAL B 1 60 ? -8.68 -31.875 -25.391 1 90.75 60 VAL B O 1
ATOM 2810 N N . THR B 1 61 ? -8.805 -33.312 -23.703 1 93.25 61 THR B N 1
ATOM 2811 C CA . THR B 1 61 ? -10.109 -32.812 -23.297 1 93.25 61 THR B CA 1
ATOM 2812 C C . THR B 1 61 ? -9.984 -31.812 -22.156 1 93.25 61 THR B C 1
ATOM 2814 O O . THR B 1 61 ? -9.273 -32.062 -21.172 1 93.25 61 THR B O 1
ATOM 2817 N N . VAL B 1 62 ? -10.578 -30.656 -22.344 1 95.31 62 VAL B N 1
ATOM 2818 C CA . VAL B 1 62 ? -10.695 -29.688 -21.266 1 95.31 62 VAL B CA 1
ATOM 2819 C C . VAL B 1 62 ? -12.156 -29.562 -20.828 1 95.31 62 VAL B C 1
ATOM 2821 O O . VAL B 1 62 ? -13.031 -29.281 -21.641 1 95.31 62 VAL B O 1
ATOM 2824 N N . THR B 1 63 ? -12.414 -29.891 -19.594 1 95.75 63 THR B N 1
ATOM 2825 C CA . THR B 1 63 ? -13.75 -29.797 -19 1 95.75 63 THR B CA 1
ATOM 2826 C C . THR B 1 63 ? -13.812 -28.641 -18.016 1 95.75 63 THR B C 1
ATOM 2828 O O . THR B 1 63 ? -13.211 -28.703 -16.938 1 95.75 63 THR B O 1
ATOM 2831 N N . PRO B 1 64 ? -14.57 -27.578 -18.344 1 95.56 64 PRO B N 1
ATOM 2832 C CA . PRO B 1 64 ? -14.727 -26.5 -17.375 1 95.56 64 PRO B CA 1
ATOM 2833 C C . PRO B 1 64 ? -15.516 -26.938 -16.141 1 95.56 64 PRO B C 1
ATOM 2835 O O . PRO B 1 64 ? -16.516 -27.641 -16.25 1 95.56 64 PRO B O 1
ATOM 2838 N N . VAL B 1 65 ? -14.969 -26.641 -15.016 1 95 65 VAL B N 1
ATOM 2839 C CA . VAL B 1 65 ? -15.609 -26.906 -13.734 1 95 65 VAL B CA 1
ATOM 2840 C C . VAL B 1 65 ? -15.852 -25.594 -13 1 95 65 VAL B C 1
ATOM 2842 O O . VAL B 1 65 ? -14.922 -24.828 -12.758 1 95 65 VAL B O 1
ATOM 2845 N N . GLN B 1 66 ? -17.062 -25.344 -12.688 1 92.94 66 GLN B N 1
ATOM 2846 C CA . GLN B 1 66 ? -17.391 -24.094 -12.016 1 92.94 66 GLN B CA 1
ATOM 2847 C C . GLN B 1 66 ? -17 -24.141 -10.547 1 92.94 66 GLN B C 1
ATOM 2849 O O . GLN B 1 66 ? -17.328 -25.094 -9.844 1 92.94 66 GLN B O 1
ATOM 2854 N N . GLY B 1 67 ? -16.266 -23.125 -10.141 1 91.81 67 GLY B N 1
ATOM 2855 C CA . GLY B 1 67 ? -15.914 -23.016 -8.734 1 91.81 67 GLY B CA 1
ATOM 2856 C C . GLY B 1 67 ? -14.93 -21.891 -8.453 1 91.81 67 GLY B C 1
ATOM 2857 O O . GLY B 1 67 ? -14.266 -21.391 -9.367 1 91.81 67 GLY B O 1
ATOM 2858 N N . ASP B 1 68 ? -14.93 -21.469 -7.172 1 89.69 68 ASP B N 1
ATOM 2859 C CA . ASP B 1 68 ? -13.953 -20.516 -6.652 1 89.69 68 ASP B CA 1
ATOM 2860 C C . ASP B 1 68 ? -13.008 -21.172 -5.656 1 89.69 68 ASP B C 1
ATOM 2862 O O . ASP B 1 68 ? -13.422 -22.031 -4.879 1 89.69 68 ASP B O 1
ATOM 2866 N N . LEU B 1 69 ? -11.805 -20.703 -5.672 1 89.94 69 LEU B N 1
ATOM 2867 C CA . LEU B 1 69 ? -10.797 -21.266 -4.777 1 89.94 69 LEU B CA 1
ATOM 2868 C C . LEU B 1 69 ? -11.25 -21.203 -3.326 1 89.94 69 LEU B C 1
ATOM 2870 O O . LEU B 1 69 ? -10.922 -22.078 -2.521 1 89.94 69 LEU B O 1
ATOM 2874 N N . LYS B 1 70 ? -11.938 -20.125 -3.053 1 85.12 70 LYS B N 1
ATOM 2875 C CA . LYS B 1 70 ? -12.266 -19.859 -1.656 1 85.12 70 LYS B CA 1
ATOM 2876 C C . LYS B 1 70 ? -13.602 -20.484 -1.275 1 85.12 70 LYS B C 1
ATOM 2878 O O . LYS B 1 70 ? -14.023 -20.406 -0.117 1 85.12 70 LYS B O 1
ATOM 2883 N N . ASP B 1 71 ? -14.289 -21.094 -2.33 1 85.31 71 ASP B N 1
ATOM 2884 C CA . ASP B 1 71 ? -15.547 -21.797 -2.074 1 85.31 71 ASP B CA 1
ATOM 2885 C C . ASP B 1 71 ? -15.297 -23.234 -1.617 1 85.31 71 ASP B C 1
ATOM 2887 O O . ASP B 1 71 ? -14.156 -23.703 -1.613 1 85.31 71 ASP B O 1
ATOM 2891 N N . SER B 1 72 ? -16.422 -23.844 -1.241 1 86 72 SER B N 1
ATOM 2892 C CA . SER B 1 72 ? -16.359 -25.25 -0.873 1 86 72 SER B CA 1
ATOM 2893 C C . SER B 1 72 ? -15.977 -26.109 -2.068 1 86 72 SER B C 1
ATOM 2895 O O . SER B 1 72 ? -16.438 -25.891 -3.184 1 86 72 SER B O 1
ATOM 2897 N N . GLN B 1 73 ? -15.102 -27.141 -1.754 1 90.94 73 GLN B N 1
ATOM 2898 C CA . GLN B 1 73 ? -14.625 -28.078 -2.768 1 90.94 73 GLN B CA 1
ATOM 2899 C C . GLN B 1 73 ? -15.695 -29.125 -3.096 1 90.94 73 GLN B C 1
ATOM 2901 O O . GLN B 1 73 ? -15.586 -29.828 -4.102 1 90.94 73 GLN B O 1
ATOM 2906 N N . ALA B 1 74 ? -16.688 -29.203 -2.303 1 89.38 74 ALA B N 1
ATOM 2907 C CA . ALA B 1 74 ? -17.625 -30.328 -2.328 1 89.38 74 ALA B CA 1
ATOM 2908 C C . ALA B 1 74 ? -18.297 -30.453 -3.695 1 89.38 74 ALA B C 1
ATOM 2910 O O . ALA B 1 74 ? -18.422 -31.547 -4.234 1 89.38 74 ALA B O 1
ATOM 2911 N N . GLN B 1 75 ? -18.688 -29.391 -4.215 1 89.81 75 GLN B N 1
ATOM 2912 C CA . GLN B 1 75 ? -19.375 -29.438 -5.496 1 89.81 75 GLN B CA 1
ATOM 2913 C C . GLN B 1 75 ? -18.469 -29.953 -6.602 1 89.81 75 GLN B C 1
ATOM 2915 O O . GLN B 1 75 ? -18.906 -30.688 -7.492 1 89.81 75 GLN B O 1
ATOM 2920 N N . VAL B 1 76 ? -17.234 -29.578 -6.543 1 92.62 76 VAL B N 1
ATOM 2921 C CA . VAL B 1 76 ? -16.25 -30 -7.539 1 92.62 76 VAL B CA 1
ATOM 2922 C C . VAL B 1 76 ? -16.094 -31.516 -7.48 1 92.62 76 VAL B C 1
ATOM 2924 O O . VAL B 1 76 ? -16.156 -32.188 -8.508 1 92.62 76 VAL B O 1
ATOM 2927 N N . PHE B 1 77 ? -16.031 -32.094 -6.312 1 93.44 77 PHE B N 1
ATOM 2928 C CA . PHE B 1 77 ? -15.68 -33.5 -6.176 1 93.44 77 PHE B CA 1
ATOM 2929 C C . PHE B 1 77 ? -16.938 -34.375 -6.168 1 93.44 77 PHE B C 1
ATOM 2931 O O . PHE B 1 77 ? -16.844 -35.594 -6.316 1 93.44 77 PHE B O 1
ATOM 2938 N N . GLN B 1 78 ? -18.094 -33.75 -5.984 1 91.69 78 GLN B N 1
ATOM 2939 C CA . GLN B 1 78 ? -19.344 -34.469 -6.27 1 91.69 78 GLN B CA 1
ATOM 2940 C C . GLN B 1 78 ? -19.5 -34.719 -7.762 1 91.69 78 GLN B C 1
ATOM 2942 O O . GLN B 1 78 ? -19.906 -35.812 -8.164 1 91.69 78 GLN B O 1
ATOM 2947 N N . ALA B 1 79 ? -19.156 -33.781 -8.523 1 91.25 79 ALA B N 1
ATOM 2948 C CA . ALA B 1 79 ? -19.25 -33.875 -9.977 1 91.25 79 ALA B CA 1
ATOM 2949 C C . ALA B 1 79 ? -18.094 -34.719 -10.539 1 91.25 79 ALA B C 1
ATOM 2951 O O . ALA B 1 79 ? -18.25 -35.406 -11.555 1 91.25 79 ALA B O 1
ATOM 2952 N N . HIS B 1 80 ? -16.984 -34.625 -9.938 1 93 80 HIS B N 1
ATOM 2953 C CA . HIS B 1 80 ? -15.789 -35.375 -10.336 1 93 80 HIS B CA 1
ATOM 2954 C C . HIS B 1 80 ? -15.156 -36.062 -9.141 1 93 80 HIS B C 1
ATOM 2956 O O . HIS B 1 80 ? -14.141 -35.625 -8.609 1 93 80 HIS B O 1
ATOM 2962 N N . PRO B 1 81 ? -15.68 -37.188 -8.852 1 92.12 81 PRO B N 1
ATOM 2963 C CA . PRO B 1 81 ? -15.344 -37.844 -7.586 1 92.12 81 PRO B CA 1
ATOM 2964 C C . PRO B 1 81 ? -13.938 -38.469 -7.59 1 92.12 81 PRO B C 1
ATOM 2966 O O . PRO B 1 81 ? -13.414 -38.812 -6.531 1 92.12 81 PRO B O 1
ATOM 2969 N N . SER B 1 82 ? -13.398 -38.688 -8.797 1 94.12 82 SER B N 1
ATOM 2970 C CA . SER B 1 82 ? -12.055 -39.25 -8.867 1 94.12 82 SER B CA 1
ATOM 2971 C C . SER B 1 82 ? -11.148 -38.438 -9.766 1 94.12 82 SER B C 1
ATOM 2973 O O . SER B 1 82 ? -11.5 -38.125 -10.906 1 94.12 82 SER B O 1
ATOM 2975 N N . ILE B 1 83 ? -10 -38.062 -9.211 1 96.38 83 ILE B N 1
ATOM 2976 C CA . ILE B 1 83 ? -8.984 -37.344 -9.992 1 96.38 83 ILE B CA 1
ATOM 2977 C C . ILE B 1 83 ? -7.621 -38.031 -9.773 1 96.38 83 ILE B C 1
ATOM 2979 O O . ILE B 1 83 ? -7.41 -38.688 -8.773 1 96.38 83 ILE B O 1
ATOM 2983 N N . ASP B 1 84 ? -6.73 -37.844 -10.727 1 97.44 84 ASP B N 1
ATOM 2984 C CA . ASP B 1 84 ? -5.398 -38.438 -10.633 1 97.44 84 ASP B CA 1
ATOM 2985 C C . ASP B 1 84 ? -4.395 -37.438 -10.078 1 97.44 84 ASP B C 1
ATOM 2987 O O . ASP B 1 84 ? -3.523 -37.812 -9.281 1 97.44 84 ASP B O 1
ATOM 2991 N N . THR B 1 85 ? -4.52 -36.25 -10.57 1 98.38 85 THR B N 1
ATOM 2992 C CA . THR B 1 85 ? -3.594 -35.188 -10.164 1 98.38 85 THR B CA 1
ATOM 2993 C C . THR B 1 85 ? -4.344 -33.875 -9.891 1 98.38 85 THR B C 1
ATOM 2995 O O . THR B 1 85 ? -5.289 -33.531 -10.602 1 98.38 85 THR B O 1
ATOM 2998 N N . ALA B 1 86 ? -3.92 -33.156 -8.836 1 98.69 86 ALA B N 1
ATOM 2999 C CA . ALA B 1 86 ? -4.422 -31.812 -8.57 1 98.69 86 ALA B CA 1
ATOM 3000 C C . ALA B 1 86 ? -3.291 -30.781 -8.602 1 98.69 86 ALA B C 1
ATOM 3002 O O . ALA B 1 86 ? -2.281 -30.938 -7.91 1 98.69 86 ALA B O 1
ATOM 3003 N N . PHE B 1 87 ? -3.406 -29.844 -9.453 1 98.81 87 PHE B N 1
ATOM 3004 C CA . PHE B 1 87 ? -2.578 -28.656 -9.391 1 98.81 87 PHE B CA 1
ATOM 3005 C C . PHE B 1 87 ? -3.248 -27.578 -8.547 1 98.81 87 PHE B C 1
ATOM 3007 O O . PHE B 1 87 ? -4.312 -27.078 -8.906 1 98.81 87 PHE B O 1
ATOM 3014 N N . ILE B 1 88 ? -2.6 -27.172 -7.48 1 98.69 88 ILE B N 1
ATOM 3015 C CA . ILE B 1 88 ? -3.205 -26.266 -6.5 1 98.69 88 ILE B CA 1
ATOM 3016 C C . ILE B 1 88 ? -2.457 -24.938 -6.484 1 98.69 88 ILE B C 1
ATOM 3018 O O . ILE B 1 88 ? -1.243 -24.906 -6.27 1 98.69 88 ILE B O 1
ATOM 3022 N N . VAL B 1 89 ? -3.137 -23.922 -6.758 1 97.5 89 VAL B N 1
ATOM 3023 C CA . VAL B 1 89 ? -2.684 -22.531 -6.617 1 97.5 89 VAL B CA 1
ATOM 3024 C C . VAL B 1 89 ? -3.557 -21.812 -5.598 1 97.5 89 VAL B C 1
ATOM 3026 O O . VAL B 1 89 ? -4.738 -22.125 -5.445 1 97.5 89 VAL B O 1
ATOM 3029 N N . THR B 1 90 ? -2.975 -20.969 -4.832 1 93.62 90 THR B N 1
ATOM 3030 C CA . THR B 1 90 ? -3.73 -20.125 -3.906 1 93.62 90 THR B CA 1
ATOM 3031 C C . THR B 1 90 ? -3.549 -18.656 -4.246 1 93.62 90 THR B C 1
ATOM 3033 O O . THR B 1 90 ? -2.662 -18.297 -5.023 1 93.62 90 THR B O 1
ATOM 3036 N N . THR B 1 91 ? -4.453 -17.906 -3.793 1 85.19 91 THR B N 1
ATOM 3037 C CA . THR B 1 91 ? -4.363 -16.453 -3.916 1 85.19 91 THR B CA 1
ATOM 3038 C C . THR B 1 91 ? -4.344 -15.797 -2.541 1 85.19 91 THR B C 1
ATOM 3040 O O . THR B 1 91 ? -4.777 -16.391 -1.554 1 85.19 91 THR B O 1
ATOM 3043 N N . ILE B 1 92 ? -3.826 -14.617 -2.541 1 75.88 92 ILE B N 1
ATOM 3044 C CA . ILE B 1 92 ? -3.627 -13.883 -1.294 1 75.88 92 ILE B CA 1
ATOM 3045 C C . ILE B 1 92 ? -4.938 -13.828 -0.512 1 75.88 92 ILE B C 1
ATOM 3047 O O . ILE B 1 92 ? -6.004 -13.602 -1.09 1 75.88 92 ILE B O 1
ATOM 3051 N N . GLY B 1 93 ? -4.891 -14.016 0.82 1 71.25 93 GLY B N 1
ATOM 3052 C CA . GLY B 1 93 ? -6.027 -14.039 1.726 1 71.25 93 GLY B CA 1
ATOM 3053 C C . GLY B 1 93 ? -6.348 -15.43 2.238 1 71.25 93 GLY B C 1
ATOM 3054 O O . GLY B 1 93 ? -6.902 -16.25 1.508 1 71.25 93 GLY B O 1
ATOM 3055 N N . ASN B 1 94 ? -5.973 -15.789 3.377 1 79.56 94 ASN B N 1
ATOM 3056 C CA . ASN B 1 94 ? -6.172 -17.062 4.043 1 79.56 94 ASN B CA 1
ATOM 3057 C C . ASN B 1 94 ? -5.68 -18.234 3.182 1 79.56 94 ASN B C 1
ATOM 3059 O O . ASN B 1 94 ? -6.398 -19.219 2.992 1 79.56 94 ASN B O 1
ATOM 3063 N N . GLU B 1 95 ? -4.531 -18.078 2.623 1 88.5 95 GLU B N 1
ATOM 3064 C CA . GLU B 1 95 ? -3.998 -19.062 1.69 1 88.5 95 GLU B CA 1
ATOM 3065 C C . GLU B 1 95 ? -3.779 -20.406 2.379 1 88.5 95 GLU B C 1
ATOM 3067 O O . GLU B 1 95 ? -3.922 -21.469 1.755 1 88.5 95 GLU B O 1
ATOM 3072 N N . ASP B 1 96 ? -3.467 -20.406 3.695 1 93.19 96 ASP B N 1
ATOM 3073 C CA . ASP B 1 96 ? -3.246 -21.656 4.43 1 93.19 96 ASP B CA 1
ATOM 3074 C C . ASP B 1 96 ? -4.539 -22.453 4.559 1 93.19 96 ASP B C 1
ATOM 3076 O O . ASP B 1 96 ? -4.566 -23.656 4.285 1 93.19 96 ASP B O 1
ATOM 3080 N N . VAL B 1 97 ? -5.637 -21.781 4.867 1 92.25 97 VAL B N 1
ATOM 3081 C CA . VAL B 1 97 ? -6.934 -22.438 5.027 1 92.25 97 VAL B CA 1
ATOM 3082 C C . VAL B 1 97 ? -7.387 -23.016 3.693 1 92.25 97 VAL B C 1
ATOM 3084 O O . VAL B 1 97 ? -7.742 -24.188 3.613 1 92.25 97 VAL B O 1
ATOM 3087 N N . VAL B 1 98 ? -7.309 -22.234 2.674 1 93.12 98 VAL B N 1
ATOM 3088 C CA . VAL B 1 98 ? -7.777 -22.625 1.35 1 93.12 98 VAL B CA 1
ATOM 3089 C C . VAL B 1 98 ? -6.902 -23.75 0.801 1 93.12 98 VAL B C 1
ATOM 3091 O O . VAL B 1 98 ? -7.414 -24.766 0.326 1 93.12 98 VAL B O 1
ATOM 3094 N N . GLY B 1 99 ? -5.578 -23.562 0.892 1 97.75 99 GLY B N 1
ATOM 3095 C CA . GLY B 1 99 ? -4.656 -24.547 0.368 1 97.75 99 GLY B CA 1
ATOM 3096 C C . GLY B 1 99 ? -4.785 -25.906 1.044 1 97.75 99 GLY B C 1
ATOM 3097 O O . GLY B 1 99 ? -4.824 -26.938 0.374 1 97.75 99 GLY B O 1
ATOM 3098 N N . LYS B 1 100 ? -4.891 -25.906 2.322 1 97.69 100 LYS B N 1
ATOM 3099 C CA . LYS B 1 100 ? -5.023 -27.141 3.066 1 97.69 100 LYS B CA 1
ATOM 3100 C C . LYS B 1 100 ? -6.328 -27.859 2.717 1 97.69 100 LYS B C 1
ATOM 3102 O O . LYS B 1 100 ? -6.355 -29.078 2.576 1 97.69 100 LYS B O 1
ATOM 3107 N N . ALA B 1 101 ? -7.363 -27.078 2.578 1 96.94 101 ALA B N 1
ATOM 3108 C CA . ALA B 1 101 ? -8.664 -27.641 2.236 1 96.94 101 ALA B CA 1
ATOM 3109 C C . ALA B 1 101 ? -8.617 -28.344 0.876 1 96.94 101 ALA B C 1
ATOM 3111 O O . ALA B 1 101 ? -9.18 -29.422 0.704 1 96.94 101 ALA B O 1
ATOM 3112 N N . TRP B 1 102 ? -7.957 -27.719 -0.048 1 97.94 102 TRP B N 1
ATOM 3113 C CA . TRP B 1 102 ? -7.875 -28.297 -1.383 1 97.94 102 TRP B CA 1
ATOM 3114 C C . TRP B 1 102 ? -6.973 -29.531 -1.385 1 97.94 102 TRP B C 1
ATOM 3116 O O . TRP B 1 102 ? -7.234 -30.5 -2.098 1 97.94 102 TRP B O 1
ATOM 3126 N N . VAL B 1 103 ? -5.875 -29.516 -0.611 1 98.44 103 VAL B N 1
ATOM 3127 C CA . VAL B 1 103 ? -5.027 -30.688 -0.463 1 98.44 103 VAL B CA 1
ATOM 3128 C C . VAL B 1 103 ? -5.852 -31.859 0.077 1 98.44 103 VAL B C 1
ATOM 3130 O O . VAL B 1 103 ? -5.852 -32.938 -0.503 1 98.44 103 VAL B O 1
ATOM 3133 N N . ASP B 1 104 ? -6.566 -31.609 1.109 1 98.19 104 ASP B N 1
ATOM 3134 C CA . ASP B 1 104 ? -7.359 -32.656 1.74 1 98.19 104 ASP B CA 1
ATOM 3135 C C . ASP B 1 104 ? -8.445 -33.156 0.799 1 98.19 104 ASP B C 1
ATOM 3137 O O . ASP B 1 104 ? -8.68 -34.375 0.7 1 98.19 104 ASP B O 1
ATOM 3141 N N . ALA B 1 105 ? -9.102 -32.25 0.118 1 97.5 105 ALA B N 1
ATOM 3142 C CA . ALA B 1 105 ? -10.164 -32.625 -0.81 1 97.5 105 ALA B CA 1
ATOM 3143 C C . ALA B 1 105 ? -9.617 -33.5 -1.947 1 97.5 105 ALA B C 1
ATOM 3145 O O . ALA B 1 105 ? -10.266 -34.438 -2.379 1 97.5 105 ALA B O 1
ATOM 3146 N N . ALA B 1 106 ? -8.453 -33.125 -2.471 1 97.75 106 ALA B N 1
ATOM 3147 C CA . ALA B 1 106 ? -7.816 -33.938 -3.52 1 97.75 106 ALA B CA 1
ATOM 3148 C C . ALA B 1 106 ? -7.5 -35.344 -3.029 1 97.75 106 ALA B C 1
ATOM 3150 O O . ALA B 1 106 ? -7.73 -36.312 -3.74 1 97.75 106 ALA B O 1
ATOM 3151 N N . ILE B 1 107 ? -6.969 -35.406 -1.833 1 97.69 107 ILE B N 1
ATOM 3152 C CA . ILE B 1 107 ? -6.656 -36.688 -1.218 1 97.69 107 ILE B CA 1
ATOM 3153 C C . ILE B 1 107 ? -7.926 -37.531 -1.101 1 97.69 107 ILE B C 1
ATOM 3155 O O . ILE B 1 107 ? -7.941 -38.719 -1.479 1 97.69 107 ILE B O 1
ATOM 3159 N N . ASP B 1 108 ? -8.961 -36.906 -0.633 1 96.56 108 ASP B N 1
ATOM 3160 C CA . ASP B 1 108 ? -10.234 -37.594 -0.442 1 96.56 108 ASP B CA 1
ATOM 3161 C C . ASP B 1 108 ? -10.797 -38.094 -1.773 1 96.56 108 ASP B C 1
ATOM 3163 O O . ASP B 1 108 ? -11.469 -39.125 -1.829 1 96.56 108 ASP B O 1
ATOM 3167 N N . ALA B 1 109 ? -10.477 -37.406 -2.818 1 96.5 109 ALA B N 1
ATOM 3168 C CA . ALA B 1 109 ? -10.961 -37.75 -4.152 1 96.5 109 ALA B CA 1
ATOM 3169 C C . ALA B 1 109 ? -10.062 -38.781 -4.809 1 96.5 109 ALA B C 1
ATOM 3171 O O . ALA B 1 109 ? -10.258 -39.125 -5.973 1 96.5 109 ALA B O 1
ATOM 3172 N N . GLY B 1 110 ? -9.039 -39.219 -4.086 1 95.94 110 GLY B N 1
ATOM 3173 C CA . GLY B 1 110 ? -8.219 -40.344 -4.543 1 95.94 110 GLY B CA 1
ATOM 3174 C C . GLY B 1 110 ? -7.035 -39.906 -5.387 1 95.94 110 GLY B C 1
ATOM 3175 O O . GLY B 1 110 ? -6.441 -40.719 -6.094 1 95.94 110 GLY B O 1
ATOM 3176 N N . ALA B 1 111 ? -6.719 -38.688 -5.348 1 97.19 111 ALA B N 1
ATOM 3177 C CA . ALA B 1 111 ? -5.586 -38.188 -6.137 1 97.19 111 ALA B CA 1
ATOM 3178 C C . ALA B 1 111 ? -4.316 -38.969 -5.805 1 97.19 111 ALA B C 1
ATOM 3180 O O . ALA B 1 111 ? -4.055 -39.281 -4.641 1 97.19 111 ALA B O 1
ATOM 3181 N N . ALA B 1 112 ? -3.57 -39.281 -6.871 1 97.75 112 ALA B N 1
ATOM 3182 C CA . ALA B 1 112 ? -2.275 -39.938 -6.707 1 97.75 112 ALA B CA 1
ATOM 3183 C C . ALA B 1 112 ? -1.145 -38.938 -6.645 1 97.75 112 ALA B C 1
ATOM 3185 O O . ALA B 1 112 ? -0.031 -39.25 -6.223 1 97.75 112 ALA B O 1
ATOM 3186 N N . GLN B 1 113 ? -1.462 -37.688 -7.086 1 98.69 113 GLN B N 1
ATOM 3187 C CA . GLN B 1 113 ? -0.45 -36.625 -7.09 1 98.69 113 GLN B CA 1
ATOM 3188 C C . GLN B 1 113 ? -1.071 -35.281 -6.789 1 98.69 113 GLN B C 1
ATOM 3190 O O . GLN B 1 113 ? -2.16 -34.969 -7.273 1 98.69 113 GLN B O 1
ATOM 3195 N N . VAL B 1 114 ? -0.308 -34.469 -6.023 1 98.88 114 VAL B N 1
ATOM 3196 C CA . VAL B 1 114 ? -0.616 -33.062 -5.84 1 98.88 114 VAL B CA 1
ATOM 3197 C C . VAL B 1 114 ? 0.59 -32.219 -6.234 1 98.88 114 VAL B C 1
ATOM 3199 O O . VAL B 1 114 ? 1.715 -32.469 -5.809 1 98.88 114 VAL B O 1
ATOM 3202 N N . VAL B 1 115 ? 0.411 -31.312 -7.133 1 98.94 115 VAL B N 1
ATOM 3203 C CA . VAL B 1 115 ? 1.389 -30.281 -7.453 1 98.94 115 VAL B CA 1
ATOM 3204 C C . VAL B 1 115 ? 0.925 -28.938 -6.887 1 98.94 115 VAL B C 1
ATOM 3206 O O . VAL B 1 115 ? -0.147 -28.453 -7.246 1 98.94 115 VAL B O 1
ATOM 3209 N N . PHE B 1 116 ? 1.719 -28.391 -5.98 1 98.88 116 PHE B N 1
ATOM 3210 C CA . PHE B 1 116 ? 1.373 -27.141 -5.309 1 98.88 116 PHE B CA 1
ATOM 3211 C C . PHE B 1 116 ? 2.354 -26.031 -5.684 1 98.88 116 PHE B C 1
ATOM 3213 O O . PHE B 1 116 ? 3.568 -26.219 -5.605 1 98.88 116 PHE B O 1
ATOM 3220 N N . THR B 1 117 ? 1.838 -24.891 -6.219 1 98.69 117 THR B N 1
ATOM 3221 C CA . THR B 1 117 ? 2.693 -23.734 -6.465 1 98.69 117 THR B CA 1
ATOM 3222 C C . THR B 1 117 ? 2.736 -22.828 -5.242 1 98.69 117 THR B C 1
ATOM 3224 O O . THR B 1 117 ? 1.727 -22.219 -4.883 1 98.69 117 THR B O 1
ATOM 3227 N N . SER B 1 118 ? 3.883 -22.75 -4.633 1 98.31 118 SER B N 1
ATOM 3228 C CA . SER B 1 118 ? 4.152 -22 -3.414 1 98.31 118 SER B CA 1
ATOM 3229 C C . SER B 1 118 ? 5.031 -20.781 -3.697 1 98.31 118 SER B C 1
ATOM 3231 O O . SER B 1 118 ? 4.727 -19.984 -4.59 1 98.31 118 SER B O 1
ATOM 3233 N N . VAL B 1 119 ? 6.039 -20.562 -2.867 1 97.5 119 VAL B N 1
ATOM 3234 C CA . VAL B 1 119 ? 6.961 -19.438 -3.006 1 97.5 119 VAL B CA 1
ATOM 3235 C C . VAL B 1 119 ? 8.32 -19.797 -2.408 1 97.5 119 VAL B C 1
ATOM 3237 O O . VAL B 1 119 ? 8.391 -20.5 -1.399 1 97.5 119 VAL B O 1
ATOM 3240 N N . ASP B 1 120 ? 9.367 -19.375 -3.096 1 98 120 ASP B N 1
ATOM 3241 C CA . ASP B 1 120 ? 10.711 -19.594 -2.572 1 98 120 ASP B CA 1
ATOM 3242 C C . ASP B 1 120 ? 10.992 -18.688 -1.387 1 98 120 ASP B C 1
ATOM 3244 O O . ASP B 1 120 ? 10.586 -17.516 -1.386 1 98 120 ASP B O 1
ATOM 3248 N N . ARG B 1 121 ? 11.688 -19.156 -0.447 1 95.5 121 ARG B N 1
ATOM 3249 C CA . ARG B 1 121 ? 12.047 -18.406 0.752 1 95.5 121 ARG B CA 1
ATOM 3250 C C . ARG B 1 121 ? 13.523 -18.578 1.094 1 95.5 121 ARG B C 1
ATOM 3252 O O . ARG B 1 121 ? 13.875 -18.734 2.262 1 95.5 121 ARG B O 1
ATOM 3259 N N . GLY B 1 122 ? 14.352 -18.672 0.095 1 93.19 122 GLY B N 1
ATOM 3260 C CA . GLY B 1 122 ? 15.789 -18.672 0.314 1 93.19 122 GLY B CA 1
ATOM 3261 C C . GLY B 1 122 ? 16.484 -19.875 -0.296 1 93.19 122 GLY B C 1
ATOM 3262 O O . GLY B 1 122 ? 17.641 -20.172 0.022 1 93.19 122 GLY B O 1
ATOM 3263 N N . GLY B 1 123 ? 15.766 -20.609 -1.178 1 94.75 123 GLY B N 1
ATOM 3264 C CA . GLY B 1 123 ? 16.312 -21.828 -1.771 1 94.75 123 GLY B CA 1
ATOM 3265 C C . GLY B 1 123 ? 15.617 -23.078 -1.3 1 94.75 123 GLY B C 1
ATOM 3266 O O . GLY B 1 123 ? 14.844 -23.047 -0.337 1 94.75 123 GLY B O 1
ATOM 3267 N N . GLU B 1 124 ? 15.906 -24.172 -1.974 1 94.94 124 GLU B N 1
ATOM 3268 C CA . GLU B 1 124 ? 15.156 -25.406 -1.802 1 94.94 124 GLU B CA 1
ATOM 3269 C C . GLU B 1 124 ? 15.227 -25.906 -0.359 1 94.94 124 GLU B C 1
ATOM 3271 O O . GLU B 1 124 ? 14.203 -26.25 0.236 1 94.94 124 GLU B O 1
ATOM 3276 N N . ASP B 1 125 ? 16.375 -25.891 0.221 1 93.75 125 ASP B N 1
ATOM 3277 C CA . ASP B 1 125 ? 16.531 -26.422 1.573 1 93.75 125 ASP B CA 1
ATOM 3278 C C . ASP B 1 125 ? 16.062 -25.406 2.615 1 93.75 125 ASP B C 1
ATOM 3280 O O . ASP B 1 125 ? 15.312 -25.75 3.529 1 93.75 125 ASP B O 1
ATOM 3284 N N . LYS B 1 126 ? 16.422 -24.172 2.453 1 94.62 126 LYS B N 1
ATOM 3285 C CA . LYS B 1 126 ? 16.125 -23.125 3.434 1 94.62 126 LYS B CA 1
ATOM 3286 C C . LYS B 1 126 ? 14.625 -22.844 3.504 1 94.62 126 LYS B C 1
ATOM 3288 O O . LYS B 1 126 ? 14.102 -22.5 4.566 1 94.62 126 LYS B O 1
ATOM 3293 N N . SER B 1 127 ? 13.938 -23.031 2.418 1 96.31 127 SER B N 1
ATOM 3294 C CA . SER B 1 127 ? 12.516 -22.719 2.352 1 96.31 127 SER B CA 1
ATOM 3295 C C . SER B 1 127 ? 11.711 -23.578 3.316 1 96.31 127 SER B C 1
ATOM 3297 O O . SER B 1 127 ? 10.617 -23.203 3.74 1 96.31 127 SER B O 1
ATOM 3299 N N . TRP B 1 128 ? 12.242 -24.781 3.688 1 96.81 128 TRP B N 1
ATOM 3300 C CA . TRP B 1 128 ? 11.539 -25.625 4.641 1 96.81 128 TRP B CA 1
ATOM 3301 C C . TRP B 1 128 ? 11.602 -25.047 6.047 1 96.81 128 TRP B C 1
ATOM 3303 O O . TRP B 1 128 ? 10.664 -25.203 6.832 1 96.81 128 TRP B O 1
ATOM 3313 N N . GLU B 1 129 ? 12.664 -24.344 6.305 1 95.06 129 GLU B N 1
ATOM 3314 C CA . GLU B 1 129 ? 12.938 -23.906 7.668 1 95.06 129 GLU B CA 1
ATOM 3315 C C . GLU B 1 129 ? 12.664 -22.406 7.828 1 95.06 129 GLU B C 1
ATOM 3317 O O . GLU B 1 129 ? 12.781 -21.859 8.93 1 95.06 129 GLU B O 1
ATOM 3322 N N . ASN B 1 130 ? 12.336 -21.734 6.762 1 91.69 130 ASN B N 1
ATOM 3323 C CA . ASN B 1 130 ? 12.18 -20.281 6.766 1 91.69 130 ASN B CA 1
ATOM 3324 C C . ASN B 1 130 ? 10.781 -19.859 6.32 1 91.69 130 ASN B C 1
ATOM 3326 O O . ASN B 1 130 ? 10.594 -19.406 5.191 1 91.69 130 ASN B O 1
ATOM 3330 N N . PRO B 1 131 ? 9.812 -19.953 7.188 1 91.44 131 PRO B N 1
ATOM 3331 C CA . PRO B 1 131 ? 8.469 -19.516 6.805 1 91.44 131 PRO B CA 1
ATOM 3332 C C . PRO B 1 131 ? 8.391 -18.016 6.527 1 91.44 131 PRO B C 1
ATOM 3334 O O . PRO B 1 131 ? 7.484 -17.562 5.828 1 91.44 131 PRO B O 1
ATOM 3337 N N . THR B 1 132 ? 9.375 -17.203 7.008 1 87.94 132 THR B N 1
ATOM 3338 C CA . THR B 1 132 ? 9.461 -15.75 6.953 1 87.94 132 THR B CA 1
ATOM 3339 C C . THR B 1 132 ? 8.32 -15.109 7.742 1 87.94 132 THR B C 1
ATOM 3341 O O . THR B 1 132 ? 7.535 -15.812 8.391 1 87.94 132 THR B O 1
ATOM 3344 N N . ASP B 1 133 ? 8.234 -13.727 7.816 1 79.44 133 ASP B N 1
ATOM 3345 C CA . ASP B 1 133 ? 7.145 -12.992 8.461 1 79.44 133 ASP B CA 1
ATOM 3346 C C . ASP B 1 133 ? 6.238 -12.328 7.434 1 79.44 133 ASP B C 1
ATOM 3348 O O . ASP B 1 133 ? 5.371 -11.523 7.785 1 79.44 133 ASP B O 1
ATOM 3352 N N . VAL B 1 134 ? 6.508 -12.648 6.168 1 78.12 134 VAL B N 1
ATOM 3353 C CA . VAL B 1 134 ? 5.605 -12.211 5.109 1 78.12 134 VAL B CA 1
ATOM 3354 C C . VAL B 1 134 ? 4.332 -13.047 5.129 1 78.12 134 VAL B C 1
ATOM 3356 O O . VAL B 1 134 ? 4.379 -14.258 4.906 1 78.12 134 VAL B O 1
ATOM 3359 N N . PRO B 1 135 ? 3.203 -12.5 5.312 1 80.56 135 PRO B N 1
ATOM 3360 C CA . PRO B 1 135 ? 1.994 -13.273 5.602 1 80.56 135 PRO B CA 1
ATOM 3361 C C . PRO B 1 135 ? 1.67 -14.289 4.504 1 80.56 135 PRO B C 1
ATOM 3363 O O . PRO B 1 135 ? 1.4 -15.453 4.797 1 80.56 135 PRO B O 1
ATOM 3366 N N . HIS B 1 136 ? 1.709 -13.906 3.285 1 86 136 HIS B N 1
ATOM 3367 C CA . HIS B 1 136 ? 1.342 -14.875 2.262 1 86 136 HIS B CA 1
ATOM 3368 C C . HIS B 1 136 ? 2.43 -15.93 2.086 1 86 136 HIS B C 1
ATOM 3370 O O . HIS B 1 136 ? 2.15 -17.047 1.657 1 86 136 HIS B O 1
ATOM 3376 N N . PHE B 1 137 ? 3.766 -15.617 2.383 1 91 137 PHE B N 1
ATOM 3377 C CA . PHE B 1 137 ? 4.809 -16.641 2.383 1 91 137 PHE B CA 1
ATOM 3378 C C . PHE B 1 137 ? 4.566 -17.656 3.492 1 91 137 PHE B C 1
ATOM 3380 O O . PHE B 1 137 ? 4.66 -18.859 3.264 1 91 137 PHE B O 1
ATOM 3387 N N . LEU B 1 138 ? 4.242 -17.078 4.672 1 90.44 138 LEU B N 1
ATOM 3388 C CA . LEU B 1 138 ? 3.975 -17.906 5.844 1 90.44 138 LEU B CA 1
ATOM 3389 C C . LEU B 1 138 ? 2.816 -18.875 5.578 1 90.44 138 LEU B C 1
ATOM 3391 O O . LEU B 1 138 ? 2.889 -20.047 5.934 1 90.44 138 LEU B O 1
ATOM 3395 N N . GLN B 1 139 ? 1.811 -18.391 5.016 1 91.12 139 GLN B N 1
ATOM 3396 C CA . GLN B 1 139 ? 0.617 -19.188 4.75 1 91.12 139 GLN B CA 1
ATOM 3397 C C . GLN B 1 139 ? 0.897 -20.281 3.713 1 91.12 139 GLN B C 1
ATOM 3399 O O . GLN B 1 139 ? 0.428 -21.406 3.848 1 91.12 139 GLN B O 1
ATOM 3404 N N . LYS B 1 140 ? 1.672 -19.922 2.688 1 95.75 140 LYS B N 1
ATOM 3405 C CA . LYS B 1 140 ? 2.029 -20.922 1.691 1 95.75 140 LYS B CA 1
ATOM 3406 C C . LYS B 1 140 ? 2.951 -21.984 2.287 1 95.75 140 LYS B C 1
ATOM 3408 O O . LYS B 1 140 ? 2.854 -23.156 1.942 1 95.75 140 LYS B O 1
ATOM 3413 N N . HIS B 1 141 ? 3.846 -21.578 3.145 1 97.31 141 HIS B N 1
ATOM 3414 C CA . HIS B 1 141 ? 4.688 -22.516 3.863 1 97.31 141 HIS B CA 1
ATOM 3415 C C . HIS B 1 141 ? 3.846 -23.516 4.645 1 97.31 141 HIS B C 1
ATOM 3417 O O . HIS B 1 141 ? 4.145 -24.719 4.656 1 97.31 141 HIS B O 1
ATOM 3423 N N . ALA B 1 142 ? 2.812 -23.078 5.27 1 97.06 142 ALA B N 1
ATOM 3424 C CA . ALA B 1 142 ? 1.931 -23.953 6.043 1 97.06 142 ALA B CA 1
ATOM 3425 C C . ALA B 1 142 ? 1.268 -25 5.148 1 97.06 142 ALA B C 1
ATOM 3427 O O . ALA B 1 142 ? 1.079 -26.141 5.559 1 97.06 142 ALA B O 1
ATOM 3428 N N . VAL B 1 143 ? 0.917 -24.594 3.957 1 98.44 143 VAL B N 1
ATOM 3429 C CA . VAL B 1 143 ? 0.314 -25.531 3.012 1 98.44 143 VAL B CA 1
ATOM 3430 C C . VAL B 1 143 ? 1.337 -26.594 2.607 1 98.44 143 VAL B C 1
ATOM 3432 O O . VAL B 1 143 ? 1.004 -27.766 2.494 1 98.44 143 VAL B O 1
ATOM 3435 N N . GLU B 1 144 ? 2.607 -26.172 2.363 1 98.75 144 GLU B N 1
ATOM 3436 C CA . GLU B 1 144 ? 3.674 -27.109 2.023 1 98.75 144 GLU B CA 1
ATOM 3437 C C . GLU B 1 144 ? 3.818 -28.188 3.09 1 98.75 144 GLU B C 1
ATOM 3439 O O . GLU B 1 144 ? 3.871 -29.375 2.771 1 98.75 144 GLU B O 1
ATOM 3444 N N . VAL B 1 145 ? 3.889 -27.75 4.273 1 98.62 145 VAL B N 1
ATOM 3445 C CA . VAL B 1 145 ? 4.09 -28.656 5.398 1 98.62 145 VAL B CA 1
ATOM 3446 C C . VAL B 1 145 ? 2.9 -29.594 5.516 1 98.62 145 VAL B C 1
ATOM 3448 O O . VAL B 1 145 ? 3.076 -30.812 5.707 1 98.62 145 VAL B O 1
ATOM 3451 N N . HIS B 1 146 ? 1.737 -29.078 5.367 1 98.69 146 HIS B N 1
ATOM 3452 C CA . HIS B 1 146 ? 0.526 -29.891 5.426 1 98.69 146 HIS B CA 1
ATOM 3453 C C . HIS B 1 146 ? 0.537 -30.969 4.355 1 98.69 146 HIS B C 1
ATOM 3455 O O . HIS B 1 146 ? 0.254 -32.125 4.645 1 98.69 146 HIS B O 1
ATOM 3461 N N . LEU B 1 147 ? 0.882 -30.594 3.158 1 98.88 147 LEU B N 1
ATOM 3462 C CA . LEU B 1 147 ? 0.935 -31.531 2.045 1 98.88 147 LEU B CA 1
ATOM 3463 C C . LEU B 1 147 ? 1.941 -32.656 2.318 1 98.88 147 LEU B C 1
ATOM 3465 O O . LEU B 1 147 ? 1.622 -33.844 2.174 1 98.88 147 LEU B O 1
ATOM 3469 N N . ARG B 1 148 ? 3.123 -32.25 2.68 1 98.62 148 ARG B N 1
ATOM 3470 C CA . ARG B 1 148 ? 4.172 -33.219 3.012 1 98.62 148 ARG B CA 1
ATOM 3471 C C . ARG B 1 148 ? 3.713 -34.188 4.109 1 98.62 148 ARG B C 1
ATOM 3473 O O . ARG B 1 148 ? 3.83 -35.406 3.973 1 98.62 148 ARG B O 1
ATOM 3480 N N . ASP B 1 149 ? 3.164 -33.594 5.172 1 98.56 149 ASP B N 1
ATOM 3481 C CA . ASP B 1 149 ? 2.781 -34.375 6.332 1 98.56 149 ASP B CA 1
ATOM 3482 C C . ASP B 1 149 ? 1.631 -35.344 5.996 1 98.56 149 ASP B C 1
ATOM 3484 O O . ASP B 1 149 ? 1.606 -36.469 6.449 1 98.56 149 ASP B O 1
ATOM 3488 N N . ARG B 1 150 ? 0.675 -34.844 5.242 1 98.56 150 ARG B N 1
ATOM 3489 C CA . ARG B 1 150 ? -0.436 -35.719 4.828 1 98.56 150 ARG B CA 1
ATOM 3490 C C . ARG B 1 150 ? 0.056 -36.875 3.977 1 98.56 150 ARG B C 1
ATOM 3492 O O . ARG B 1 150 ? -0.424 -38 4.121 1 98.56 150 ARG B O 1
ATOM 3499 N N . ALA B 1 151 ? 0.96 -36.594 3.084 1 98.62 151 ALA B N 1
ATOM 3500 C CA . ALA B 1 151 ? 1.53 -37.656 2.256 1 98.62 151 ALA B CA 1
ATOM 3501 C C . ALA B 1 151 ? 2.246 -38.688 3.111 1 98.62 151 ALA B C 1
ATOM 3503 O O . ALA B 1 151 ? 2.121 -39.906 2.869 1 98.62 151 ALA B O 1
ATOM 3504 N N . ASP B 1 152 ? 2.973 -38.219 4.102 1 98.38 152 ASP B N 1
ATOM 3505 C CA . ASP B 1 152 ? 3.68 -39.125 5.008 1 98.38 152 ASP B CA 1
ATOM 3506 C C . ASP B 1 152 ? 2.701 -40 5.785 1 98.38 152 ASP B C 1
ATOM 3508 O O . ASP B 1 152 ? 2.938 -41.188 5.969 1 98.38 152 ASP B O 1
ATOM 3512 N N . GLN B 1 153 ? 1.656 -39.406 6.242 1 98.19 153 GLN B N 1
ATOM 3513 C CA . GLN B 1 153 ? 0.633 -40.156 6.969 1 98.19 153 GLN B CA 1
ATOM 3514 C C . GLN B 1 153 ? -0.002 -41.219 6.086 1 98.19 153 GLN B C 1
ATOM 3516 O O . GLN B 1 153 ? -0.206 -42.344 6.523 1 98.19 153 GLN B O 1
ATOM 3521 N N . LEU B 1 154 ? -0.324 -40.875 4.898 1 98.12 154 LEU B N 1
ATOM 3522 C CA . LEU B 1 154 ? -0.924 -41.812 3.961 1 98.12 154 LEU B CA 1
ATOM 3523 C C . LEU B 1 154 ? 0.018 -43 3.686 1 98.12 154 LEU B C 1
ATOM 3525 O O . LEU B 1 154 ? -0.423 -44.125 3.572 1 98.12 154 LEU B O 1
ATOM 3529 N N . ALA B 1 155 ? 1.271 -42.688 3.557 1 97.25 155 ALA B N 1
ATOM 3530 C CA . ALA B 1 155 ? 2.264 -43.719 3.295 1 97.25 155 ALA B CA 1
ATOM 3531 C C . ALA B 1 155 ? 2.279 -44.75 4.414 1 97.25 155 ALA B C 1
ATOM 3533 O O . ALA B 1 155 ? 2.451 -45.969 4.16 1 97.25 155 ALA B O 1
ATOM 3534 N N . LYS B 1 156 ? 2.111 -44.312 5.609 1 97.19 156 LYS B N 1
ATOM 3535 C CA . LYS B 1 156 ? 2.057 -45.219 6.754 1 97.19 156 LYS B CA 1
ATOM 3536 C C . LYS B 1 156 ? 0.845 -46.125 6.668 1 97.19 156 LYS B C 1
ATOM 3538 O O . LYS B 1 156 ? 0.878 -47.25 7.168 1 97.19 156 LYS B O 1
ATOM 3543 N N . ASP B 1 157 ? -0.13 -45.719 6.004 1 95.44 157 ASP B N 1
ATOM 3544 C CA . ASP B 1 157 ? -1.36 -46.469 5.863 1 95.44 157 ASP B CA 1
ATOM 3545 C C . ASP B 1 157 ? -1.373 -47.25 4.555 1 95.44 157 ASP B C 1
ATOM 3547 O O . ASP B 1 157 ? -2.398 -47.844 4.176 1 95.44 157 ASP B O 1
ATOM 3551 N N . GLY B 1 158 ? -0.325 -47.156 3.773 1 96.25 158 GLY B N 1
ATOM 3552 C CA . GLY B 1 158 ? -0.161 -48 2.586 1 96.25 158 GLY B CA 1
ATOM 3553 C C . GLY B 1 158 ? -0.619 -47.312 1.314 1 96.25 158 GLY B C 1
ATOM 3554 O O . GLY B 1 158 ? -0.722 -47.938 0.262 1 96.25 158 GLY B O 1
ATOM 3555 N N . ARG B 1 159 ? -0.92 -46.031 1.407 1 97.44 159 ARG B N 1
ATOM 3556 C CA . ARG B 1 159 ? -1.312 -45.25 0.232 1 97.44 159 ARG B CA 1
ATOM 3557 C C . ARG B 1 159 ? -0.248 -44.219 -0.127 1 97.44 159 ARG B C 1
ATOM 3559 O O . ARG B 1 159 ? 0.184 -43.438 0.728 1 97.44 159 ARG B O 1
ATOM 3566 N N . THR B 1 160 ? 0.1 -44.312 -1.389 1 97.56 160 THR B N 1
ATOM 3567 C CA . THR B 1 160 ? 1.12 -43.375 -1.827 1 97.56 160 THR B CA 1
ATOM 3568 C C . THR B 1 160 ? 0.479 -42.125 -2.436 1 97.56 160 THR B C 1
ATOM 3570 O O . THR B 1 160 ? -0.339 -42.219 -3.352 1 97.56 160 THR B O 1
ATOM 3573 N N . LEU B 1 161 ? 0.757 -41 -1.913 1 98.62 161 LEU B N 1
ATOM 3574 C CA . LEU B 1 161 ? 0.484 -39.688 -2.512 1 98.62 161 LEU B CA 1
ATOM 3575 C C . LEU B 1 161 ? 1.779 -39 -2.928 1 98.62 161 LEU B C 1
ATOM 3577 O O . LEU B 1 161 ? 2.592 -38.625 -2.076 1 98.62 161 LEU B O 1
ATOM 3581 N N . ARG B 1 162 ? 1.959 -38.875 -4.207 1 98.69 162 ARG B N 1
ATOM 3582 C CA . ARG B 1 162 ? 3.105 -38.125 -4.695 1 98.69 162 ARG B CA 1
ATOM 3583 C C . ARG B 1 162 ? 2.832 -36.625 -4.645 1 98.69 162 ARG B C 1
ATOM 3585 O O . ARG B 1 162 ? 1.697 -36.1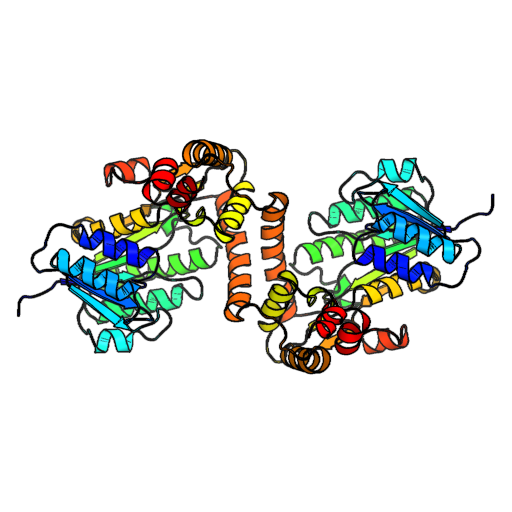88 -4.844 1 98.69 162 ARG B O 1
ATOM 3592 N N . TRP B 1 163 ? 3.918 -35.875 -4.32 1 98.88 163 TRP B N 1
ATOM 3593 C CA . TRP B 1 163 ? 3.719 -34.438 -4.309 1 98.88 163 TRP B CA 1
ATOM 3594 C C . TRP B 1 163 ? 4.934 -33.719 -4.887 1 98.88 163 TRP B C 1
ATOM 3596 O O . TRP B 1 163 ? 6.059 -34.188 -4.789 1 98.88 163 TRP B O 1
ATOM 3606 N N . THR B 1 164 ? 4.695 -32.688 -5.543 1 98.88 164 THR B N 1
ATOM 3607 C CA . THR B 1 164 ? 5.676 -31.703 -6.012 1 98.88 164 THR B CA 1
ATOM 3608 C C . THR B 1 164 ? 5.285 -30.281 -5.574 1 98.88 164 THR B C 1
ATOM 3610 O O . THR B 1 164 ? 4.125 -29.891 -5.684 1 98.88 164 THR B O 1
ATOM 3613 N N . ILE B 1 165 ? 6.246 -29.625 -4.961 1 98.88 165 ILE B N 1
ATOM 3614 C CA . ILE B 1 165 ? 6.059 -28.219 -4.602 1 98.88 165 ILE B CA 1
ATOM 3615 C C . ILE B 1 165 ? 6.926 -27.344 -5.5 1 98.88 165 ILE B C 1
ATOM 3617 O O . ILE B 1 165 ? 8.141 -27.547 -5.602 1 98.88 165 ILE B O 1
ATOM 3621 N N . LEU B 1 166 ? 6.285 -26.5 -6.242 1 98.81 166 LEU B N 1
ATOM 3622 C CA . LEU B 1 166 ? 6.98 -25.469 -7.008 1 98.81 166 LEU B CA 1
ATOM 3623 C C . LEU B 1 166 ? 7.051 -24.156 -6.227 1 98.81 166 LEU B C 1
ATOM 3625 O O . LEU B 1 166 ? 6.031 -23.688 -5.719 1 98.81 166 LEU B O 1
ATOM 3629 N N . ARG B 1 167 ? 8.266 -23.625 -6.055 1 98.69 167 ARG B N 1
ATOM 3630 C CA . ARG B 1 167 ? 8.484 -22.391 -5.309 1 98.69 167 ARG B CA 1
ATOM 3631 C C . ARG B 1 167 ? 8.961 -21.266 -6.227 1 98.69 167 ARG B C 1
ATOM 3633 O O . ARG B 1 167 ? 10.148 -20.953 -6.258 1 98.69 167 ARG B O 1
ATOM 3640 N N . PRO B 1 168 ? 7.973 -20.641 -6.934 1 98.25 168 PRO B N 1
ATOM 3641 C CA . PRO B 1 168 ? 8.367 -19.5 -7.766 1 98.25 168 PRO B CA 1
ATOM 3642 C C . PRO B 1 168 ? 8.969 -18.359 -6.953 1 98.25 168 PRO B C 1
ATOM 3644 O O . PRO B 1 168 ? 8.656 -18.203 -5.77 1 98.25 168 PRO B O 1
ATOM 3647 N N . THR B 1 169 ? 9.883 -17.641 -7.582 1 97.31 169 THR B N 1
ATOM 3648 C CA . THR B 1 169 ? 10.352 -16.359 -7.074 1 97.31 169 THR B CA 1
ATOM 3649 C C . THR B 1 169 ? 9.453 -15.227 -7.559 1 97.31 169 THR B C 1
ATOM 3651 O O . THR B 1 169 ? 8.258 -15.43 -7.801 1 97.31 169 THR B O 1
ATOM 3654 N N . ALA B 1 170 ? 9.922 -13.984 -7.578 1 93.19 170 ALA B N 1
ATOM 3655 C CA . ALA B 1 170 ? 9.086 -12.914 -8.125 1 93.19 170 ALA B CA 1
ATOM 3656 C C . ALA B 1 170 ? 8.758 -13.172 -9.594 1 93.19 170 ALA B C 1
ATOM 3658 O O . ALA B 1 170 ? 9.555 -13.766 -10.32 1 93.19 170 ALA B O 1
ATOM 3659 N N . PHE B 1 171 ? 7.57 -12.695 -10.023 1 93.88 171 PHE B N 1
ATOM 3660 C CA . PHE B 1 171 ? 7.172 -12.953 -11.406 1 93.88 171 PHE B CA 1
ATOM 3661 C C . PHE B 1 171 ? 7.773 -11.906 -12.344 1 93.88 171 PHE B C 1
ATOM 3663 O O . PHE B 1 171 ? 7.652 -10.703 -12.102 1 93.88 171 PHE B O 1
ATOM 3670 N N . LEU B 1 172 ? 8.438 -12.383 -13.383 1 94.06 172 LEU B N 1
ATOM 3671 C CA . LEU B 1 172 ? 8.805 -11.477 -14.461 1 94.06 172 LEU B CA 1
ATOM 3672 C C . LEU B 1 172 ? 7.594 -10.703 -14.961 1 94.06 172 LEU B C 1
ATOM 3674 O O . LEU B 1 172 ? 7.699 -9.523 -15.305 1 94.06 172 LEU B O 1
ATOM 3678 N N . ASP B 1 173 ? 6.465 -11.32 -14.898 1 93.62 173 ASP B N 1
ATOM 3679 C CA . ASP B 1 173 ? 5.203 -10.789 -15.414 1 93.62 173 ASP B CA 1
ATOM 3680 C C . ASP B 1 173 ? 4.742 -9.586 -14.602 1 93.62 173 ASP B C 1
ATOM 3682 O O . ASP B 1 173 ? 3.857 -8.844 -15.031 1 93.62 173 ASP B O 1
ATOM 3686 N N . ASN B 1 174 ? 5.32 -9.367 -13.391 1 87.06 174 ASN B N 1
ATOM 3687 C CA . ASN B 1 174 ? 5.035 -8.18 -12.594 1 87.06 174 ASN B CA 1
ATOM 3688 C C . ASN B 1 174 ? 5.543 -6.914 -13.281 1 87.06 174 ASN B C 1
ATOM 3690 O O . ASN B 1 174 ? 5.168 -5.805 -12.898 1 87.06 174 ASN B O 1
ATOM 3694 N N . THR B 1 175 ? 6.375 -7.043 -14.266 1 88.69 175 THR B N 1
ATOM 3695 C CA . THR B 1 175 ? 6.957 -5.898 -14.961 1 88.69 175 THR B CA 1
ATOM 3696 C C . THR B 1 175 ? 6.156 -5.57 -16.219 1 88.69 175 THR B C 1
ATOM 3698 O O . THR B 1 175 ? 6.59 -4.754 -17.031 1 88.69 175 THR B O 1
ATOM 3701 N N . ASN B 1 176 ? 5.023 -6.246 -16.438 1 88 176 ASN B N 1
ATOM 3702 C CA . ASN B 1 176 ? 4.156 -5.941 -17.578 1 88 176 ASN B CA 1
ATOM 3703 C C . ASN B 1 176 ? 3.66 -4.496 -17.531 1 88 176 ASN B C 1
ATOM 3705 O O . ASN B 1 176 ? 3.715 -3.852 -16.484 1 88 176 ASN B O 1
ATOM 3709 N N . PRO B 1 177 ? 3.217 -3.988 -18.688 1 79.88 177 PRO B N 1
ATOM 3710 C CA . PRO B 1 177 ? 2.678 -2.625 -18.688 1 79.88 177 PRO B CA 1
ATOM 3711 C C . PRO B 1 177 ? 1.515 -2.457 -17.703 1 79.88 177 PRO B C 1
ATOM 3713 O O . PRO B 1 177 ? 0.845 -3.434 -17.359 1 79.88 177 PRO B O 1
ATOM 3716 N N . GLY B 1 178 ? 1.37 -1.224 -17.297 1 70.88 178 GLY B N 1
ATOM 3717 C CA . GLY B 1 178 ? 0.268 -0.916 -16.391 1 70.88 178 GLY B CA 1
ATOM 3718 C C . GLY B 1 178 ? 0.727 -0.432 -15.031 1 70.88 178 GLY B C 1
ATOM 3719 O O . GLY B 1 178 ? 1.927 -0.387 -14.75 1 70.88 178 GLY B O 1
ATOM 3720 N N . MET B 1 179 ? -0.218 -0.091 -14.125 1 65.06 179 MET B N 1
ATOM 3721 C CA . MET B 1 179 ? 0.069 0.5 -12.82 1 65.06 179 MET B CA 1
ATOM 3722 C C . MET B 1 179 ? 0.825 -0.482 -11.93 1 65.06 179 MET B C 1
ATOM 3724 O O . MET B 1 179 ? 1.755 -0.095 -11.219 1 65.06 179 MET B O 1
ATOM 3728 N N . PHE B 1 180 ? 0.462 -1.703 -12.039 1 71.94 180 PHE B N 1
ATOM 3729 C CA . PHE B 1 180 ? 1.122 -2.695 -11.195 1 71.94 180 PHE B CA 1
ATOM 3730 C C . PHE B 1 180 ? 2.59 -2.842 -11.586 1 71.94 180 PHE B C 1
ATOM 3732 O O . PHE B 1 180 ? 3.457 -2.945 -10.711 1 71.94 180 PHE B O 1
ATOM 3739 N N . GLY B 1 181 ? 2.836 -2.916 -12.898 1 78.69 181 GLY B N 1
ATOM 3740 C CA . GLY B 1 181 ? 4.219 -2.971 -13.344 1 78.69 181 GLY B CA 1
ATOM 3741 C C . GLY B 1 181 ? 5.043 -1.783 -12.883 1 78.69 181 GLY B C 1
ATOM 3742 O O . GLY B 1 181 ? 6.199 -1.939 -12.477 1 78.69 181 GLY B O 1
ATOM 3743 N N . LYS B 1 182 ? 4.434 -0.617 -12.891 1 73.38 182 LYS B N 1
ATOM 3744 C CA . LYS B 1 182 ? 5.109 0.596 -12.438 1 73.38 182 LYS B CA 1
ATOM 3745 C C . LYS B 1 182 ? 5.41 0.536 -10.945 1 73.38 182 LYS B C 1
ATOM 3747 O O . LYS B 1 182 ? 6.5 0.917 -10.508 1 73.38 182 LYS B O 1
ATOM 3752 N N . VAL B 1 183 ? 4.387 0.049 -10.18 1 71.12 183 VAL B N 1
ATOM 3753 C CA . VAL B 1 183 ? 4.543 -0.06 -8.734 1 71.12 183 VAL B CA 1
ATOM 3754 C C . VAL B 1 183 ? 5.629 -1.081 -8.406 1 71.12 183 VAL B C 1
ATOM 3756 O O . VAL B 1 183 ? 6.469 -0.845 -7.535 1 71.12 183 VAL B O 1
ATOM 3759 N N . PHE B 1 184 ? 5.633 -2.186 -9.062 1 80.12 184 PHE B N 1
ATOM 3760 C CA . PHE B 1 184 ? 6.641 -3.215 -8.844 1 80.12 184 PHE B CA 1
ATOM 3761 C C . PHE B 1 184 ? 8.031 -2.68 -9.141 1 80.12 184 PHE B C 1
ATOM 3763 O O . PHE B 1 184 ? 8.969 -2.891 -8.359 1 80.12 184 PHE B O 1
ATOM 3770 N N . ALA B 1 185 ? 8.148 -1.999 -10.281 1 80.62 185 ALA B N 1
ATOM 3771 C CA . ALA B 1 185 ? 9.438 -1.413 -10.656 1 80.62 185 ALA B CA 1
ATOM 3772 C C . ALA B 1 185 ? 9.906 -0.407 -9.602 1 80.62 185 ALA B C 1
ATOM 3774 O O . ALA B 1 185 ? 11.086 -0.367 -9.258 1 80.62 185 ALA B O 1
ATOM 3775 N N . ALA B 1 186 ? 8.984 0.385 -9.172 1 74.25 186 ALA B N 1
ATOM 3776 C CA . ALA B 1 186 ? 9.32 1.376 -8.156 1 74.25 186 ALA B CA 1
ATOM 3777 C C . ALA B 1 186 ? 9.828 0.703 -6.883 1 74.25 186 ALA B C 1
ATOM 3779 O O . ALA B 1 186 ? 10.82 1.134 -6.297 1 74.25 186 ALA B O 1
ATOM 3780 N N . MET B 1 187 ? 9.148 -0.311 -6.465 1 76.25 187 MET B N 1
ATOM 3781 C CA . MET B 1 187 ? 9.555 -1.032 -5.262 1 76.25 187 MET B CA 1
ATOM 3782 C C . MET B 1 187 ? 10.898 -1.726 -5.473 1 76.25 187 MET B C 1
ATOM 3784 O O . MET B 1 187 ? 11.742 -1.734 -4.574 1 76.25 187 MET B O 1
ATOM 3788 N N . TRP B 1 188 ? 11.031 -2.326 -6.66 1 82.69 188 TRP B N 1
ATOM 3789 C CA . TRP B 1 188 ? 12.289 -2.975 -7.027 1 82.69 188 TRP B CA 1
ATOM 3790 C C . TRP B 1 188 ? 13.453 -1.987 -6.957 1 82.69 188 TRP B C 1
ATOM 3792 O O . TRP B 1 188 ? 14.547 -2.34 -6.523 1 82.69 188 TRP B O 1
ATOM 3802 N N . SER B 1 189 ? 13.227 -0.798 -7.25 1 80.5 189 SER B N 1
ATOM 3803 C CA . SER B 1 189 ? 14.266 0.231 -7.281 1 80.5 189 SER B CA 1
ATOM 3804 C C . SER B 1 189 ? 14.742 0.577 -5.879 1 80.5 189 SER B C 1
ATOM 3806 O O . SER B 1 189 ? 15.781 1.219 -5.715 1 80.5 189 SER B O 1
ATOM 3808 N N . THR B 1 190 ? 13.953 0.201 -4.863 1 72.62 190 THR B N 1
ATOM 3809 C CA . THR B 1 190 ? 14.312 0.559 -3.496 1 72.62 190 THR B CA 1
ATOM 3810 C C . THR B 1 190 ? 15.312 -0.437 -2.92 1 72.62 190 THR B C 1
ATOM 3812 O O . THR B 1 190 ? 15.883 -0.206 -1.851 1 72.62 190 THR B O 1
ATOM 3815 N N . LEU B 1 191 ? 15.516 -1.554 -3.602 1 79.44 191 LEU B N 1
ATOM 3816 C CA . LEU B 1 191 ? 16.516 -2.504 -3.137 1 79.44 191 LEU B CA 1
ATOM 3817 C C . LEU B 1 191 ? 17.922 -1.912 -3.244 1 79.44 191 LEU B C 1
ATOM 3819 O O . LEU B 1 191 ? 18.188 -1.097 -4.129 1 79.44 191 LEU B O 1
ATOM 3823 N N . PRO B 1 192 ? 18.859 -2.357 -2.326 1 78.81 192 PRO B N 1
ATOM 3824 C CA . PRO B 1 192 ? 20.25 -1.928 -2.488 1 78.81 192 PRO B CA 1
ATOM 3825 C C . PRO B 1 192 ? 20.797 -2.209 -3.887 1 78.81 192 PRO B C 1
ATOM 3827 O O . PRO B 1 192 ? 20.438 -3.215 -4.504 1 78.81 192 PRO B O 1
ATOM 3830 N N . ALA B 1 193 ? 21.734 -1.32 -4.383 1 83.12 193 ALA B N 1
ATOM 3831 C CA . ALA B 1 193 ? 22.219 -1.349 -5.754 1 83.12 193 ALA B CA 1
ATOM 3832 C C . ALA B 1 193 ? 22.875 -2.691 -6.078 1 83.12 193 ALA B C 1
ATOM 3834 O O . ALA B 1 193 ? 22.812 -3.158 -7.219 1 83.12 193 ALA B O 1
ATOM 3835 N N . ASP B 1 194 ? 23.391 -3.291 -5.059 1 88.69 194 ASP B N 1
ATOM 3836 C CA . ASP B 1 194 ? 24.125 -4.523 -5.297 1 88.69 194 ASP B CA 1
ATOM 3837 C C . ASP B 1 194 ? 23.266 -5.75 -5.02 1 88.69 194 ASP B C 1
ATOM 3839 O O . ASP B 1 194 ? 23.734 -6.887 -5.125 1 88.69 194 ASP B O 1
ATOM 3843 N N . ARG B 1 195 ? 22 -5.477 -4.703 1 87.88 195 ARG B N 1
ATOM 3844 C CA . ARG B 1 195 ? 21.109 -6.586 -4.395 1 87.88 195 ARG B CA 1
ATOM 3845 C C . ARG B 1 195 ? 20.344 -7.027 -5.633 1 87.88 195 ARG B C 1
ATOM 3847 O O . ARG B 1 195 ? 19.609 -6.234 -6.234 1 87.88 195 ARG B O 1
ATOM 3854 N N . SER B 1 196 ? 20.484 -8.312 -5.977 1 92.81 196 SER B N 1
ATOM 3855 C CA . SER B 1 196 ? 19.734 -8.867 -7.098 1 92.81 196 SER B CA 1
ATOM 3856 C C . SER B 1 196 ? 18.391 -9.438 -6.637 1 92.81 196 SER B C 1
ATOM 3858 O O . SER B 1 196 ? 18.219 -9.734 -5.453 1 92.81 196 SER B O 1
ATOM 3860 N N . LEU B 1 197 ? 17.469 -9.414 -7.5 1 92.38 197 LEU B N 1
ATOM 3861 C CA . LEU B 1 197 ? 16.172 -10.062 -7.324 1 92.38 197 LEU B CA 1
ATOM 3862 C C . LEU B 1 197 ? 16.016 -11.234 -8.289 1 92.38 197 LEU B C 1
ATOM 3864 O O . LEU B 1 197 ? 16.328 -11.117 -9.477 1 92.38 197 LEU B O 1
ATOM 3868 N N . GLN B 1 198 ? 15.641 -12.422 -7.777 1 95.56 198 GLN B N 1
ATOM 3869 C CA . GLN B 1 198 ? 15.344 -13.547 -8.656 1 95.56 198 GLN B CA 1
ATOM 3870 C C . GLN B 1 198 ? 13.898 -13.492 -9.148 1 95.56 198 GLN B C 1
ATOM 3872 O O . GLN B 1 198 ? 12.992 -13.148 -8.391 1 95.56 198 GLN B O 1
ATOM 3877 N N . LEU B 1 199 ? 13.719 -13.742 -10.438 1 96.56 199 LEU B N 1
ATOM 3878 C CA . LEU B 1 199 ? 12.414 -13.672 -11.094 1 96.56 199 LEU B CA 1
ATOM 3879 C C . LEU B 1 199 ? 12.18 -14.914 -11.953 1 96.56 199 LEU B C 1
ATOM 3881 O O . LEU B 1 199 ? 13.125 -15.523 -12.438 1 96.56 199 LEU B O 1
ATOM 3885 N N . VAL B 1 200 ? 10.977 -15.281 -12.117 1 97.94 200 VAL B N 1
ATOM 3886 C CA . VAL B 1 200 ? 10.555 -16.375 -12.984 1 97.94 200 VAL B CA 1
ATOM 3887 C C . VAL B 1 200 ? 9.305 -15.969 -13.758 1 97.94 200 VAL B C 1
ATOM 3889 O O . VAL B 1 200 ? 8.477 -15.203 -13.258 1 97.94 200 VAL B O 1
ATOM 3892 N N . SER B 1 201 ? 9.211 -16.375 -15.031 1 96.94 201 SER B N 1
ATOM 3893 C CA . SER B 1 201 ? 8.008 -16.094 -15.805 1 96.94 201 SER B CA 1
ATOM 3894 C C . SER B 1 201 ? 6.871 -17.047 -15.438 1 96.94 201 SER B C 1
ATOM 3896 O O . SER B 1 201 ? 7.117 -18.203 -15.117 1 96.94 201 SER B O 1
ATOM 3898 N N . VAL B 1 202 ? 5.676 -16.562 -15.562 1 96.62 202 VAL B N 1
ATOM 3899 C CA . VAL B 1 202 ? 4.496 -17.391 -15.328 1 96.62 202 VAL B CA 1
ATOM 3900 C C . VAL B 1 202 ? 4.488 -18.562 -16.312 1 96.62 202 VAL B C 1
ATOM 3902 O O . VAL B 1 202 ? 4.125 -19.688 -15.945 1 96.62 202 VAL B O 1
ATOM 3905 N N . ARG B 1 203 ? 4.934 -18.359 -17.5 1 95.94 203 ARG B N 1
ATOM 3906 C CA . ARG B 1 203 ? 5.062 -19.406 -18.516 1 95.94 203 ARG B CA 1
ATOM 3907 C C . ARG B 1 203 ? 5.934 -20.547 -18 1 95.94 203 ARG B C 1
ATOM 3909 O O . ARG B 1 203 ? 5.57 -21.719 -18.125 1 95.94 203 ARG B O 1
ATOM 3916 N N . ASP B 1 204 ? 7.035 -20.188 -17.438 1 98 204 ASP B N 1
ATOM 3917 C CA . ASP B 1 204 ? 7.984 -21.203 -17 1 98 204 ASP B CA 1
ATOM 3918 C C . ASP B 1 204 ? 7.457 -21.953 -15.781 1 98 204 ASP B C 1
ATOM 3920 O O . ASP B 1 204 ? 7.742 -23.141 -15.609 1 98 204 ASP B O 1
ATOM 3924 N N . ILE B 1 205 ? 6.684 -21.312 -14.906 1 98.25 205 ILE B N 1
ATOM 3925 C CA . ILE B 1 205 ? 6.004 -22.031 -13.836 1 98.25 205 ILE B CA 1
ATOM 3926 C C . ILE B 1 205 ? 5.121 -23.125 -14.438 1 98.25 205 ILE B C 1
ATOM 3928 O O . ILE B 1 205 ? 5.137 -24.266 -13.969 1 98.25 205 ILE B O 1
ATOM 3932 N N . GLY B 1 206 ? 4.359 -22.781 -15.492 1 98.06 206 GLY B N 1
ATOM 3933 C CA . GLY B 1 206 ? 3.531 -23.75 -16.188 1 98.06 206 GLY B CA 1
ATOM 3934 C C . GLY B 1 206 ? 4.324 -24.922 -16.75 1 98.06 206 GLY B C 1
ATOM 3935 O O . GLY B 1 206 ? 3.893 -26.062 -16.656 1 98.06 206 GLY B O 1
ATOM 3936 N N . LEU B 1 207 ? 5.484 -24.641 -17.312 1 97.38 207 LEU B N 1
ATOM 3937 C CA . LEU B 1 207 ? 6.328 -25.672 -17.891 1 97.38 207 LEU B CA 1
ATOM 3938 C C . LEU B 1 207 ? 6.781 -26.672 -16.828 1 97.38 207 LEU B C 1
ATOM 3940 O O . LEU B 1 207 ? 6.703 -27.891 -17.031 1 97.38 207 LEU B O 1
ATOM 3944 N N . PHE B 1 208 ? 7.215 -26.141 -15.727 1 98.19 208 PHE B N 1
ATOM 3945 C CA . PHE B 1 208 ? 7.695 -27.031 -14.672 1 98.19 208 PHE B CA 1
ATOM 3946 C C . PHE B 1 208 ? 6.539 -27.812 -14.055 1 98.19 208 PHE B C 1
ATOM 3948 O O . PHE B 1 208 ? 6.703 -28.969 -13.68 1 98.19 208 PHE B O 1
ATOM 3955 N N . ALA B 1 209 ? 5.371 -27.172 -13.938 1 98.69 209 ALA B N 1
ATOM 3956 C CA . ALA B 1 209 ? 4.195 -27.906 -13.469 1 98.69 209 ALA B CA 1
ATOM 3957 C C . ALA B 1 209 ? 3.852 -29.062 -14.406 1 98.69 209 ALA B C 1
ATOM 3959 O O . ALA B 1 209 ? 3.582 -30.172 -13.953 1 98.69 209 ALA B O 1
ATOM 3960 N N . ALA B 1 210 ? 3.863 -28.797 -15.688 1 97.88 210 ALA B N 1
ATOM 3961 C CA . ALA B 1 210 ? 3.553 -29.828 -16.688 1 97.88 210 ALA B CA 1
ATOM 3962 C C . ALA B 1 210 ? 4.566 -30.969 -16.625 1 97.88 210 ALA B C 1
ATOM 3964 O O . ALA B 1 210 ? 4.203 -32.125 -16.766 1 97.88 210 ALA B O 1
ATOM 3965 N N . LYS B 1 211 ? 5.848 -30.609 -16.422 1 97.38 211 LYS B N 1
ATOM 3966 C CA . LYS B 1 211 ? 6.871 -31.641 -16.266 1 97.38 211 LYS B CA 1
ATOM 3967 C C . LYS B 1 211 ? 6.582 -32.531 -15.07 1 97.38 211 LYS B C 1
ATOM 3969 O O . LYS B 1 211 ? 6.684 -33.781 -15.172 1 97.38 211 LYS B O 1
ATOM 3974 N N . ALA B 1 212 ? 6.227 -31.938 -13.992 1 98.12 212 ALA B N 1
ATOM 3975 C CA . ALA B 1 212 ? 5.906 -32.688 -12.781 1 98.12 212 ALA B CA 1
ATOM 3976 C C . ALA B 1 212 ? 4.695 -33.594 -13.008 1 98.12 212 ALA B C 1
ATOM 3978 O O . ALA B 1 212 ? 4.703 -34.781 -12.609 1 98.12 212 ALA B O 1
ATOM 3979 N N . ILE B 1 213 ? 3.689 -33.094 -13.688 1 97.75 213 ILE B N 1
ATOM 3980 C CA . ILE B 1 213 ? 2.451 -33.812 -13.922 1 97.75 213 ILE B CA 1
ATOM 3981 C C . ILE B 1 213 ? 2.707 -34.969 -14.891 1 97.75 213 ILE B C 1
ATOM 3983 O O . ILE B 1 213 ? 2.131 -36.062 -14.742 1 97.75 213 ILE B O 1
ATOM 3987 N N . ALA B 1 214 ? 3.588 -34.812 -15.797 1 95.81 214 ALA B N 1
ATOM 3988 C CA . ALA B 1 214 ? 3.889 -35.812 -16.812 1 95.81 214 ALA B CA 1
ATOM 3989 C C . ALA B 1 214 ? 4.742 -36.938 -16.234 1 95.81 214 ALA B C 1
ATOM 3991 O O . ALA B 1 214 ? 4.719 -38.062 -16.734 1 95.81 214 ALA B O 1
ATOM 3992 N N . ASP B 1 215 ? 5.492 -36.656 -15.188 1 96.31 215 ASP B N 1
ATOM 3993 C CA . ASP B 1 215 ? 6.391 -37.625 -14.578 1 96.31 215 ASP B CA 1
ATOM 3994 C C . ASP B 1 215 ? 6.258 -37.625 -13.055 1 96.31 215 ASP B C 1
ATOM 3996 O O . ASP B 1 215 ? 7.215 -37.281 -12.352 1 96.31 215 ASP B O 1
ATOM 4000 N N . PRO B 1 216 ? 5.105 -38.062 -12.578 1 97.19 216 PRO B N 1
ATOM 4001 C CA . PRO B 1 216 ? 4.855 -38 -11.133 1 97.19 216 PRO B CA 1
ATOM 4002 C C . PRO B 1 216 ? 5.926 -38.75 -10.32 1 97.19 216 PRO B C 1
ATOM 4004 O O . PRO B 1 216 ? 6.305 -38.281 -9.242 1 97.19 216 PRO B O 1
ATOM 4007 N N . GLU B 1 217 ? 6.441 -39.812 -10.758 1 97.31 217 GLU B N 1
ATOM 4008 C CA . GLU B 1 217 ? 7.438 -40.562 -10.016 1 97.31 217 GLU B CA 1
ATOM 4009 C C . GLU B 1 217 ? 8.766 -39.812 -9.93 1 97.31 217 GLU B C 1
ATOM 4011 O O . GLU B 1 217 ? 9.359 -39.719 -8.859 1 97.31 217 GLU B O 1
ATOM 4016 N N . GLY B 1 218 ? 9.234 -39.25 -11.07 1 97.56 218 GLY B N 1
ATOM 4017 C CA . GLY B 1 218 ? 10.492 -38.531 -11.109 1 97.56 218 GLY B CA 1
ATOM 4018 C C . GLY B 1 218 ? 10.469 -37.25 -10.297 1 97.56 218 GLY B C 1
ATOM 4019 O O . GLY B 1 218 ? 11.508 -36.781 -9.836 1 97.56 218 GLY B O 1
ATOM 4020 N N . TRP B 1 219 ? 9.266 -36.719 -10.07 1 98.12 219 TRP B N 1
ATOM 4021 C CA . TRP B 1 219 ? 9.148 -35.438 -9.398 1 98.12 219 TRP B CA 1
ATOM 4022 C C . TRP B 1 219 ? 8.625 -35.625 -7.977 1 98.12 219 TRP B C 1
ATOM 4024 O O . TRP B 1 219 ? 8.383 -34.625 -7.273 1 98.12 219 TRP B O 1
ATOM 4034 N N . ASP B 1 220 ? 8.445 -36.906 -7.562 1 98.62 220 ASP B N 1
ATOM 4035 C CA . ASP B 1 220 ? 7.895 -37.188 -6.234 1 98.62 220 ASP B CA 1
ATOM 4036 C C . ASP B 1 220 ? 8.805 -36.625 -5.141 1 98.62 220 ASP B C 1
ATOM 4038 O O . ASP B 1 220 ? 10.023 -36.812 -5.191 1 98.62 220 ASP B O 1
ATOM 4042 N N . ARG B 1 221 ? 8.219 -35.875 -4.25 1 98.38 221 ARG B N 1
ATOM 4043 C CA . ARG B 1 221 ? 8.875 -35.344 -3.059 1 98.38 221 ARG B CA 1
ATOM 4044 C C . ARG B 1 221 ? 9.945 -34.312 -3.432 1 98.38 221 ARG B C 1
ATOM 4046 O O . ARG B 1 221 ? 11 -34.281 -2.803 1 98.38 221 ARG B O 1
ATOM 4053 N N . ARG B 1 222 ? 9.672 -33.562 -4.488 1 98.06 222 ARG B N 1
ATOM 4054 C CA . ARG B 1 222 ? 10.539 -32.469 -4.867 1 98.06 222 ARG B CA 1
ATOM 4055 C C . ARG B 1 222 ? 9.883 -31.125 -4.539 1 98.06 222 ARG B C 1
ATOM 4057 O O . ARG B 1 222 ? 8.703 -30.922 -4.836 1 98.06 222 ARG B O 1
ATOM 4064 N N . ALA B 1 223 ? 10.625 -30.344 -3.814 1 98.5 223 ALA B N 1
ATOM 4065 C CA . ALA B 1 223 ? 10.305 -28.922 -3.66 1 98.5 223 ALA B CA 1
ATOM 4066 C C . ALA B 1 223 ? 11.312 -28.062 -4.398 1 98.5 223 ALA B C 1
ATOM 4068 O O . ALA B 1 223 ? 12.469 -27.938 -3.975 1 98.5 223 ALA B O 1
ATOM 4069 N N . VAL B 1 224 ? 10.891 -27.469 -5.512 1 98.12 224 VAL B N 1
ATOM 4070 C CA . VAL B 1 224 ? 11.82 -26.875 -6.461 1 98.12 224 VAL B CA 1
ATOM 4071 C C . VAL B 1 224 ? 11.625 -25.359 -6.48 1 98.12 224 VAL B C 1
ATOM 4073 O O . VAL B 1 224 ? 10.516 -24.859 -6.691 1 98.12 224 VAL B O 1
ATOM 4076 N N . SER B 1 225 ? 12.719 -24.641 -6.195 1 98.25 225 SER B N 1
ATOM 4077 C CA . SER B 1 225 ? 12.727 -23.188 -6.379 1 98.25 225 SER B CA 1
ATOM 4078 C C . SER B 1 225 ? 12.867 -22.828 -7.852 1 98.25 225 SER B C 1
ATOM 4080 O O . SER B 1 225 ? 13.703 -23.391 -8.562 1 98.25 225 SER B O 1
ATOM 4082 N N . LEU B 1 226 ? 11.992 -21.922 -8.305 1 98.38 226 LEU B N 1
ATOM 4083 C CA . LEU B 1 226 ? 11.969 -21.594 -9.719 1 98.38 226 LEU B CA 1
ATOM 4084 C C . LEU B 1 226 ? 12.414 -20.141 -9.953 1 98.38 226 LEU B C 1
ATOM 4086 O O . LEU B 1 226 ? 11.805 -19.219 -9.414 1 98.38 226 LEU B O 1
ATOM 4090 N N . ALA B 1 227 ? 13.414 -19.953 -10.688 1 98.12 227 ALA B N 1
ATOM 4091 C CA . ALA B 1 227 ? 13.898 -18.656 -11.156 1 98.12 227 ALA B CA 1
ATOM 4092 C C . ALA B 1 227 ? 14.625 -18.781 -12.484 1 98.12 227 ALA B C 1
ATOM 4094 O O . ALA B 1 227 ? 15.367 -19.75 -12.703 1 98.12 227 ALA B O 1
ATOM 4095 N N . GLY B 1 228 ? 14.398 -17.891 -13.383 1 97.38 228 GLY B N 1
ATOM 4096 C CA . GLY B 1 228 ? 15.117 -17.844 -14.648 1 97.38 228 GLY B CA 1
ATOM 4097 C C . GLY B 1 228 ? 16.031 -16.641 -14.773 1 97.38 228 GLY B C 1
ATOM 4098 O O . GLY B 1 228 ? 16.812 -16.547 -15.727 1 97.38 228 GLY B O 1
ATOM 4099 N N . GLU B 1 229 ? 15.914 -15.727 -13.797 1 95.62 229 GLU B N 1
ATOM 4100 C CA . GLU B 1 229 ? 16.703 -14.5 -13.789 1 95.62 229 GLU B CA 1
ATOM 4101 C C . GLU B 1 229 ? 17.172 -14.148 -12.383 1 95.62 229 GLU B C 1
ATOM 4103 O O . GLU B 1 229 ? 16.453 -14.398 -11.406 1 95.62 229 GLU B O 1
ATOM 4108 N N . ASP B 1 230 ? 18.359 -13.75 -12.211 1 96.25 230 ASP B N 1
ATOM 4109 C CA . ASP B 1 230 ? 18.953 -13.117 -11.039 1 96.25 230 ASP B CA 1
ATOM 4110 C C . ASP B 1 230 ? 19.656 -11.812 -11.414 1 96.25 230 ASP B C 1
ATOM 4112 O O . ASP B 1 230 ? 20.75 -11.836 -11.961 1 96.25 230 ASP B O 1
ATOM 4116 N N . ILE B 1 231 ? 18.922 -10.641 -11.117 1 94.88 231 ILE B N 1
ATOM 4117 C CA . ILE B 1 231 ? 19.391 -9.414 -11.75 1 94.88 231 ILE B CA 1
ATOM 4118 C C . ILE B 1 231 ? 19.156 -8.227 -10.812 1 94.88 231 ILE B C 1
ATOM 4120 O O . ILE B 1 231 ? 18.156 -8.188 -10.102 1 94.88 231 ILE B O 1
ATOM 4124 N N . THR B 1 232 ? 20.109 -7.285 -10.828 1 92.81 232 THR B N 1
ATOM 4125 C CA . THR B 1 232 ? 19.922 -6.031 -10.102 1 92.81 232 THR B CA 1
ATOM 4126 C C . THR B 1 232 ? 18.953 -5.121 -10.844 1 92.81 232 THR B C 1
ATOM 4128 O O . THR B 1 232 ? 18.703 -5.309 -12.039 1 92.81 232 THR B O 1
ATOM 4131 N N . TYR B 1 233 ? 18.422 -4.172 -10.133 1 90 233 TYR B N 1
ATOM 4132 C CA . TYR B 1 233 ? 17.5 -3.238 -10.758 1 90 233 TYR B CA 1
ATOM 4133 C C . TYR B 1 233 ? 18.172 -2.459 -11.875 1 90 233 TYR B C 1
ATOM 4135 O O . TYR B 1 233 ? 17.594 -2.256 -12.945 1 90 233 TYR B O 1
ATOM 4143 N N . ALA B 1 234 ? 19.406 -2.014 -11.625 1 91.56 234 ALA B N 1
ATOM 4144 C CA . ALA B 1 234 ? 20.156 -1.248 -12.625 1 91.56 234 ALA B CA 1
ATOM 4145 C C . ALA B 1 234 ? 20.328 -2.051 -13.906 1 91.56 234 ALA B C 1
ATOM 4147 O O . ALA B 1 234 ? 20.094 -1.538 -15.008 1 91.56 234 ALA B O 1
ATOM 4148 N N . LYS B 1 235 ? 20.703 -3.275 -13.789 1 95 235 LYS B N 1
ATOM 4149 C CA . LYS B 1 235 ? 20.906 -4.125 -14.961 1 95 235 LYS B CA 1
ATOM 4150 C C . LYS B 1 235 ? 19.578 -4.422 -15.648 1 95 235 LYS B C 1
ATOM 4152 O O . LYS B 1 235 ? 19.516 -4.508 -16.875 1 95 235 LYS B O 1
ATOM 4157 N N . ALA B 1 236 ? 18.516 -4.613 -14.898 1 94.56 236 ALA B N 1
ATOM 4158 C CA . ALA B 1 236 ? 17.203 -4.836 -15.469 1 94.56 236 ALA B CA 1
ATOM 4159 C C . ALA B 1 236 ? 16.766 -3.646 -16.328 1 94.56 236 ALA B C 1
ATOM 4161 O O . ALA B 1 236 ? 16.203 -3.824 -17.406 1 94.56 236 ALA B O 1
ATOM 4162 N N . ARG B 1 237 ? 17.031 -2.506 -15.797 1 92.12 237 ARG B N 1
ATOM 4163 C CA . ARG B 1 237 ? 16.703 -1.306 -16.547 1 92.12 237 ARG B CA 1
ATOM 4164 C C . ARG B 1 237 ? 17.453 -1.263 -17.875 1 92.12 237 ARG B C 1
ATOM 4166 O O . ARG B 1 237 ? 16.891 -0.868 -18.906 1 92.12 237 ARG B O 1
ATOM 4173 N N . GLU B 1 238 ? 18.688 -1.626 -17.828 1 94.62 238 GLU B N 1
ATOM 4174 C CA . GLU B 1 238 ? 19.5 -1.658 -19.047 1 94.62 238 GLU B CA 1
ATOM 4175 C C . GLU B 1 238 ? 18.922 -2.643 -20.062 1 94.62 238 GLU B C 1
ATOM 4177 O O . GLU B 1 238 ? 18.781 -2.316 -21.25 1 94.62 238 GLU B O 1
ATOM 4182 N N . VAL B 1 239 ? 18.609 -3.842 -19.625 1 94.06 239 VAL B N 1
ATOM 4183 C CA . VAL B 1 239 ? 18.047 -4.875 -20.5 1 94.06 239 VAL B CA 1
ATOM 4184 C C . VAL B 1 239 ? 16.719 -4.406 -21.062 1 94.06 239 VAL B C 1
ATOM 4186 O O . VAL B 1 239 ? 16.453 -4.562 -22.266 1 94.06 239 VAL B O 1
ATOM 4189 N N . PHE B 1 240 ? 15.891 -3.824 -20.172 1 92 240 PHE B N 1
ATOM 4190 C CA . PHE B 1 240 ? 14.578 -3.336 -20.594 1 92 240 PHE B CA 1
ATOM 4191 C C . PHE B 1 240 ? 14.711 -2.299 -21.703 1 92 240 PHE B C 1
ATOM 4193 O O . PHE B 1 240 ? 14.031 -2.379 -22.719 1 92 240 PHE B O 1
ATOM 4200 N N . LYS B 1 241 ? 15.609 -1.341 -21.5 1 90.94 241 LYS B N 1
ATOM 4201 C CA . LYS B 1 241 ? 15.82 -0.283 -22.484 1 90.94 241 LYS B CA 1
ATOM 4202 C C . LYS B 1 241 ? 16.297 -0.856 -23.812 1 90.94 241 LYS B C 1
ATOM 4204 O O . LYS B 1 241 ? 15.836 -0.45 -24.891 1 90.94 241 LYS B O 1
ATOM 4209 N N . ARG B 1 242 ? 17.188 -1.737 -23.766 1 92.38 242 ARG B N 1
ATOM 4210 C CA . ARG B 1 242 ? 17.734 -2.34 -24.969 1 92.38 242 ARG B CA 1
ATOM 4211 C C . ARG B 1 242 ? 16.672 -3.105 -25.75 1 92.38 242 ARG B C 1
ATOM 4213 O O . ARG B 1 242 ? 16.625 -3.043 -26.969 1 92.38 242 ARG B O 1
ATOM 4220 N N . VAL B 1 243 ? 15.773 -3.797 -25.078 1 90 243 VAL B N 1
ATOM 4221 C CA . VAL B 1 243 ? 14.828 -4.703 -25.734 1 90 243 VAL B CA 1
ATOM 4222 C C . VAL B 1 243 ? 13.57 -3.943 -26.125 1 90 243 VAL B C 1
ATOM 4224 O O . VAL B 1 243 ? 13.047 -4.125 -27.234 1 90 243 VAL B O 1
ATOM 4227 N N . VAL B 1 244 ? 13.102 -3.094 -25.219 1 87.38 244 VAL B N 1
ATOM 4228 C CA . VAL B 1 244 ? 11.812 -2.434 -25.422 1 87.38 244 VAL B CA 1
ATOM 4229 C C . VAL B 1 244 ? 12.023 -1.098 -26.125 1 87.38 244 VAL B C 1
ATOM 4231 O O . VAL B 1 244 ? 11.133 -0.623 -26.844 1 87.38 244 VAL B O 1
ATOM 4234 N N . GLY B 1 245 ? 13.188 -0.439 -25.875 1 86.81 245 GLY B N 1
ATOM 4235 C CA . GLY B 1 245 ? 13.5 0.811 -26.547 1 86.81 245 GLY B CA 1
ATOM 4236 C C . GLY B 1 245 ? 13.133 2.037 -25.734 1 86.81 245 GLY B C 1
ATOM 4237 O O . GLY B 1 245 ? 13.273 3.166 -26.203 1 86.81 245 GLY B O 1
ATOM 4238 N N . SER B 1 246 ? 12.555 1.866 -24.578 1 84.38 246 SER B N 1
ATOM 4239 C CA . SER B 1 246 ? 12.234 2.949 -23.656 1 84.38 246 SER B CA 1
ATOM 4240 C C . SER B 1 246 ? 12.664 2.602 -22.219 1 84.38 246 SER B C 1
ATOM 4242 O O . SER B 1 246 ? 12.977 1.446 -21.922 1 84.38 246 SER B O 1
ATOM 4244 N N . ASP B 1 247 ? 12.719 3.582 -21.406 1 85.38 247 ASP B N 1
ATOM 4245 C CA . ASP B 1 247 ? 13.055 3.324 -20 1 85.38 247 ASP B CA 1
ATOM 4246 C C . ASP B 1 247 ? 11.953 2.525 -19.312 1 85.38 247 ASP B C 1
ATOM 4248 O O . ASP B 1 247 ? 10.773 2.652 -19.656 1 85.38 247 ASP B O 1
ATOM 4252 N N . MET B 1 248 ? 12.367 1.666 -18.438 1 84.62 248 MET B N 1
ATOM 4253 C CA . MET B 1 248 ? 11.391 0.961 -17.609 1 84.62 248 MET B CA 1
ATOM 4254 C C . MET B 1 248 ? 10.523 1.946 -16.844 1 84.62 248 MET B C 1
ATOM 4256 O O . MET B 1 248 ? 11.039 2.836 -16.156 1 84.62 248 MET B O 1
ATOM 4260 N N . PRO B 1 249 ? 9.258 1.844 -17.078 1 71.44 249 PRO B N 1
ATOM 4261 C CA . PRO B 1 249 ? 8.375 2.785 -16.375 1 71.44 249 PRO B CA 1
ATOM 4262 C C . PRO B 1 249 ? 8.461 2.65 -14.859 1 71.44 249 PRO B C 1
ATOM 4264 O O . PRO B 1 249 ? 8.586 1.537 -14.344 1 71.44 249 PRO B O 1
ATOM 4267 N N . GLN B 1 250 ? 8.844 3.607 -14.133 1 62.75 250 GLN B N 1
ATOM 4268 C CA . GLN B 1 250 ? 8.797 3.617 -12.672 1 62.75 250 GLN B CA 1
ATOM 4269 C C . GLN B 1 250 ? 7.934 4.762 -12.156 1 62.75 250 GLN B C 1
ATOM 4271 O O . GLN B 1 250 ? 7.805 5.797 -12.812 1 62.75 250 GLN B O 1
ATOM 4276 N N . THR B 1 251 ? 7.039 4.43 -11.414 1 56.53 251 THR B N 1
ATOM 4277 C CA . THR B 1 251 ? 6.5 5.586 -10.711 1 56.53 251 THR B CA 1
ATOM 4278 C C . THR B 1 251 ? 7.594 6.285 -9.906 1 56.53 251 THR B C 1
ATOM 4280 O O . THR B 1 251 ? 8.641 5.699 -9.641 1 56.53 251 THR B O 1
ATOM 4283 N N . TYR B 1 252 ? 7.75 7.543 -9.68 1 48.84 252 TYR B N 1
ATOM 4284 C CA . TYR B 1 252 ? 8.844 8.266 -9.039 1 48.84 252 TYR B CA 1
ATOM 4285 C C . TYR B 1 252 ? 9.367 7.492 -7.836 1 48.84 252 TYR B C 1
ATOM 4287 O O . TYR B 1 252 ? 8.594 6.887 -7.094 1 48.84 252 TYR B O 1
ATOM 4295 N N . THR B 1 253 ? 10.68 6.941 -8.016 1 47.41 253 THR B N 1
ATOM 4296 C CA . THR B 1 253 ? 11.43 6.277 -6.953 1 47.41 253 THR B CA 1
ATOM 4297 C C . THR B 1 253 ? 10.93 6.719 -5.582 1 47.41 253 THR B C 1
ATOM 4299 O O . THR B 1 253 ? 10.75 5.891 -4.684 1 47.41 253 THR B O 1
ATOM 4302 N N . ILE B 1 254 ? 11 8 -5.445 1 42.25 254 ILE B N 1
ATOM 4303 C CA . ILE B 1 254 ? 10.547 8.562 -4.18 1 42.25 254 ILE B CA 1
ATOM 4304 C C . ILE B 1 254 ? 9.141 8.07 -3.861 1 42.25 254 ILE B C 1
ATOM 4306 O O . ILE B 1 254 ? 8.844 7.715 -2.721 1 42.25 254 ILE B O 1
ATOM 4310 N N . LEU B 1 255 ? 8.484 7.797 -4.973 1 47.69 255 LEU B N 1
ATOM 4311 C CA . LEU B 1 255 ? 7.09 7.391 -4.836 1 47.69 255 LEU B CA 1
ATOM 4312 C C . LEU B 1 255 ? 6.988 5.93 -4.414 1 47.69 255 LEU B C 1
ATOM 4314 O O . LEU B 1 255 ? 6.141 5.57 -3.594 1 47.69 255 LEU B O 1
ATOM 4318 N N . GLY B 1 256 ? 7.953 5.152 -4.984 1 51.5 256 GLY B N 1
ATOM 4319 C CA . GLY B 1 256 ? 7.91 3.748 -4.609 1 51.5 256 GLY B CA 1
ATOM 4320 C C . GLY B 1 256 ? 8.211 3.514 -3.141 1 51.5 256 GLY B C 1
ATOM 4321 O O . GLY B 1 256 ? 7.48 2.797 -2.457 1 51.5 256 GLY B O 1
ATOM 4322 N N . GLN B 1 257 ? 9.391 4.113 -2.789 1 51.53 257 GLN B N 1
ATOM 4323 C CA . GLN B 1 257 ? 9.719 4.02 -1.372 1 51.53 257 GLN B CA 1
ATOM 4324 C C . GLN B 1 257 ? 8.633 4.645 -0.506 1 51.53 257 GLN B C 1
ATOM 4326 O O . GLN B 1 257 ? 8.266 4.09 0.531 1 51.53 257 GLN B O 1
ATOM 4331 N N . GLY B 1 258 ? 8.234 5.809 -1.015 1 54.66 258 GLY B N 1
ATOM 4332 C CA . GLY B 1 258 ? 7.156 6.496 -0.328 1 54.66 258 GLY B CA 1
ATOM 4333 C C . GLY B 1 258 ? 5.871 5.691 -0.281 1 54.66 258 GLY B C 1
ATOM 4334 O O . GLY B 1 258 ? 5.188 5.664 0.744 1 54.66 258 GLY B O 1
ATOM 4335 N N . MET B 1 259 ? 5.773 4.93 -1.368 1 55.5 259 MET B N 1
ATOM 4336 C CA . MET B 1 259 ? 4.559 4.121 -1.451 1 55.5 259 MET B CA 1
ATOM 4337 C C . MET B 1 259 ? 4.617 2.947 -0.478 1 55.5 259 MET B C 1
ATOM 4339 O O . MET B 1 259 ? 3.633 2.646 0.198 1 55.5 259 MET B O 1
ATOM 4343 N N . LEU B 1 260 ? 5.777 2.305 -0.524 1 55.81 260 LEU B N 1
ATOM 4344 C CA . LEU B 1 260 ? 5.91 1.188 0.405 1 55.81 260 LEU B CA 1
ATOM 4345 C C . LEU B 1 260 ? 5.742 1.656 1.847 1 55.81 260 LEU B C 1
ATOM 4347 O O . LEU B 1 260 ? 5.066 0.998 2.643 1 55.81 260 LEU B O 1
ATOM 4351 N N . TRP B 1 261 ? 6.441 2.729 2.148 1 58.25 261 TRP B N 1
ATOM 4352 C CA . TRP B 1 261 ? 6.32 3.291 3.488 1 58.25 261 TRP B CA 1
ATOM 4353 C C . TRP B 1 261 ? 4.879 3.693 3.783 1 58.25 261 TRP B C 1
ATOM 4355 O O . TRP B 1 261 ? 4.363 3.416 4.867 1 58.25 261 TRP B O 1
ATOM 4365 N N . ALA B 1 262 ? 4.379 4.172 2.723 1 60.25 262 ALA B N 1
ATOM 4366 C CA . ALA B 1 262 ? 3.004 4.637 2.889 1 60.25 262 ALA B CA 1
ATOM 4367 C C . ALA B 1 262 ? 2.051 3.467 3.102 1 60.25 262 ALA B C 1
ATOM 4369 O O . ALA B 1 262 ? 1.155 3.533 3.949 1 60.25 262 ALA B O 1
ATOM 4370 N N . ILE B 1 263 ? 2.469 2.439 2.412 1 58.94 263 ILE B N 1
ATOM 4371 C CA . ILE B 1 263 ? 1.6 1.271 2.498 1 58.94 263 ILE B CA 1
ATOM 4372 C C . ILE B 1 263 ? 1.73 0.631 3.879 1 58.94 263 ILE B C 1
ATOM 4374 O O . ILE B 1 263 ? 0.727 0.323 4.523 1 58.94 263 ILE B O 1
ATOM 4378 N N . ALA B 1 264 ? 2.906 0.362 4.375 1 60.16 264 ALA B N 1
ATOM 4379 C CA . ALA B 1 264 ? 3.131 -0.237 5.688 1 60.16 264 ALA B CA 1
ATOM 4380 C C . ALA B 1 264 ? 2.586 0.657 6.801 1 60.16 264 ALA B C 1
ATOM 4382 O O . ALA B 1 264 ? 1.973 0.17 7.75 1 60.16 264 ALA B O 1
ATOM 4383 N N . ASP B 1 265 ? 2.762 1.9 6.66 1 67.69 265 ASP B N 1
ATOM 4384 C CA . ASP B 1 265 ? 2.287 2.877 7.637 1 67.69 265 ASP B CA 1
ATOM 4385 C C . ASP B 1 265 ? 0.761 2.914 7.68 1 67.69 265 ASP B C 1
ATOM 4387 O O . ASP B 1 265 ? 0.167 2.941 8.758 1 67.69 265 ASP B O 1
ATOM 4391 N N . MET B 1 266 ? 0.178 2.762 6.508 1 69.06 266 MET B N 1
ATOM 4392 C CA . MET B 1 266 ? -1.279 2.785 6.422 1 69.06 266 MET B CA 1
ATOM 4393 C C . MET B 1 266 ? -1.883 1.55 7.082 1 69.06 266 MET B C 1
ATOM 4395 O O . MET B 1 266 ? -2.906 1.641 7.762 1 69.06 266 MET B O 1
ATOM 4399 N N . GLY B 1 267 ? -1.211 0.389 6.836 1 65.69 267 GLY B N 1
ATOM 4400 C CA . GLY B 1 267 ? -1.671 -0.82 7.5 1 65.69 267 GLY B CA 1
ATOM 4401 C C . GLY B 1 267 ? -1.637 -0.719 9.016 1 65.69 267 GLY B C 1
ATOM 4402 O O . GLY B 1 267 ? -2.607 -1.072 9.688 1 65.69 267 GLY B O 1
ATOM 4403 N N . LYS B 1 268 ? -0.56 -0.3 9.57 1 71.12 268 LYS B N 1
ATOM 4404 C CA . LYS B 1 268 ? -0.428 -0.124 11.016 1 71.12 268 LYS B CA 1
ATOM 4405 C C . LYS B 1 268 ? -1.396 0.936 11.531 1 71.12 268 LYS B C 1
ATOM 4407 O O . LYS B 1 268 ? -1.961 0.792 12.617 1 71.12 268 LYS B O 1
ATOM 4412 N N . MET B 1 269 ? -1.653 1.994 10.734 1 77.25 269 MET B N 1
ATOM 4413 C CA . MET B 1 269 ? -2.564 3.072 11.109 1 77.25 269 MET B CA 1
ATOM 4414 C C . MET B 1 269 ? -3.998 2.564 11.211 1 77.25 269 MET B C 1
ATOM 4416 O O . MET B 1 269 ? -4.691 2.842 12.188 1 77.25 269 MET B O 1
ATOM 4420 N N . PHE B 1 270 ? -4.406 1.779 10.344 1 73.12 270 PHE B N 1
ATOM 4421 C CA . PHE B 1 270 ? -5.777 1.287 10.391 1 73.12 270 PHE B CA 1
ATOM 4422 C C . PHE B 1 270 ? -5.922 0.194 11.445 1 73.12 270 PHE B C 1
ATOM 4424 O O . PHE B 1 270 ? -7 0.013 12.016 1 73.12 270 PHE B O 1
ATOM 4431 N N . GLY B 1 271 ? -4.758 -0.593 11.656 1 69.94 271 GLY B N 1
ATOM 4432 C CA . GLY B 1 271 ? -4.754 -1.431 12.844 1 69.94 271 GLY B CA 1
ATOM 4433 C C . GLY B 1 271 ? -4.988 -0.65 14.125 1 69.94 271 GLY B C 1
ATOM 4434 O O . GLY B 1 271 ? -5.758 -1.077 14.984 1 69.94 271 GLY B O 1
ATOM 4435 N N . PHE B 1 272 ? -4.367 0.523 14.258 1 79.75 272 PHE B N 1
ATOM 4436 C CA . PHE B 1 272 ? -4.566 1.423 15.391 1 79.75 272 PHE B CA 1
ATOM 4437 C C . PHE B 1 272 ? -6.012 1.906 15.453 1 79.75 272 PHE B C 1
ATOM 4439 O O . PHE B 1 272 ? -6.609 1.949 16.531 1 79.75 272 PHE B O 1
ATOM 4446 N N . PHE B 1 273 ? -6.637 2.291 14.312 1 80.5 273 PHE B N 1
ATOM 4447 C CA . PHE B 1 273 ? -8.023 2.746 14.289 1 80.5 273 PHE B CA 1
ATOM 4448 C C . PHE B 1 273 ? -8.961 1.644 14.758 1 80.5 273 PHE B C 1
ATOM 4450 O O . PHE B 1 273 ? -9.93 1.908 15.469 1 80.5 273 PHE B O 1
ATOM 4457 N N . LYS B 1 274 ? -8.664 0.406 14.359 1 72.81 274 LYS B N 1
ATOM 4458 C CA . LYS B 1 274 ? -9.5 -0.74 14.703 1 72.81 274 LYS B CA 1
ATOM 4459 C C . LYS B 1 274 ? -9.391 -1.073 16.188 1 72.81 274 LYS B C 1
ATOM 4461 O O . LYS B 1 274 ? -10.398 -1.395 16.828 1 72.81 274 LYS B O 1
ATOM 4466 N N . GLY B 1 275 ? -8.242 -1.034 16.812 1 73.19 275 GLY B N 1
ATOM 4467 C CA . GLY B 1 275 ? -7.992 -1.51 18.156 1 73.19 275 GLY B CA 1
ATOM 4468 C C . GLY B 1 275 ? -8.141 -0.426 19.203 1 73.19 275 GLY B C 1
ATOM 4469 O O . GLY B 1 275 ? -8.508 -0.708 20.344 1 73.19 275 GLY B O 1
ATOM 4470 N N . GLU B 1 276 ? -7.676 0.843 18.984 1 84.06 276 GLU B N 1
ATOM 4471 C CA . GLU B 1 276 ? -7.691 1.952 19.938 1 84.06 276 GLU B CA 1
ATOM 4472 C C . GLU B 1 276 ? -8.445 3.152 19.359 1 84.06 276 GLU B C 1
ATOM 4474 O O . GLU B 1 276 ? -9.656 3.287 19.562 1 84.06 276 GLU B O 1
ATOM 4479 N N . GLY B 1 277 ? -7.879 3.887 18.234 1 85.06 277 GLY B N 1
ATOM 4480 C CA . GLY B 1 277 ? -8.477 5.031 17.562 1 85.06 277 GLY B CA 1
ATOM 4481 C C . GLY B 1 277 ? -8.156 6.352 18.234 1 85.06 277 GLY B C 1
ATOM 4482 O O . GLY B 1 277 ? -7.512 6.375 19.297 1 85.06 277 GLY B O 1
ATOM 4483 N N . TYR B 1 278 ? -8.578 7.484 17.609 1 94 278 TYR B N 1
ATOM 4484 C CA . TYR B 1 278 ? -8.398 8.836 18.125 1 94 278 TYR B CA 1
ATOM 4485 C C . TYR B 1 278 ? -9.328 9.109 19.297 1 94 278 TYR B C 1
ATOM 4487 O O . TYR B 1 278 ? -10.227 8.312 19.578 1 94 278 TYR B O 1
ATOM 4495 N N . GLY B 1 279 ? -8.977 10.078 20.062 1 92.5 279 GLY B N 1
ATOM 4496 C CA . GLY B 1 279 ? -9.773 10.367 21.234 1 92.5 279 GLY B CA 1
ATOM 4497 C C . GLY B 1 279 ? -9.906 11.852 21.516 1 92.5 279 GLY B C 1
ATOM 4498 O O . GLY B 1 279 ? -9.781 12.289 22.656 1 92.5 279 GLY B O 1
ATOM 4499 N N . ALA B 1 280 ? -10.109 12.711 20.484 1 97.56 280 ALA B N 1
ATOM 4500 C CA . ALA B 1 280 ? -10.281 14.148 20.656 1 97.56 280 ALA B CA 1
ATOM 4501 C C . ALA B 1 280 ? -11.625 14.469 21.312 1 97.56 280 ALA B C 1
ATOM 4503 O O . ALA B 1 280 ? -12.617 13.781 21.062 1 97.56 280 ALA B O 1
ATOM 4504 N N . ASP B 1 281 ? -11.711 15.445 22.188 1 94.38 281 ASP B N 1
ATOM 4505 C CA . ASP B 1 281 ? -12.938 15.953 22.812 1 94.38 281 ASP B CA 1
ATOM 4506 C C . ASP B 1 281 ? -13.625 16.969 21.906 1 94.38 281 ASP B C 1
ATOM 4508 O O . ASP B 1 281 ? -13.477 18.172 22.094 1 94.38 281 ASP B O 1
ATOM 4512 N N . ILE B 1 282 ? -14.484 16.484 21.016 1 95.5 282 ILE B N 1
ATOM 4513 C CA . ILE B 1 282 ? -15.078 17.297 19.969 1 95.5 282 ILE B CA 1
ATOM 4514 C C . ILE B 1 282 ? -15.969 18.375 20.609 1 95.5 282 ILE B C 1
ATOM 4516 O O . ILE B 1 282 ? -15.977 19.531 20.156 1 95.5 282 ILE B O 1
ATOM 4520 N N . GLN B 1 283 ? -16.703 17.938 21.578 1 93.62 283 GLN B N 1
ATOM 4521 C CA . GLN B 1 283 ? -17.578 18.906 22.25 1 93.62 283 GLN B CA 1
ATOM 4522 C C . GLN B 1 283 ? -16.766 20.047 22.844 1 93.62 283 GLN B C 1
ATOM 4524 O O . GLN B 1 283 ? -17.141 21.219 22.719 1 93.62 283 GLN B O 1
ATOM 4529 N N . GLY B 1 284 ? -15.648 19.781 23.531 1 94.5 284 GLY B N 1
ATOM 4530 C CA . GLY B 1 284 ? -14.766 20.812 24.062 1 94.5 284 GLY B CA 1
ATOM 4531 C C . GLY B 1 284 ? -14.172 21.703 22.984 1 94.5 284 GLY B C 1
ATOM 4532 O O . GLY B 1 284 ? -14.086 22.922 23.156 1 94.5 284 GLY B O 1
ATOM 4533 N N . LEU B 1 285 ? -13.789 21.125 21.859 1 95.25 285 LEU B N 1
ATOM 4534 C CA . LEU B 1 285 ? -13.211 21.875 20.75 1 95.25 285 LEU B CA 1
ATOM 4535 C C . LEU B 1 285 ? -14.234 22.844 20.156 1 95.25 285 LEU B C 1
ATOM 4537 O O . LEU B 1 285 ? -13.898 23.984 19.812 1 95.25 285 LEU B O 1
ATOM 4541 N N . ARG B 1 286 ? -15.5 22.359 19.984 1 94.75 286 ARG B N 1
ATOM 4542 C CA . ARG B 1 286 ? -16.562 23.188 19.406 1 94.75 286 ARG B CA 1
ATOM 4543 C C . ARG B 1 286 ? -16.844 24.406 20.281 1 94.75 286 ARG B C 1
ATOM 4545 O O . ARG B 1 286 ? -17.203 25.469 19.766 1 94.75 286 ARG B O 1
ATOM 4552 N N . LYS B 1 287 ? -16.688 24.281 21.625 1 94.81 287 LYS B N 1
ATOM 4553 C CA . LYS B 1 287 ? -16.828 25.422 22.531 1 94.81 287 LYS B CA 1
ATOM 4554 C C . LYS B 1 287 ? -15.727 26.453 22.281 1 94.81 287 LYS B C 1
ATOM 4556 O O . LYS B 1 287 ? -15.977 27.656 22.359 1 94.81 287 LYS B O 1
ATOM 4561 N N . GLU B 1 288 ? -14.539 26 21.953 1 92.94 288 GLU B N 1
ATOM 4562 C CA . GLU B 1 288 ? -13.406 26.875 21.719 1 92.94 288 GLU B CA 1
ATOM 4563 C C . GLU B 1 288 ? -13.469 27.484 20.312 1 92.94 288 GLU B C 1
ATOM 4565 O O . GLU B 1 288 ? -13 28.609 20.094 1 92.94 288 GLU B O 1
ATOM 4570 N N . GLU B 1 289 ? -14.023 26.766 19.312 1 94.69 289 GLU B N 1
ATOM 4571 C CA . GLU B 1 289 ? -14.164 27.203 17.938 1 94.69 289 GLU B CA 1
ATOM 4572 C C . GLU B 1 289 ? -15.484 26.734 17.328 1 94.69 289 GLU B C 1
ATOM 4574 O O . GLU B 1 289 ? -15.562 25.641 16.766 1 94.69 289 GLU B O 1
ATOM 4579 N N . PRO B 1 290 ? -16.5 27.531 17.453 1 93.62 290 PRO B N 1
ATOM 4580 C CA . PRO B 1 290 ? -17.844 27.156 17.031 1 93.62 290 PRO B CA 1
ATOM 4581 C C . PRO B 1 290 ? -17.922 26.859 15.523 1 93.62 290 PRO B C 1
ATOM 4583 O O . PRO B 1 290 ? -18.859 26.219 15.062 1 93.62 290 PRO B O 1
ATOM 4586 N N . ARG B 1 291 ? -16.969 27.328 14.688 1 91.75 291 ARG B N 1
ATOM 4587 C CA . ARG B 1 291 ? -16.984 27.125 13.242 1 91.75 291 ARG B CA 1
ATOM 4588 C C . ARG B 1 291 ? -16.406 25.75 12.883 1 91.75 291 ARG B C 1
ATOM 4590 O O . ARG B 1 291 ? -16.297 25.406 11.703 1 91.75 291 ARG B O 1
ATOM 4597 N N . LEU B 1 292 ? -15.938 24.938 13.984 1 95.31 292 LEU B N 1
ATOM 4598 C CA . LEU B 1 292 ? -15.352 23.625 13.766 1 95.31 292 LEU B CA 1
ATOM 4599 C C . LEU B 1 292 ? -16.234 22.797 12.844 1 95.31 292 LEU B C 1
ATOM 4601 O O . LEU B 1 292 ? -17.422 22.594 13.109 1 95.31 292 LEU B O 1
ATOM 4605 N N . GLN B 1 293 ? -15.672 22.266 11.758 1 96.56 293 GLN B N 1
ATOM 4606 C CA . GLN B 1 293 ? -16.469 21.594 10.734 1 96.56 293 GLN B CA 1
ATOM 4607 C C . GLN B 1 293 ? -16.688 20.125 11.094 1 96.56 293 GLN B C 1
ATOM 4609 O O . GLN B 1 293 ? -15.773 19.438 11.547 1 96.56 293 GLN B O 1
ATOM 4614 N N . ASP B 1 294 ? -17.922 19.688 11 1 94.38 294 ASP B N 1
ATOM 4615 C CA . ASP B 1 294 ? -18.188 18.266 10.875 1 94.38 294 ASP B CA 1
ATOM 4616 C C . ASP B 1 294 ? -18.141 17.812 9.414 1 94.38 294 ASP B C 1
ATOM 4618 O O . ASP B 1 294 ? -17.766 18.594 8.539 1 94.38 294 ASP B O 1
ATOM 4622 N N . PHE B 1 295 ? -18.422 16.547 9.164 1 93.94 295 PHE B N 1
ATOM 4623 C CA . PHE B 1 295 ? -18.297 16 7.82 1 93.94 295 PHE B CA 1
ATOM 4624 C C . PHE B 1 295 ? -19.203 16.75 6.844 1 93.94 295 PHE B C 1
ATOM 4626 O O . PHE B 1 295 ? -18.766 17.125 5.754 1 93.94 295 PHE B O 1
ATOM 4633 N N . GLU B 1 296 ? -20.469 17.031 7.246 1 93.44 296 GLU B N 1
ATOM 4634 C CA . GLU B 1 296 ? -21.406 17.734 6.375 1 93.44 296 GLU B CA 1
ATOM 4635 C C . GLU B 1 296 ? -20.922 19.141 6.074 1 93.44 296 GLU B C 1
ATOM 4637 O O . GLU B 1 296 ? -20.906 19.562 4.914 1 93.44 296 GLU B O 1
ATOM 4642 N N . ALA B 1 297 ? -20.578 19.922 7.133 1 93.81 297 ALA B N 1
ATOM 4643 C CA . ALA B 1 297 ? -20.094 21.281 6.941 1 93.81 297 ALA B CA 1
ATOM 4644 C C . ALA B 1 297 ? -18.875 21.312 6.039 1 93.81 297 ALA B C 1
ATOM 4646 O O . ALA B 1 297 ? -18.75 22.172 5.172 1 93.81 297 ALA B O 1
ATOM 4647 N N . TRP B 1 298 ? -17.953 20.312 6.23 1 94.25 298 TRP B N 1
ATOM 4648 C CA . TRP B 1 298 ? -16.75 20.25 5.406 1 94.25 298 TRP B CA 1
ATOM 4649 C C . TRP B 1 298 ? -17.109 19.984 3.949 1 94.25 298 TRP B C 1
ATOM 4651 O O . TRP B 1 298 ? -16.562 20.625 3.043 1 94.25 298 TRP B O 1
ATOM 4661 N N . LEU B 1 299 ? -18 19 3.652 1 92.44 299 LEU B N 1
ATOM 4662 C CA . LEU B 1 299 ? -18.406 18.688 2.289 1 92.44 299 LEU B CA 1
ATOM 4663 C C . LEU B 1 299 ? -18.953 19.938 1.594 1 92.44 299 LEU B C 1
ATOM 4665 O O . LEU B 1 299 ? -18.672 20.172 0.417 1 92.44 299 LEU B O 1
ATOM 4669 N N . LYS B 1 300 ? -19.703 20.797 2.342 1 90.94 300 LYS B N 1
ATOM 4670 C CA . LYS B 1 300 ? -20.406 21.953 1.769 1 90.94 300 LYS B CA 1
ATOM 4671 C C . LYS B 1 300 ? -19.469 23.141 1.601 1 90.94 300 LYS B C 1
ATOM 4673 O O . LYS B 1 300 ? -19.594 23.906 0.649 1 90.94 300 LYS B O 1
ATOM 4678 N N . GLU B 1 301 ? -18.5 23.234 2.551 1 92.75 301 GLU B N 1
ATOM 4679 C CA . GLU B 1 301 ? -17.797 24.516 2.656 1 92.75 301 GLU B CA 1
ATOM 4680 C C . GLU B 1 301 ? -16.375 24.406 2.15 1 92.75 301 GLU B C 1
ATOM 4682 O O . GLU B 1 301 ? -15.781 25.391 1.705 1 92.75 301 GLU B O 1
ATOM 4687 N N . SER B 1 302 ? -15.773 23.156 2.266 1 91.25 302 SER B N 1
ATOM 4688 C CA . SER B 1 302 ? -14.32 23.125 2.123 1 91.25 302 SER B CA 1
ATOM 4689 C C . SER B 1 302 ? -13.891 22.016 1.15 1 91.25 302 SER B C 1
ATOM 4691 O O . SER B 1 302 ? -12.758 22.031 0.661 1 91.25 302 SER B O 1
ATOM 4693 N N . SER B 1 303 ? -14.758 21 0.845 1 87.81 303 SER B N 1
ATOM 4694 C CA . SER B 1 303 ? -14.344 19.812 0.101 1 87.81 303 SER B CA 1
ATOM 4695 C C . SER B 1 303 ? -14.203 20.125 -1.387 1 87.81 303 SER B C 1
ATOM 4697 O O . SER B 1 303 ? -14.68 21.156 -1.864 1 87.81 303 SER B O 1
ATOM 4699 N N . GLY B 1 304 ? -13.477 19.281 -2.092 1 84.81 304 GLY B N 1
ATOM 4700 C CA . GLY B 1 304 ? -13.367 19.359 -3.539 1 84.81 304 GLY B CA 1
ATOM 4701 C C . GLY B 1 304 ? -14.641 18.953 -4.258 1 84.81 304 GLY B C 1
ATOM 4702 O O . GLY B 1 304 ? -14.719 19.047 -5.484 1 84.81 304 GLY B O 1
ATOM 4703 N N . TRP B 1 305 ? -15.578 18.469 -3.533 1 82.75 305 TRP B N 1
ATOM 4704 C CA . TRP B 1 305 ? -16.828 18.016 -4.121 1 82.75 305 TRP B CA 1
ATOM 4705 C C . TRP B 1 305 ? -17.766 19.203 -4.398 1 82.75 305 TRP B C 1
ATOM 4707 O O . TRP B 1 305 ? -18.75 19.062 -5.113 1 82.75 305 TRP B O 1
ATOM 4717 N N . LYS B 1 306 ? -17.453 20.375 -3.775 1 78.94 306 LYS B N 1
ATOM 4718 C CA . LYS B 1 306 ? -18.266 21.562 -3.99 1 78.94 306 LYS B CA 1
ATOM 4719 C C . LYS B 1 306 ? -18.359 21.906 -5.473 1 78.94 306 LYS B C 1
ATOM 4721 O O . LYS B 1 306 ? -19.391 22.391 -5.941 1 78.94 306 LYS B O 1
ATOM 4726 N N . SER B 1 307 ? -17.234 21.703 -6.145 1 62.84 307 SER B N 1
ATOM 4727 C CA . SER B 1 307 ? -17.188 22.047 -7.562 1 62.84 307 SER B CA 1
ATOM 4728 C C . SER B 1 307 ? -17.75 20.906 -8.422 1 62.84 307 SER B C 1
ATOM 4730 O O . SER B 1 307 ? -18.047 21.109 -9.602 1 62.84 307 SER B O 1
ATOM 4732 N N . GLU B 1 308 ? -17.766 19.781 -7.926 1 54.31 308 GLU B N 1
ATOM 4733 C CA . GLU B 1 308 ? -18.25 18.688 -8.742 1 54.31 308 GLU B CA 1
ATOM 4734 C C . GLU B 1 308 ? -19.766 18.703 -8.859 1 54.31 308 GLU B C 1
ATOM 4736 O O . GLU B 1 308 ? -20.328 18.188 -9.828 1 54.31 308 GLU B O 1
ATOM 4741 N N . LYS B 1 309 ? -20.547 19.297 -7.934 1 50.5 309 LYS B N 1
ATOM 4742 C CA . LYS B 1 309 ? -21.984 19.391 -8.062 1 50.5 309 LYS B CA 1
ATOM 4743 C C . LYS B 1 309 ? -22.375 20.219 -9.289 1 50.5 309 LYS B C 1
ATOM 4745 O O . LYS B 1 309 ? -23.453 20.062 -9.844 1 50.5 309 LYS B O 1
ATOM 4750 N N . SER B 1 310 ? -21.625 21.219 -9.609 1 41.34 310 SER B N 1
ATOM 4751 C CA . SER B 1 310 ? -22.156 22.078 -10.664 1 41.34 310 SER B CA 1
ATOM 4752 C C . SER B 1 310 ? -22.141 21.375 -12.016 1 41.34 310 SER B C 1
ATOM 4754 O O . SER B 1 310 ? -22.75 21.859 -12.977 1 41.34 310 SER B O 1
ATOM 4756 N N . GLU B 1 311 ? -21.281 20.5 -12.25 1 32.97 311 GLU B N 1
ATOM 4757 C CA . GLU B 1 311 ? -21.297 19.938 -13.602 1 32.97 311 GLU B CA 1
ATOM 4758 C C . GLU B 1 311 ? -22.297 18.797 -13.703 1 32.97 311 GLU B C 1
ATOM 4760 O O . GLU B 1 311 ? -22.406 18.156 -14.75 1 32.97 311 GLU B O 1
ATOM 4765 N N . ILE B 1 312 ? -22.938 18.609 -12.633 1 27.08 312 ILE B N 1
ATOM 4766 C CA . ILE B 1 312 ? -24.094 17.797 -12.984 1 27.08 312 ILE B CA 1
ATOM 4767 C C . ILE B 1 312 ? -25.297 18.703 -13.234 1 27.08 312 ILE B C 1
ATOM 4769 O O . ILE B 1 312 ? -25.609 19.578 -12.43 1 27.08 312 ILE B O 1
#

InterPro domains:
  IPR008030 NmrA-like domain [PF05368] (4-252)
  IPR036291 NAD(P)-binding domain superfamily [SSF51735] (4-272)
  IPR051164 NmrA-like oxidoreductase [PTHR42748] (5-304)

Radius of gyration: 30.04 Å; Cα contacts (8 Å, |Δi|>4): 1193; chains: 2; bounding b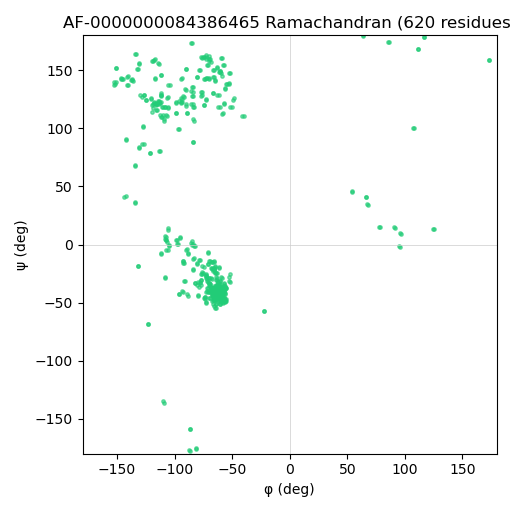ox: 51×98×67 Å

Sequence (624 aa):
MASTRKVLVLGATGKQGAAVVDALLELPASSPPLEILALTRNPDSAKVQSLIDAAKAKGVTVTPVQGDLKDSQAQVFQAHPSIDTAFIVTTIGNEDVVGKAWVDAAIDAGAAQVVFTSVDRGGEDKSWENPTDVPHFLQKHAVEVHLRDRADQLAKDGRTLRWTILRPTAFLDNTNPGMFGKVFAAMWSTLPADRSLQLVSVRDIGLFAAKAIADPEGWDRRAVSLAGEDITYAKAREVFKRVVGSDMPQTYTILGQGMLWAIADMGKMFGFFKGEGYGADIQGLRKEEPRLQDFEAWLKESSGWKSEKSEIMASTRKVLVLGATGKQGAAVVDALLELPASSPPLEILALTRNPDSAKVQSLIDAAKAKGVTVTPVQGDLKDSQAQVFQAHPSIDTAFIVTTIGNEDVVGKAWVDAAIDAGAAQVVFTSVDRGGEDKSWENPTDVPHFLQKHAVEVHLRDRADQLAKDGRTLRWTILRPTAFLDNTNPGMFGKVFAAMWSTLPADRSLQLVSVRDIGLFAAKAIADPEGWDRRAVSLAGEDITYAKAREVFKRVVGSDMPQTYTILGQGMLWAIADMGKMFGFFKGEGYGADIQGLRKEEPRLQDFEAWLKESSGWKSEKSEI

pLDDT: mean 88.59, std 12.98, range [27.08, 98.94]

Secondary structure (DSSP, 8-state):
---PEEEEETTTTSHHHHHHHHHHHTSPP-SSPEEEEEEES-TTSHHHHHHHHHHHHTT-EEEEEE--TTS-SHHHHHH----SEEEE---SSSHHHHHHHHHHHHHHTT-SEEEEE---SSSTTHHHH---S-HHHHHHHHHHHHHHHHHHHHHHTT---EEEEEEE-EEGGGGSSSHHHHHHHHHHTTS-TT-EEEEE-HHHHHHHHHHHHH-TTTTTTEEEEE-SEEEEHHHHHHHHHHHHSSPPP---HHHHHHHHHHHHHHHHHHHHHHHT-----HHHHHHH-TT---HHHHHHHTSGGGTTGGG-/---PEEEEETTTTSHHHHHHHHHHHTSPP-SSPEEEEEEES-TTSHHHHHHHHHHHHTT-EEEEEE--TTS-SHHHHHH----SEEEE---SSSHHHHHHHHHHHHHHTT-SEEEEE---SSSTTHHHH---S-HHHHHHHHHHHHHHHHHHHHHHTT---EEEEEEE-EEGGGGSSSHHHHHHHHHHTTS-TT-EEEEE-HHH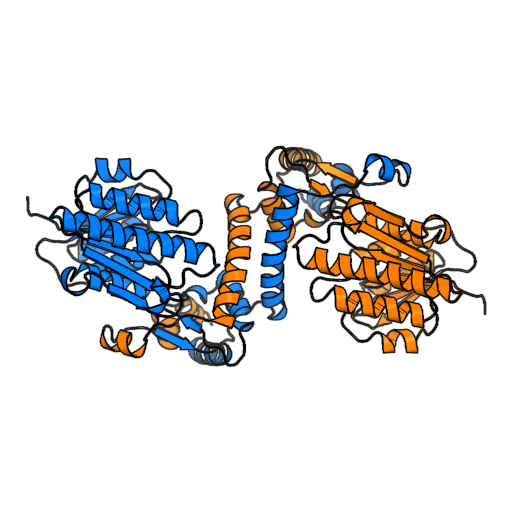HHHHHHHHHH-TTTTTTEEEEE-SEEEEHHHHHHHHHHHHSSPPP-S-HHHHHHHHHHHHHHHHHHHHHHHT-----HHHHHHH-TT---HHHHHHHTSGGGTTGGG-

Organism: Colletotrichum higginsianum (strain IMI 349063) (NCBI:txid759273)

Foldseek 3Di:
DQDEAEEEFEPCLHLQNVLQLVLLLVDAADVVGYEYEYEDQCCPDPSNVVSQVSSVVSVYHYHYDHDDLVDQCVSVCVVVLAHAEYEDEADPDQRLVSLLRVLVSNVRSVYQEYEYEAADDDFFVVLQVDCDPPVRSVSSSNSVVSNVVVQVVVVVVVHHRFYEYEHEFAAPCQCDDDDSNQLVLLLLLPDPQPAWGFYDHSNVSSNVSSVCVVCVPVRGPYYGYDGDDTGHSVVVQVVCCVPVVDGRRHDPNCCNVVVVVVVVVVVVVVVCCVPPNDDDPVVVVCVVPVLDDDPVNCCCPPDPCVVVVVVD/DQDEAEEEFEPCLHLQNVLQLVLLLPDAADVVGYEYEYEDQCCPDPSNVVSQVSSVVSVYGYHYDHDDLVDQCVSVCVVVLAHAEYEDEADPDQRLVSLLRVLVSNVRSPYQEYEYEAADDDFFVVLQVDCDPPVRSVSSSNSVVSNVVVQVVVVVVVHHRFYEYEHEFAAPCLCDDDDSNQLVLLLLLPDPQPAWGFYDHSNVSSNVSSVCVVCRPVRGPYYGYDGDDTGHSVVVQVVCCVPVVDGRRHDPNCCNVVVVVVVVVVVVVVVCCVPPNDDDPVVVVCVVPVLDDDPVNCCCPPDPCVVVVVVD

Solvent-accessible surface area (backbone atoms only — not comparable to full-atom values): 31624 Å² total; per-residue (Å²): 124,86,65,60,42,30,34,37,30,38,46,27,82,40,69,55,25,31,22,26,52,56,36,46,59,67,47,75,86,53,88,51,37,49,31,35,35,30,27,22,79,56,54,83,34,70,68,46,51,52,50,34,55,56,22,52,77,59,70,30,46,56,43,68,32,70,44,51,82,87,47,78,63,59,67,52,39,69,77,46,52,66,37,42,30,36,37,45,61,68,58,88,75,64,34,30,63,38,39,42,51,50,51,51,51,39,52,74,25,56,26,43,30,39,39,35,56,51,58,41,42,39,11,57,72,44,33,78,77,34,45,68,86,22,57,66,50,31,24,37,40,52,26,52,52,48,53,55,49,51,29,53,55,33,43,75,72,73,38,73,46,35,35,30,36,38,13,42,41,47,51,52,63,47,63,25,80,59,70,61,13,18,50,47,41,9,46,50,60,64,45,57,82,86,44,59,50,44,22,19,40,47,59,51,52,5,43,53,48,29,52,35,69,76,33,50,76,86,31,42,77,37,59,44,38,37,30,36,30,76,43,26,52,70,58,48,39,51,50,39,25,70,73,66,68,45,75,64,65,52,47,59,57,71,45,18,50,47,41,39,50,46,24,37,35,49,37,40,43,52,50,40,47,68,75,73,32,62,39,44,58,41,72,63,44,36,73,76,38,74,82,54,39,31,67,66,52,32,47,70,74,69,40,63,53,53,68,56,48,70,78,100,124,85,66,61,44,30,33,36,30,37,47,28,80,40,69,54,25,32,23,26,54,54,35,47,58,69,46,76,86,51,88,52,36,50,30,36,36,31,28,22,78,53,54,82,34,71,69,47,50,51,49,34,55,57,22,52,77,59,70,30,46,56,43,68,32,69,44,51,80,87,48,79,62,60,66,54,40,69,77,46,51,67,35,41,30,36,38,44,62,67,56,89,74,63,32,31,64,42,41,42,52,51,52,50,50,39,52,74,25,56,27,43,30,39,38,36,56,51,58,42,42,39,12,55,71,44,32,77,78,34,45,69,86,21,58,66,49,32,23,37,41,50,26,51,52,48,52,55,52,52,28,54,54,35,44,75,73,74,40,74,45,35,33,30,35,38,14,42,42,47,51,51,64,47,63,25,79,59,71,62,12,18,50,47,41,9,45,50,60,64,46,57,81,86,44,58,48,44,22,20,41,47,59,51,54,5,44,54,48,29,52,36,68,75,34,49,77,85,31,41,78,36,59,43,38,37,31,37,32,77,44,27,52,69,57,47,40,51,50,39,26,71,73,65,69,46,73,64,64,50,46,57,56,69,46,20,50,47,41,41,51,45,26,35,35,49,35,41,44,52,50,41,48,66,75,73,31,63,39,44,58,41,71,62,45,38,73,76,36,76,82,54,39,32,68,66,53,32,47,70,73,70,38,62,53,54,65,56,49,70,79,100